Protein AF-A0A6J8E0W2-F1 (afdb_monomer_lite)

Organism: Mytilus coruscus (NCBI:txid42192)

Secondary structure (DSSP, 8-state):
------PPP-----------------------HHHHHHHHHHHHHHSHHHHHHHHHHHHHHHHHHHHT--HHHHHHHHHHHHHHHHHHHHHHHHHHHT--TT--------PPPPHHHHHHHHHHHHHHHHHHHHT--HHHHHHHHHHHHHHHHHHHHHHHHHHHHHHHTT-SSSSSSSHHHHHHHHHHHHHTS-SSHHHHHHHHHHHHHS--HHHHHHHHHTTSS--HHHHHHHHHHHHHHHHHHHHHHHS-S---HHHHHHHHHHHHHHHHHHTSS-SS-HHHHHHHHHHHT---S--PPPPTT---HHHHHHHHHHHHHH-TTEEEP-SSGGGB-TTT-PBPEEESS-HHHHHHHHHHH-TT----HHHHHHHS-TTEEEGGGSSS-S---HHHHHHHHHHHHHHHHH-TT-S--SHHHHHHHTSPPPPTT-SS--HHHHTT--TT-SHHHHHHHHHHHHHTT------PPP---------

pLDDT: mean 76.05, std 15.94, range [32.84, 95.06]

Radius of gyration: 38.44 Å; chains: 1; bounding box: 86×92×109 Å

Sequence (483 aa):
MLKVKLRSSRREKNKATPIHNETTTVKLEKKSSKQKMKEYRDRLKENPDTYKAYLASEAERNRAYRARLDDQQRERQREKTRIRVQKFREKTKSAMTLKTPNDDALVQPKTPKTRQKVKDQREYWRNKKKEQRKNMTAQKRRRVNEKRRLNYAEKRDKKLTTKEKEKEARTTTTGYKTKEAERKAVYRAKQSLPSSSNKFASVLAGIAASATPRKRAALENDGIILTPSKRRRLDMCSQSLAKITDEIQSKKYKRSKLALSRRRILASSIVWSSNTHEKKLWYVRAFAYKCSKLKGVWTDKKRSDALDEDTIKKKLKIFFSGNRVIQDAYRTKKHVSKKTMEAKRILEVSLVDTYEKFKEQNTECSISFSKFSSLRPSNVKTMNKNAFNNCLCEYCTNIELKVKAIEKVVGNRSFVKNRYDISKETLCIKANYSQFYHKKCLERKCDKCGPAKFTKSLTDVLNKKSTTVEWHRWENQTIIHKR

Structure (mmCIF, N/CA/C/O backbone):
data_AF-A0A6J8E0W2-F1
#
_entry.id   AF-A0A6J8E0W2-F1
#
loop_
_atom_site.group_PDB
_atom_site.id
_atom_site.type_symbol
_atom_site.label_atom_id
_atom_site.label_alt_id
_atom_site.label_comp_id
_atom_site.label_asym_id
_atom_site.label_entity_id
_atom_site.label_seq_id
_atom_site.pdbx_PDB_ins_code
_atom_site.Cartn_x
_atom_site.Cartn_y
_atom_site.Cartn_z
_atom_site.occupancy
_atom_site.B_iso_or_equiv
_atom_site.auth_seq_id
_atom_site.auth_comp_id
_atom_site.auth_asym_id
_atom_site.auth_atom_id
_atom_site.pdbx_PDB_model_num
ATOM 1 N N . MET A 1 1 ? -8.041 57.508 -50.504 1.00 37.22 1 MET A N 1
ATOM 2 C CA . MET A 1 1 ? -8.743 56.833 -51.616 1.00 37.22 1 MET A CA 1
ATOM 3 C C . MET A 1 1 ? -8.026 55.534 -51.970 1.00 37.22 1 MET A C 1
ATOM 5 O O . MET A 1 1 ? -6.808 55.506 -51.925 1.00 37.22 1 MET A O 1
ATOM 9 N N . LEU A 1 2 ? -8.808 54.494 -52.290 1.00 35.50 2 LEU A N 1
ATOM 10 C CA . LEU A 1 2 ? -8.452 53.257 -53.013 1.00 35.50 2 LEU A CA 1
ATOM 11 C C . LEU A 1 2 ? -7.467 52.258 -52.363 1.00 35.50 2 LEU A C 1
ATOM 13 O O . LEU A 1 2 ? -6.273 52.229 -52.635 1.00 35.50 2 LEU A O 1
ATOM 17 N N . LYS A 1 3 ? -8.039 51.311 -51.601 1.00 34.62 3 LYS A N 1
ATOM 18 C CA . LYS A 1 3 ? -7.492 49.955 -51.426 1.00 34.62 3 LYS A CA 1
ATOM 19 C C . LYS A 1 3 ? -7.863 49.117 -52.654 1.00 34.62 3 LYS A C 1
ATOM 21 O O . LYS A 1 3 ? -9.035 48.783 -52.823 1.00 34.62 3 LYS A O 1
ATOM 26 N N . VAL A 1 4 ? -6.882 48.738 -53.470 1.00 34.38 4 VAL A N 1
ATOM 27 C CA . VAL A 1 4 ? -7.062 47.775 -54.568 1.00 34.38 4 VAL A CA 1
ATOM 28 C C . VAL A 1 4 ? -6.587 46.390 -54.123 1.00 34.38 4 VAL A C 1
ATOM 30 O O . VAL A 1 4 ? -5.480 46.208 -53.623 1.00 34.38 4 VAL A O 1
ATOM 33 N N . LYS A 1 5 ? -7.493 45.417 -54.269 1.00 41.81 5 LYS A N 1
ATOM 34 C CA . LYS A 1 5 ? -7.317 43.979 -54.030 1.00 41.81 5 LYS A CA 1
ATOM 35 C C . LYS A 1 5 ? -6.345 43.373 -55.045 1.00 41.81 5 LYS A C 1
ATOM 37 O O . LYS A 1 5 ? -6.525 43.579 -56.240 1.00 41.81 5 LYS A O 1
ATOM 42 N N . LEU A 1 6 ? -5.471 42.471 -54.593 1.00 35.41 6 LEU A N 1
ATOM 43 C CA . LEU A 1 6 ? -4.904 41.423 -55.445 1.00 35.41 6 LEU A CA 1
ATOM 44 C C . LEU A 1 6 ? -5.244 40.036 -54.887 1.00 35.41 6 LEU A C 1
ATOM 46 O O . LEU A 1 6 ? -5.155 39.764 -53.690 1.00 35.41 6 LEU A O 1
ATOM 50 N N . ARG A 1 7 ? -5.756 39.215 -55.806 1.00 32.84 7 ARG A N 1
ATOM 51 C CA . ARG A 1 7 ? -6.439 37.929 -55.647 1.00 32.84 7 ARG A CA 1
ATOM 52 C C . ARG A 1 7 ? -5.475 36.824 -55.204 1.00 32.84 7 ARG A C 1
ATOM 54 O O . ARG A 1 7 ? -4.416 36.663 -55.801 1.00 32.84 7 ARG A O 1
ATOM 61 N N . SER A 1 8 ? -5.888 35.985 -54.253 1.00 36.38 8 SER A N 1
ATOM 62 C CA . SER A 1 8 ? -5.278 34.668 -54.054 1.00 36.38 8 SER A CA 1
ATOM 63 C C . SER A 1 8 ? -5.941 33.644 -54.981 1.00 36.38 8 SER A C 1
ATOM 65 O O . SER A 1 8 ? -7.161 33.472 -54.998 1.00 36.38 8 SER A O 1
ATOM 67 N N . SER A 1 9 ? -5.106 32.998 -55.792 1.00 34.62 9 SER A N 1
ATOM 68 C CA . SER A 1 9 ? -5.465 31.918 -56.709 1.00 34.62 9 SER A CA 1
ATOM 69 C C . SER A 1 9 ? -6.093 30.741 -55.952 1.00 34.62 9 SER A C 1
ATOM 71 O O . SER A 1 9 ? -5.538 30.197 -54.993 1.00 34.62 9 SER A O 1
ATOM 73 N N . ARG A 1 10 ? -7.301 30.383 -56.387 1.00 36.47 10 ARG A N 1
ATOM 74 C CA . ARG A 1 10 ? -8.144 29.306 -55.877 1.00 36.47 10 ARG A CA 1
ATOM 75 C C . ARG A 1 10 ? -7.659 28.006 -56.527 1.00 36.47 10 ARG A C 1
ATOM 77 O O . ARG A 1 10 ? -7.911 27.777 -57.701 1.00 36.47 10 ARG A O 1
ATOM 84 N N . ARG A 1 11 ? -6.945 27.160 -55.779 1.00 41.12 11 ARG A N 1
ATOM 85 C CA . ARG A 1 11 ? -6.570 25.812 -56.242 1.00 41.12 11 ARG A CA 1
ATOM 86 C C . ARG A 1 11 ? -7.817 24.926 -56.283 1.00 41.12 11 ARG A C 1
ATOM 88 O O . ARG A 1 11 ? -8.370 24.580 -55.236 1.00 41.12 11 ARG A O 1
ATOM 95 N N . GLU A 1 12 ? -8.247 24.594 -57.493 1.00 38.31 12 GLU A N 1
ATOM 96 C CA . GLU A 1 12 ? -9.279 23.606 -57.792 1.00 38.31 12 GLU A CA 1
ATOM 97 C C . GLU A 1 12 ? -8.900 22.246 -57.196 1.00 38.31 12 GLU A C 1
ATOM 99 O O . GLU A 1 12 ? -7.784 21.747 -57.354 1.00 38.31 12 GLU A O 1
ATOM 104 N N . LYS A 1 13 ? -9.832 21.656 -56.446 1.00 41.34 13 LYS A N 1
ATOM 105 C CA . LYS A 1 13 ? -9.719 20.291 -55.935 1.00 41.34 13 LYS A CA 1
ATOM 106 C C . LYS A 1 13 ? -10.504 19.379 -56.863 1.00 41.34 13 LYS A C 1
ATOM 108 O O . LYS A 1 13 ? -11.727 19.308 -56.758 1.00 41.34 13 LYS A O 1
ATOM 113 N N . ASN A 1 14 ? -9.785 18.659 -57.716 1.00 39.81 14 ASN A N 1
ATOM 114 C CA . ASN A 1 14 ? -10.326 17.525 -58.452 1.00 39.81 14 ASN A CA 1
ATOM 115 C C . ASN A 1 14 ? -10.786 16.446 -57.461 1.00 39.81 14 ASN A C 1
ATOM 117 O O . ASN A 1 14 ? -10.016 15.973 -56.621 1.00 39.81 14 ASN A O 1
ATOM 121 N N . LYS A 1 15 ? -12.073 16.097 -57.538 1.00 43.34 15 LYS A N 1
ATOM 122 C CA . LYS A 1 15 ? -12.684 14.971 -56.830 1.00 43.34 15 LYS A CA 1
ATOM 123 C C . LYS A 1 15 ? -12.284 13.680 -57.546 1.00 43.34 15 LYS A C 1
ATOM 125 O O . LYS A 1 15 ? -12.839 13.373 -58.592 1.00 43.34 15 LYS A O 1
ATOM 130 N N . ALA A 1 16 ? -11.354 12.929 -56.966 1.00 37.75 16 ALA A N 1
ATOM 131 C CA . ALA A 1 16 ? -11.156 11.523 -57.301 1.00 37.75 16 ALA A CA 1
ATOM 132 C C . ALA A 1 16 ? -12.024 10.653 -56.376 1.00 37.75 16 ALA A C 1
ATOM 134 O O . ALA A 1 16 ? -12.087 10.882 -55.164 1.00 37.75 16 ALA A O 1
ATOM 135 N N . THR A 1 17 ? -12.718 9.688 -56.969 1.00 39.75 17 THR A N 1
ATOM 136 C CA . THR A 1 17 ? -13.540 8.660 -56.320 1.00 39.75 17 THR A CA 1
ATOM 137 C C . THR A 1 17 ? -12.693 7.732 -55.432 1.00 39.75 17 THR A C 1
ATOM 139 O O . THR A 1 17 ? -11.537 7.456 -55.757 1.00 39.75 17 THR A O 1
ATOM 142 N N . PRO A 1 18 ? -13.221 7.240 -54.293 1.00 41.16 18 PRO A N 1
ATOM 143 C CA . PRO A 1 18 ? -12.457 6.393 -53.388 1.00 41.16 18 PRO A CA 1
ATOM 144 C C . PRO A 1 18 ? -12.516 4.926 -53.829 1.00 41.16 18 PRO A C 1
ATOM 146 O O . PRO A 1 18 ? -13.564 4.287 -53.780 1.00 41.16 18 PRO A O 1
ATOM 149 N N . ILE A 1 19 ? -11.361 4.380 -54.206 1.00 37.91 19 ILE A N 1
ATOM 150 C CA . ILE A 1 19 ? -11.142 2.938 -54.342 1.00 37.91 19 ILE A CA 1
ATOM 151 C C . ILE A 1 19 ? -11.046 2.352 -52.925 1.00 37.91 19 ILE A C 1
ATOM 153 O O . ILE A 1 19 ? -10.143 2.691 -52.155 1.00 37.91 19 ILE A O 1
ATOM 157 N N . HIS A 1 20 ? -12.002 1.498 -52.561 1.00 39.91 20 HIS A N 1
ATOM 158 C CA . HIS A 1 20 ? -12.007 0.762 -51.299 1.00 39.91 20 HIS A CA 1
ATOM 159 C C . HIS A 1 20 ? -10.956 -0.357 -51.336 1.00 39.91 20 HIS A C 1
ATOM 161 O O . HIS A 1 20 ? -11.237 -1.468 -51.767 1.00 39.91 20 HIS A O 1
ATOM 167 N N . ASN A 1 21 ? -9.750 -0.074 -50.838 1.00 39.69 21 ASN A N 1
ATOM 168 C CA . ASN A 1 21 ? -8.786 -1.112 -50.475 1.00 39.69 21 ASN A CA 1
ATOM 169 C C . ASN A 1 21 ? -8.938 -1.453 -48.987 1.00 39.69 21 ASN A C 1
ATOM 171 O O . ASN A 1 21 ? -8.685 -0.621 -48.108 1.00 39.69 21 ASN A O 1
ATOM 175 N N . GLU A 1 22 ? -9.350 -2.690 -48.712 1.00 42.62 22 GLU A N 1
ATOM 176 C CA . GLU A 1 22 ? -9.387 -3.290 -47.380 1.00 42.62 22 GLU A CA 1
ATOM 177 C C . GLU A 1 22 ? -7.976 -3.331 -46.782 1.00 42.62 22 GLU A C 1
ATOM 179 O O . GLU A 1 22 ? -7.168 -4.222 -47.032 1.00 42.62 22 GLU A O 1
ATOM 184 N N . THR A 1 23 ? -7.650 -2.329 -45.970 1.00 38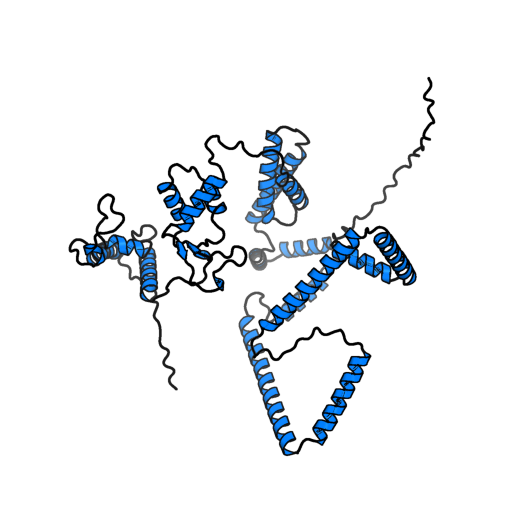.53 23 THR A N 1
ATOM 185 C CA . THR A 1 23 ? -6.404 -2.306 -45.208 1.00 38.53 23 THR A CA 1
ATOM 186 C C . THR A 1 23 ? -6.631 -2.979 -43.862 1.00 38.53 23 THR A C 1
ATOM 188 O O . THR A 1 23 ? -7.217 -2.419 -42.933 1.00 38.53 23 THR A O 1
ATOM 191 N N . THR A 1 24 ? -6.120 -4.203 -43.738 1.00 41.47 24 THR A N 1
ATOM 192 C CA . THR A 1 24 ? -5.905 -4.899 -42.465 1.00 41.47 24 THR A CA 1
ATOM 193 C C . THR A 1 24 ? -5.156 -3.987 -41.493 1.00 41.47 24 THR A C 1
ATOM 195 O O . THR A 1 24 ? -3.946 -3.779 -41.589 1.00 41.47 24 THR A O 1
ATOM 198 N N . THR A 1 25 ? -5.882 -3.419 -40.531 1.00 40.62 25 THR A N 1
ATOM 199 C CA . THR A 1 25 ? -5.326 -2.539 -39.499 1.00 40.62 25 THR A CA 1
ATOM 200 C C . THR A 1 25 ? -4.593 -3.364 -38.441 1.00 40.62 25 THR A C 1
ATOM 202 O O . THR A 1 25 ? -5.111 -3.690 -37.372 1.00 40.62 25 THR A O 1
ATOM 205 N N . VAL A 1 26 ? -3.336 -3.707 -38.726 1.00 44.91 26 VAL A N 1
ATOM 206 C CA . VAL A 1 26 ? -2.416 -4.247 -37.720 1.00 44.91 26 VAL A CA 1
ATOM 207 C C . VAL A 1 26 ? -2.237 -3.187 -36.629 1.00 44.91 26 VAL A C 1
ATOM 209 O O . VAL A 1 26 ? -1.670 -2.116 -36.855 1.00 44.91 26 VAL A O 1
ATOM 212 N N . LYS A 1 27 ? -2.752 -3.464 -35.424 1.00 42.78 27 LYS A N 1
ATOM 213 C CA . LYS A 1 27 ? -2.564 -2.624 -34.233 1.00 42.78 27 LYS A CA 1
ATOM 214 C C . LYS A 1 27 ? -1.075 -2.556 -33.889 1.00 42.78 27 LYS A C 1
ATOM 216 O O . LYS A 1 27 ? -0.568 -3.388 -33.145 1.00 42.78 27 LYS A O 1
ATOM 221 N N . LEU A 1 28 ? -0.383 -1.539 -34.397 1.00 56.81 28 LEU A N 1
ATOM 222 C CA . LEU A 1 28 ? 0.973 -1.207 -33.973 1.00 56.81 28 LEU A CA 1
ATOM 223 C C . LEU A 1 28 ? 0.957 -0.881 -32.476 1.00 56.81 28 LEU A C 1
ATOM 225 O O . LEU A 1 28 ? 0.336 0.093 -32.036 1.00 56.81 28 LEU A O 1
ATOM 229 N N . GLU A 1 29 ? 1.631 -1.713 -31.685 1.00 64.19 29 GLU A N 1
ATOM 230 C CA . GLU A 1 29 ? 1.817 -1.475 -30.259 1.00 64.19 29 GLU A CA 1
ATOM 231 C C . GLU A 1 29 ? 2.403 -0.076 -30.034 1.00 64.19 29 GLU A C 1
ATOM 233 O O . GLU A 1 29 ? 3.354 0.353 -30.698 1.00 64.19 29 GLU A O 1
ATOM 238 N N . LYS A 1 30 ? 1.822 0.678 -29.092 1.00 71.00 30 LYS A N 1
ATOM 239 C CA . LYS A 1 30 ? 2.280 2.035 -28.781 1.00 71.00 30 LYS A CA 1
ATOM 240 C C . LYS A 1 30 ? 3.647 1.972 -28.104 1.00 71.00 30 LYS A C 1
ATOM 242 O O . LYS A 1 30 ? 3.748 1.926 -26.882 1.00 71.00 30 LYS A O 1
ATOM 247 N N . LYS A 1 31 ? 4.703 2.026 -28.914 1.00 85.50 31 LYS A N 1
ATOM 248 C CA . LYS A 1 31 ? 6.088 2.122 -28.444 1.00 85.50 31 LYS A CA 1
ATOM 249 C C . LYS A 1 31 ? 6.274 3.366 -27.574 1.00 85.50 31 LYS A C 1
ATOM 251 O O . LYS A 1 31 ? 5.800 4.455 -27.916 1.00 85.50 31 LYS A O 1
ATOM 256 N N . SER A 1 32 ? 6.989 3.210 -26.460 1.00 88.38 32 SER A N 1
ATOM 257 C CA . SER A 1 32 ? 7.374 4.327 -25.590 1.00 88.38 32 SER A CA 1
ATOM 258 C C . SER A 1 32 ? 8.190 5.362 -26.373 1.00 88.38 32 SER A C 1
ATOM 260 O O . SER A 1 32 ? 8.957 4.995 -27.262 1.00 88.38 32 SER A O 1
ATOM 262 N N . SER A 1 33 ? 8.085 6.652 -26.029 1.00 87.81 33 SER A N 1
ATOM 263 C CA . SER A 1 33 ? 8.874 7.724 -26.669 1.00 87.81 33 SER A CA 1
ATOM 264 C C . SER A 1 33 ? 10.378 7.409 -26.662 1.00 87.81 33 SER A C 1
ATOM 266 O O . SER A 1 33 ? 11.056 7.545 -27.679 1.00 87.81 33 SER A O 1
ATOM 268 N N . LYS A 1 34 ? 10.885 6.840 -25.558 1.00 89.56 34 LYS A N 1
ATOM 269 C CA . LYS A 1 34 ? 12.278 6.381 -25.450 1.00 89.56 34 LYS A CA 1
ATOM 270 C C . LYS A 1 34 ? 12.629 5.321 -26.502 1.00 89.56 34 LYS A C 1
ATOM 272 O O . LYS A 1 34 ? 13.723 5.348 -27.053 1.00 89.56 34 LYS A O 1
ATOM 277 N N . GLN A 1 35 ? 11.711 4.396 -26.764 1.00 87.69 35 GLN A N 1
ATOM 278 C CA . GLN A 1 35 ? 11.900 3.298 -27.709 1.00 87.69 35 GLN A CA 1
ATOM 279 C C . GLN A 1 35 ? 11.815 3.794 -29.156 1.00 87.69 35 GLN A C 1
ATOM 281 O O . GLN A 1 35 ? 12.674 3.450 -29.954 1.00 87.69 35 GLN A O 1
ATOM 286 N N . LYS A 1 36 ? 10.878 4.702 -29.458 1.00 90.56 36 LYS A N 1
ATOM 287 C CA . LYS A 1 36 ? 10.792 5.377 -30.765 1.00 90.56 36 LYS A CA 1
ATOM 288 C C . LYS A 1 36 ? 12.061 6.167 -31.090 1.00 90.56 36 LYS A C 1
ATOM 290 O O . LYS A 1 36 ? 12.585 6.064 -32.192 1.00 90.56 36 LYS A O 1
ATOM 295 N N . MET A 1 37 ? 12.588 6.914 -30.117 1.00 87.56 37 MET A N 1
ATOM 296 C CA . MET A 1 37 ? 13.842 7.659 -30.281 1.00 87.56 37 MET A CA 1
ATOM 297 C C . MET A 1 37 ? 15.054 6.740 -30.427 1.00 87.56 37 MET A C 1
ATOM 299 O O . MET A 1 37 ? 15.996 7.086 -31.135 1.00 87.56 37 MET A O 1
ATOM 303 N N . LYS A 1 38 ? 15.042 5.577 -29.767 1.00 91.19 38 LYS A N 1
ATOM 304 C CA . LYS A 1 38 ? 16.083 4.563 -29.937 1.00 91.19 38 LYS A CA 1
ATOM 305 C C . LYS A 1 38 ? 16.049 3.989 -31.356 1.00 91.19 38 LYS A C 1
ATOM 307 O O . LYS A 1 38 ? 17.053 4.069 -32.041 1.00 91.19 38 LYS A O 1
ATOM 312 N N . GLU A 1 39 ? 14.889 3.537 -31.823 1.00 92.50 39 GLU A N 1
ATOM 313 C CA . GLU A 1 39 ? 14.711 2.993 -33.179 1.00 92.50 39 GLU A CA 1
ATOM 314 C C . GLU A 1 39 ? 15.011 4.018 -34.277 1.00 92.50 39 GLU A C 1
ATOM 316 O O . GLU A 1 39 ? 15.556 3.677 -35.317 1.00 92.50 39 GLU A O 1
ATOM 321 N N . TYR A 1 40 ? 14.691 5.294 -34.058 1.00 92.31 40 TYR A N 1
ATOM 322 C CA . TYR A 1 40 ? 15.101 6.368 -34.961 1.00 92.31 40 TYR A CA 1
ATOM 323 C C . TYR A 1 40 ? 16.627 6.509 -35.037 1.00 92.31 40 TYR A C 1
ATOM 325 O O . TYR A 1 40 ? 17.178 6.600 -36.128 1.00 92.31 40 TYR A O 1
ATOM 333 N N . ARG A 1 41 ? 17.318 6.489 -33.890 1.00 89.12 41 ARG A N 1
ATOM 334 C CA . ARG A 1 41 ? 18.787 6.554 -33.850 1.00 89.12 41 ARG A CA 1
ATOM 335 C C . ARG A 1 41 ? 19.442 5.315 -34.444 1.00 89.12 41 ARG A C 1
ATOM 337 O O . ARG A 1 41 ? 20.501 5.446 -35.039 1.00 89.12 41 ARG A O 1
ATOM 344 N N . ASP A 1 42 ? 18.842 4.148 -34.247 1.00 91.38 42 ASP A N 1
ATOM 345 C CA . ASP A 1 42 ? 19.351 2.890 -34.784 1.00 91.38 42 ASP A CA 1
ATOM 346 C C . ASP A 1 42 ? 19.196 2.883 -36.318 1.00 91.38 42 ASP A C 1
ATOM 348 O O . ASP A 1 42 ? 20.194 2.702 -37.005 1.00 91.38 42 ASP A O 1
ATOM 352 N N . ARG A 1 43 ? 18.028 3.276 -36.857 1.00 93.62 43 ARG A N 1
ATOM 353 C CA . ARG A 1 43 ? 17.818 3.461 -38.311 1.00 93.62 43 ARG A CA 1
ATOM 354 C C . ARG A 1 43 ? 18.752 4.492 -38.940 1.00 93.62 43 ARG A C 1
ATOM 356 O O . ARG A 1 43 ? 19.259 4.280 -40.031 1.00 93.62 43 ARG A O 1
ATOM 363 N N . LEU A 1 44 ? 19.017 5.606 -38.255 1.00 90.88 44 LEU A N 1
ATOM 364 C CA . LEU A 1 44 ? 19.989 6.591 -38.742 1.00 90.88 44 LEU A CA 1
ATOM 365 C C . LEU A 1 44 ? 21.407 6.018 -38.838 1.00 90.88 44 LEU A C 1
ATOM 367 O O . LEU A 1 44 ? 22.170 6.466 -39.680 1.00 90.88 44 LEU A O 1
ATOM 371 N N . LYS A 1 45 ? 21.774 5.061 -37.978 1.00 92.94 45 LYS A N 1
ATOM 372 C CA . LYS A 1 45 ? 23.108 4.440 -37.968 1.00 92.94 45 LYS A CA 1
ATOM 373 C C . LYS A 1 45 ? 23.268 3.313 -38.984 1.00 92.94 45 LYS A C 1
ATOM 375 O O . LYS A 1 45 ? 24.405 2.943 -39.253 1.00 92.94 45 LYS A O 1
ATOM 380 N N . GLU A 1 46 ? 22.171 2.772 -39.514 1.00 93.12 46 GLU A N 1
ATOM 381 C CA . GLU A 1 46 ? 22.198 1.732 -40.552 1.00 93.12 46 GLU A CA 1
ATOM 382 C C . GLU A 1 46 ? 22.827 2.254 -41.853 1.00 93.12 46 GLU A C 1
ATOM 384 O O . GLU A 1 46 ? 23.548 1.513 -42.509 1.00 93.12 46 GLU A O 1
ATOM 389 N N . ASN A 1 47 ? 22.650 3.546 -42.164 1.00 93.31 47 ASN A N 1
ATOM 390 C CA . ASN A 1 47 ? 23.235 4.199 -43.338 1.00 93.31 47 ASN A CA 1
ATOM 391 C C . ASN A 1 47 ? 24.314 5.222 -42.918 1.00 93.31 47 ASN A C 1
ATOM 393 O O . ASN A 1 47 ? 23.964 6.328 -42.478 1.00 93.31 47 ASN A O 1
ATOM 397 N N . PRO A 1 48 ? 25.617 4.905 -43.070 1.00 92.31 48 PRO A N 1
ATOM 398 C CA . PRO A 1 48 ? 26.722 5.732 -42.576 1.00 92.31 48 PRO A CA 1
ATOM 399 C C . PRO A 1 48 ? 26.705 7.179 -43.079 1.00 92.31 48 PRO A C 1
ATOM 401 O O . PRO A 1 48 ? 26.989 8.099 -42.309 1.00 92.31 48 PRO A O 1
ATOM 404 N N . ASP A 1 49 ? 26.329 7.399 -44.338 1.00 92.81 49 ASP A N 1
ATOM 405 C CA . ASP A 1 49 ? 26.335 8.734 -44.943 1.00 92.81 49 ASP A CA 1
ATOM 406 C C . ASP A 1 49 ? 25.190 9.603 -44.421 1.00 92.81 49 ASP A C 1
ATOM 408 O O . ASP A 1 49 ? 25.392 10.769 -44.077 1.00 92.81 49 ASP A O 1
ATOM 412 N N . THR A 1 50 ? 24.008 9.011 -44.219 1.00 89.94 50 THR A N 1
ATOM 413 C CA . THR A 1 50 ? 22.882 9.711 -43.581 1.00 89.94 50 THR A CA 1
ATOM 414 C C . THR A 1 50 ? 23.191 10.070 -42.127 1.00 89.94 50 THR A C 1
ATOM 416 O O . THR A 1 50 ? 22.827 11.152 -41.661 1.00 89.94 50 THR A O 1
ATOM 419 N N . TYR A 1 51 ? 23.927 9.209 -41.414 1.00 94.06 51 TYR A N 1
ATOM 420 C CA . TYR A 1 51 ? 24.374 9.491 -40.054 1.00 94.06 51 TYR A CA 1
ATOM 421 C C . TYR A 1 51 ? 25.379 10.646 -40.013 1.00 94.06 51 TYR A C 1
ATOM 423 O O . TYR A 1 51 ? 25.254 11.540 -39.173 1.00 94.06 51 TYR A O 1
ATOM 431 N N . LYS A 1 52 ? 26.353 10.665 -40.934 1.00 93.19 52 LYS A N 1
ATOM 432 C CA . LYS A 1 52 ? 27.325 11.762 -41.063 1.00 93.19 52 LYS A CA 1
ATOM 433 C C . LYS A 1 52 ? 26.632 13.091 -41.373 1.00 93.19 52 LYS A C 1
ATOM 435 O O . LYS A 1 52 ? 26.908 14.078 -40.692 1.00 93.19 52 LYS A O 1
ATOM 440 N N . ALA A 1 53 ? 25.687 13.107 -42.314 1.00 93.62 53 ALA A N 1
ATOM 441 C CA . ALA A 1 53 ? 24.898 14.298 -42.637 1.00 93.62 53 ALA A CA 1
ATOM 442 C C . ALA A 1 53 ? 24.068 14.787 -41.433 1.00 93.62 53 ALA A C 1
ATOM 444 O O . ALA A 1 53 ? 24.034 15.982 -41.130 1.00 93.62 53 ALA A O 1
ATOM 445 N N . TYR A 1 54 ? 23.458 13.864 -40.680 1.00 93.81 54 TYR A N 1
ATOM 446 C CA . TYR A 1 54 ? 22.742 14.189 -39.445 1.00 93.81 54 TYR A CA 1
ATOM 447 C C . TYR A 1 54 ? 23.662 14.828 -38.390 1.00 93.81 54 TYR A C 1
ATOM 449 O O . TYR A 1 54 ? 23.291 15.836 -37.781 1.00 93.81 54 TYR A O 1
ATOM 457 N N . LEU A 1 55 ? 24.864 14.276 -38.182 1.00 95.00 55 LEU A N 1
ATOM 458 C CA . LEU A 1 55 ? 25.846 14.826 -37.244 1.00 95.00 55 LEU A CA 1
ATOM 459 C C . LEU A 1 55 ? 26.319 16.222 -37.665 1.00 95.00 55 LEU A C 1
ATOM 461 O O . LEU A 1 55 ? 26.421 17.105 -36.812 1.00 95.00 55 LEU A O 1
ATOM 465 N N . ALA A 1 56 ? 26.554 16.444 -38.961 1.00 94.06 56 ALA A N 1
ATOM 466 C CA . ALA A 1 56 ? 26.917 17.756 -39.492 1.00 94.06 56 ALA A CA 1
ATOM 467 C C . ALA A 1 56 ? 25.814 18.798 -39.222 1.00 94.06 56 ALA A C 1
ATOM 469 O O . ALA A 1 56 ? 26.095 19.868 -38.678 1.00 94.06 56 ALA A O 1
ATOM 470 N N . SER A 1 57 ? 24.549 18.444 -39.475 1.00 93.31 57 SER A N 1
ATOM 471 C CA . SER A 1 57 ? 23.390 19.301 -39.182 1.00 93.31 57 SER A CA 1
ATOM 472 C C . SER A 1 57 ? 23.202 19.570 -37.679 1.00 93.31 57 SER A C 1
ATOM 474 O O . SER A 1 57 ? 22.807 20.661 -37.263 1.00 93.31 57 SER A O 1
ATOM 476 N N . GLU A 1 58 ? 23.480 18.597 -36.806 1.00 95.06 58 GLU A N 1
ATOM 477 C CA . GLU A 1 58 ? 23.451 18.814 -35.353 1.00 95.06 58 GLU A CA 1
ATOM 478 C C . GLU A 1 58 ? 24.593 19.730 -34.884 1.00 95.06 58 GLU A C 1
ATOM 480 O O . GLU A 1 58 ? 24.374 20.620 -34.057 1.00 95.06 58 GLU A O 1
ATOM 485 N N . ALA A 1 59 ? 25.795 19.567 -35.441 1.00 93.75 59 ALA A N 1
ATOM 486 C CA . ALA A 1 59 ? 26.934 20.434 -35.161 1.00 93.75 59 ALA A CA 1
ATOM 487 C C . ALA A 1 59 ? 26.668 21.882 -35.598 1.00 93.75 59 ALA A C 1
ATOM 489 O O . ALA A 1 59 ? 26.976 22.817 -34.859 1.00 93.75 59 ALA A O 1
ATOM 490 N N . GLU A 1 60 ? 26.049 22.082 -36.760 1.00 94.88 60 GLU A N 1
ATOM 491 C CA . GLU A 1 60 ? 25.643 23.400 -37.247 1.00 94.88 60 GLU A CA 1
ATOM 492 C C . GLU A 1 60 ? 24.559 24.038 -36.370 1.00 94.88 60 GLU A C 1
ATOM 494 O O . GLU A 1 60 ? 24.721 25.177 -35.935 1.00 94.88 60 GLU A O 1
ATOM 499 N N . ARG A 1 61 ? 23.519 23.286 -35.981 1.00 94.31 61 ARG A N 1
ATOM 500 C CA . ARG A 1 61 ? 22.508 23.768 -35.021 1.00 94.31 61 ARG A CA 1
ATOM 501 C C . ARG A 1 61 ? 23.125 24.182 -33.689 1.00 94.31 61 ARG A C 1
ATOM 503 O O . ARG A 1 61 ? 22.741 25.205 -33.126 1.00 94.31 61 ARG A O 1
ATOM 510 N N . ASN A 1 62 ? 24.098 23.421 -33.193 1.00 90.94 62 ASN A N 1
ATOM 511 C CA . ASN A 1 62 ? 24.814 23.760 -31.967 1.00 90.94 62 ASN A CA 1
ATOM 512 C C . ASN A 1 62 ? 25.690 25.009 -32.132 1.00 90.94 62 ASN A C 1
ATOM 514 O O . ASN A 1 62 ? 25.747 25.821 -31.209 1.00 90.94 62 ASN A O 1
ATOM 518 N N . ARG A 1 63 ? 26.344 25.192 -33.286 1.00 93.75 63 ARG A N 1
ATOM 519 C CA . ARG A 1 63 ? 27.086 26.423 -33.604 1.00 93.75 63 ARG A CA 1
ATOM 520 C C . ARG A 1 63 ? 26.152 27.632 -33.654 1.00 93.75 63 ARG A C 1
ATOM 522 O O . ARG A 1 63 ? 26.411 28.606 -32.956 1.00 93.75 63 ARG A O 1
ATOM 529 N N . ALA A 1 64 ? 25.028 27.533 -34.360 1.00 93.56 64 ALA A N 1
ATOM 530 C CA . ALA A 1 64 ? 24.024 28.594 -34.436 1.00 93.56 64 ALA A CA 1
ATOM 531 C C . ALA A 1 64 ? 23.416 28.925 -33.061 1.00 93.56 64 ALA A C 1
ATOM 533 O O . ALA A 1 64 ? 23.251 30.091 -32.716 1.00 93.56 64 ALA A O 1
ATOM 534 N N . TYR A 1 65 ? 23.128 27.913 -32.237 1.00 92.31 65 TYR A N 1
ATOM 535 C CA . TYR A 1 65 ? 22.669 28.119 -30.862 1.00 92.31 65 TYR A CA 1
ATOM 536 C C . TYR A 1 65 ? 23.715 28.848 -30.008 1.00 92.31 65 TYR A C 1
ATOM 538 O O . TYR A 1 65 ? 23.369 29.769 -29.275 1.00 92.31 65 TYR A O 1
ATOM 546 N N . ARG A 1 66 ? 24.995 28.466 -30.123 1.00 87.69 66 ARG A N 1
ATOM 547 C CA . ARG A 1 66 ? 26.097 29.122 -29.404 1.00 87.69 66 ARG A CA 1
ATOM 548 C C . ARG A 1 66 ? 26.327 30.560 -29.856 1.00 87.69 66 ARG A C 1
ATOM 550 O O . ARG A 1 66 ? 26.622 31.390 -29.008 1.00 87.69 66 ARG A O 1
ATOM 557 N N . ALA A 1 67 ? 26.162 30.846 -31.145 1.00 90.81 67 ALA A N 1
ATOM 558 C CA . ALA A 1 67 ? 26.270 32.197 -31.690 1.00 90.81 67 ALA A CA 1
ATOM 559 C C . ALA A 1 67 ? 25.136 33.122 -31.211 1.00 90.81 67 ALA A C 1
ATOM 561 O O . ALA A 1 67 ? 25.345 34.319 -31.074 1.00 90.81 67 ALA A O 1
ATOM 562 N N . ARG A 1 68 ? 23.949 32.571 -30.915 1.00 91.81 68 ARG A N 1
ATOM 563 C CA . ARG A 1 68 ? 22.786 33.323 -30.404 1.00 91.81 68 ARG A CA 1
ATOM 564 C C . ARG A 1 68 ? 22.784 33.531 -28.885 1.00 91.81 68 ARG A C 1
ATOM 566 O O . ARG A 1 68 ? 21.855 34.149 -28.372 1.00 91.81 68 ARG A O 1
ATOM 573 N N . LEU A 1 69 ? 23.744 32.961 -28.155 1.00 91.69 69 LEU A N 1
ATOM 574 C CA . LEU A 1 69 ? 23.818 33.105 -26.701 1.00 91.69 69 LEU A CA 1
ATOM 575 C C . LEU A 1 69 ? 24.492 34.425 -26.335 1.00 91.69 69 LEU A C 1
ATOM 577 O O . LEU A 1 69 ? 25.655 34.641 -26.665 1.00 91.69 69 LEU A O 1
ATOM 581 N N . ASP A 1 70 ? 23.775 35.238 -25.570 1.00 92.94 70 ASP A N 1
ATOM 582 C CA . ASP A 1 70 ? 24.314 36.442 -24.941 1.00 92.94 70 ASP A CA 1
ATOM 583 C C . ASP A 1 70 ? 25.314 36.099 -23.813 1.00 92.94 70 ASP A C 1
ATOM 585 O O . ASP A 1 70 ? 25.266 35.013 -23.219 1.00 92.94 70 ASP A O 1
ATOM 589 N N . ASP A 1 71 ? 26.210 37.024 -23.473 1.00 90.31 71 ASP A N 1
ATOM 590 C CA . ASP A 1 71 ? 27.260 36.843 -22.464 1.00 90.31 71 ASP A CA 1
ATOM 591 C C . ASP A 1 71 ? 26.706 36.510 -21.082 1.00 90.31 71 ASP A C 1
ATOM 593 O O . ASP A 1 71 ? 27.185 35.579 -20.422 1.00 90.31 71 ASP A O 1
ATOM 597 N N . GLN A 1 72 ? 25.603 37.145 -20.683 1.00 90.25 72 GLN A N 1
ATOM 598 C CA . GLN A 1 72 ? 24.937 36.802 -19.428 1.00 90.25 72 GLN A CA 1
ATOM 599 C C . GLN A 1 72 ? 24.349 35.385 -19.442 1.00 90.25 72 GLN A C 1
ATOM 601 O O . GLN A 1 72 ? 24.200 34.740 -18.398 1.00 90.25 72 GLN A O 1
ATOM 606 N N . GLN A 1 73 ? 23.951 34.880 -20.610 1.00 89.88 73 GLN A N 1
ATOM 607 C CA . GLN A 1 73 ? 23.443 33.517 -20.751 1.00 89.88 73 GLN A CA 1
ATOM 608 C C . GLN A 1 73 ? 24.594 32.506 -20.760 1.00 89.88 73 GLN A C 1
ATOM 610 O O . GLN A 1 73 ? 24.466 31.442 -20.141 1.00 89.88 73 GLN A O 1
ATOM 615 N N . ARG A 1 74 ? 25.729 32.848 -21.388 1.00 90.50 74 ARG A N 1
ATOM 616 C CA . ARG A 1 74 ? 26.969 32.059 -21.351 1.00 90.50 74 ARG A CA 1
ATOM 617 C C . ARG A 1 74 ? 27.465 31.883 -19.915 1.00 90.50 74 ARG A C 1
ATOM 619 O O . ARG A 1 74 ? 27.716 30.747 -19.503 1.00 90.50 74 ARG A O 1
ATOM 626 N N . GLU A 1 75 ? 27.500 32.950 -19.119 1.00 90.88 75 GLU A N 1
ATOM 627 C CA . GLU A 1 75 ? 27.944 32.872 -17.720 1.00 90.88 75 GLU A CA 1
ATOM 628 C C . GLU A 1 75 ? 26.968 32.067 -16.848 1.00 90.88 75 GLU A C 1
ATOM 630 O O . GLU A 1 75 ? 27.378 31.162 -16.119 1.00 90.88 75 GLU A O 1
ATOM 635 N N . ARG A 1 76 ? 25.650 32.248 -17.026 1.00 91.62 76 ARG A N 1
ATOM 636 C CA . ARG A 1 76 ? 24.636 31.402 -16.363 1.00 91.62 76 ARG A CA 1
ATOM 637 C C . ARG A 1 76 ? 24.794 29.912 -16.691 1.00 91.62 76 ARG A C 1
ATOM 639 O O . ARG A 1 76 ? 24.537 29.059 -15.837 1.00 91.62 76 ARG A O 1
ATOM 646 N N . GLN A 1 77 ? 25.187 29.561 -17.918 1.00 88.94 77 GLN A N 1
ATOM 647 C CA . GLN A 1 77 ? 25.447 28.167 -18.297 1.00 88.94 77 GLN A CA 1
ATOM 648 C C . GLN A 1 77 ? 26.740 27.619 -17.684 1.00 88.94 77 GLN A C 1
ATOM 650 O O . GLN A 1 77 ? 26.753 26.461 -17.246 1.00 88.94 77 GLN A O 1
ATOM 655 N N . ARG A 1 78 ? 27.799 28.435 -17.615 1.00 92.44 78 ARG A N 1
ATOM 656 C CA . ARG A 1 78 ? 29.050 28.092 -16.924 1.00 92.44 78 ARG A CA 1
ATOM 657 C C . ARG A 1 78 ? 28.791 27.828 -15.447 1.00 92.44 78 ARG A C 1
ATOM 659 O O . ARG A 1 78 ? 29.150 26.757 -14.964 1.00 92.44 78 ARG A O 1
ATOM 666 N N . GLU A 1 79 ? 28.045 28.702 -14.779 1.00 91.88 79 GLU A N 1
ATOM 667 C CA . GLU A 1 79 ? 27.704 28.559 -13.362 1.00 91.88 79 GLU A CA 1
ATOM 668 C C . GLU A 1 79 ? 26.853 27.306 -13.095 1.00 91.88 79 GLU A C 1
ATOM 670 O O . GLU A 1 79 ? 27.189 26.464 -12.261 1.00 91.88 79 GLU A O 1
ATOM 675 N N . LYS A 1 80 ? 25.820 27.052 -13.915 1.00 89.75 80 LYS A N 1
ATOM 676 C CA . LYS A 1 80 ? 25.051 25.790 -13.859 1.00 89.75 80 LYS A CA 1
ATOM 677 C C . LYS A 1 80 ? 25.914 24.545 -14.074 1.00 89.75 80 LYS A C 1
ATOM 679 O O . LYS A 1 80 ? 25.544 23.452 -13.631 1.00 89.75 80 LYS A O 1
ATOM 684 N N . THR A 1 81 ? 27.008 24.664 -14.820 1.00 90.81 81 THR A N 1
ATOM 685 C CA . THR A 1 81 ? 27.948 23.566 -15.059 1.00 90.81 81 THR A CA 1
ATOM 686 C C . THR A 1 81 ? 28.877 23.383 -13.861 1.00 90.81 81 THR A C 1
ATOM 688 O O . THR A 1 81 ? 28.994 22.249 -13.392 1.00 90.81 81 THR A O 1
ATOM 691 N N . ARG A 1 82 ? 29.420 24.469 -13.284 1.00 94.12 82 ARG A N 1
ATOM 692 C CA . ARG A 1 82 ? 30.185 24.443 -12.021 1.00 94.12 82 ARG A CA 1
ATOM 693 C C . ARG A 1 82 ? 29.382 23.780 -10.904 1.00 94.12 82 ARG A C 1
ATOM 695 O O . ARG A 1 82 ? 29.836 22.784 -10.345 1.00 94.12 82 ARG A O 1
ATOM 702 N N . ILE A 1 83 ? 28.140 24.219 -10.680 1.00 90.50 83 ILE A N 1
ATOM 703 C CA . ILE A 1 83 ? 27.242 23.658 -9.657 1.00 90.50 83 ILE A CA 1
ATOM 704 C C . ILE A 1 83 ? 26.976 22.164 -9.895 1.00 90.50 83 ILE A C 1
ATOM 706 O O . ILE A 1 83 ? 26.948 21.370 -8.952 1.00 90.50 83 ILE A O 1
ATOM 710 N N . ARG A 1 84 ? 26.775 21.735 -11.151 1.00 89.06 84 ARG A N 1
ATOM 711 C CA . ARG A 1 84 ? 26.574 20.309 -11.472 1.00 89.06 84 ARG A CA 1
ATOM 712 C C . ARG A 1 84 ? 27.802 19.470 -11.132 1.00 89.06 84 ARG A C 1
ATOM 714 O O . ARG A 1 84 ? 27.650 18.400 -10.541 1.00 89.06 84 ARG A O 1
ATOM 721 N N . VAL A 1 85 ? 28.992 19.951 -11.486 1.00 87.81 85 VAL A N 1
ATOM 722 C CA . VAL A 1 85 ? 30.261 19.279 -11.175 1.00 87.81 85 VAL A CA 1
ATOM 723 C C . VAL A 1 85 ? 30.489 19.238 -9.666 1.00 87.81 85 VAL A C 1
ATOM 725 O O . VAL A 1 85 ? 30.837 18.183 -9.138 1.00 87.81 85 VAL A O 1
ATOM 728 N N . GLN A 1 86 ? 30.222 20.336 -8.959 1.00 91.00 86 GLN A N 1
ATOM 729 C CA . GLN A 1 86 ? 30.321 20.408 -7.505 1.00 91.00 86 GLN A CA 1
ATOM 730 C C . GLN A 1 86 ? 29.400 19.385 -6.829 1.00 91.00 86 GLN A C 1
ATOM 732 O O . GLN A 1 86 ? 29.884 18.539 -6.082 1.00 91.00 86 GLN A O 1
ATOM 737 N N . LYS A 1 87 ? 28.105 19.359 -7.173 1.00 89.94 87 LYS A N 1
ATOM 738 C CA . LYS A 1 87 ? 27.151 18.374 -6.630 1.00 89.94 87 LYS A CA 1
ATOM 739 C C . LYS A 1 87 ? 27.554 16.935 -6.931 1.00 89.94 87 LYS A C 1
ATOM 741 O O . LYS A 1 87 ? 27.359 16.049 -6.101 1.00 89.94 87 LYS A O 1
ATOM 746 N N . PHE A 1 88 ? 28.103 16.673 -8.118 1.00 86.81 88 PHE A N 1
ATOM 747 C CA . PHE A 1 88 ? 28.625 15.351 -8.458 1.00 86.81 88 PHE A CA 1
ATOM 748 C C . PHE A 1 88 ? 29.813 14.974 -7.562 1.00 86.81 88 PHE A C 1
ATOM 750 O O . PHE A 1 88 ? 29.835 13.869 -7.017 1.00 86.81 88 PHE A O 1
ATOM 757 N N . ARG A 1 89 ? 30.764 15.892 -7.349 1.00 87.31 89 ARG A N 1
ATOM 758 C CA . ARG A 1 89 ? 31.917 15.693 -6.456 1.00 87.31 89 ARG A CA 1
ATOM 759 C C . ARG A 1 89 ? 31.488 15.497 -5.004 1.00 87.31 89 ARG A C 1
ATOM 761 O O . ARG A 1 89 ? 31.951 14.555 -4.376 1.00 87.31 89 ARG A O 1
ATOM 768 N N . GLU A 1 90 ? 30.572 16.312 -4.491 1.00 82.81 90 GLU A N 1
ATOM 769 C CA . GLU A 1 90 ? 30.006 16.184 -3.141 1.00 82.81 90 GLU A CA 1
ATOM 770 C C . GLU A 1 90 ? 29.287 14.849 -2.955 1.00 82.81 90 GLU A C 1
ATOM 772 O O . GLU A 1 90 ? 29.543 14.136 -1.988 1.00 82.81 90 GLU A O 1
ATOM 777 N N . LYS A 1 91 ? 28.454 14.447 -3.922 1.00 81.81 91 LYS A N 1
ATOM 778 C CA . LYS A 1 91 ? 27.789 13.140 -3.908 1.00 81.81 91 LYS A CA 1
ATOM 779 C C . LYS A 1 91 ? 28.803 11.997 -3.900 1.00 81.81 91 LYS A C 1
ATOM 781 O O . LYS A 1 91 ? 28.630 11.034 -3.158 1.00 81.81 91 LYS A O 1
ATOM 786 N N . THR A 1 92 ? 29.872 12.119 -4.684 1.00 76.00 92 THR A N 1
ATOM 787 C CA . THR A 1 92 ? 30.950 11.122 -4.747 1.00 76.00 92 THR A CA 1
ATOM 788 C C . THR A 1 92 ? 31.723 11.061 -3.426 1.00 76.00 92 THR A C 1
ATOM 790 O O . THR A 1 92 ? 31.908 9.971 -2.894 1.00 76.00 92 THR A O 1
ATOM 793 N N . LYS A 1 93 ? 32.068 12.213 -2.834 1.00 82.19 93 LYS A N 1
ATOM 794 C CA . LYS A 1 93 ? 32.697 12.315 -1.507 1.00 82.19 93 LYS A CA 1
ATOM 795 C C . LYS A 1 93 ? 31.808 11.727 -0.408 1.00 82.19 93 LYS A C 1
ATOM 797 O O . LYS A 1 93 ? 32.280 10.903 0.363 1.00 82.19 93 LYS A O 1
ATOM 802 N N . SER A 1 94 ? 30.513 12.052 -0.385 1.00 73.12 94 SER A N 1
ATOM 803 C CA . SER A 1 94 ? 29.557 11.491 0.587 1.00 73.12 94 SER A CA 1
ATOM 804 C C . SER A 1 94 ? 29.372 9.978 0.446 1.00 73.12 94 SER A C 1
ATOM 806 O O . SER A 1 94 ? 29.132 9.279 1.424 1.00 73.12 94 SER A O 1
ATOM 808 N N . ALA A 1 95 ? 29.503 9.453 -0.776 1.00 70.88 95 ALA A N 1
ATOM 809 C CA . ALA A 1 95 ? 29.458 8.019 -1.032 1.00 70.88 95 ALA A CA 1
ATOM 810 C C . ALA A 1 95 ? 30.767 7.314 -0.631 1.00 70.88 95 ALA A C 1
ATOM 812 O O . ALA A 1 95 ? 30.762 6.099 -0.437 1.00 70.88 95 ALA A O 1
ATOM 813 N N . MET A 1 96 ? 31.874 8.056 -0.512 1.00 64.44 96 MET A N 1
ATOM 814 C CA . MET A 1 96 ? 33.154 7.561 -0.001 1.00 64.44 96 MET A CA 1
ATOM 815 C C . MET A 1 96 ? 33.210 7.579 1.532 1.00 64.44 96 MET A C 1
ATOM 817 O O . MET A 1 96 ? 33.673 6.605 2.111 1.00 64.44 96 MET A O 1
ATOM 821 N N . THR A 1 97 ? 32.682 8.612 2.198 1.00 63.94 97 THR A N 1
ATOM 822 C CA . THR A 1 97 ? 32.707 8.730 3.672 1.00 63.94 97 THR A CA 1
ATOM 823 C C . THR A 1 97 ? 31.730 7.810 4.412 1.00 63.94 97 THR A C 1
ATOM 825 O O . THR A 1 97 ? 31.849 7.644 5.619 1.00 63.94 97 THR A O 1
ATOM 828 N N . LEU A 1 98 ? 30.775 7.183 3.718 1.00 56.00 98 LEU A N 1
ATOM 829 C CA . LEU A 1 98 ? 29.791 6.258 4.306 1.00 56.00 98 LEU A CA 1
ATOM 830 C C . LEU A 1 98 ? 30.205 4.775 4.264 1.00 56.00 98 LEU A C 1
ATOM 832 O O . LEU A 1 98 ? 29.375 3.912 4.549 1.00 56.00 98 LEU A O 1
ATOM 836 N N . LYS A 1 99 ? 31.448 4.449 3.889 1.00 46.31 99 LYS A N 1
ATOM 837 C CA . LYS A 1 99 ? 31.906 3.056 3.790 1.00 46.31 99 LYS A CA 1
ATOM 838 C C . LYS A 1 99 ? 32.627 2.618 5.063 1.00 46.31 99 LYS A C 1
ATOM 840 O O . LYS A 1 99 ? 33.645 3.190 5.434 1.00 46.31 99 LYS A O 1
ATOM 845 N N . THR A 1 100 ? 32.081 1.599 5.720 1.00 47.81 100 THR A N 1
ATOM 846 C CA . THR A 1 100 ? 32.708 0.875 6.834 1.00 47.81 100 THR A CA 1
ATOM 847 C C . THR A 1 100 ? 33.901 0.032 6.358 1.00 47.81 100 THR A C 1
ATOM 849 O O . THR A 1 100 ? 33.891 -0.400 5.204 1.00 47.81 100 THR A O 1
ATOM 852 N N . PRO A 1 101 ? 34.884 -0.282 7.226 1.00 48.00 101 PRO A N 1
ATOM 853 C CA . PRO A 1 101 ? 36.156 -0.913 6.836 1.00 48.00 101 PRO A CA 1
ATOM 854 C C . PRO A 1 101 ? 36.077 -2.347 6.281 1.00 48.00 101 PRO A C 1
ATOM 856 O O . PRO A 1 101 ? 37.105 -2.901 5.928 1.00 48.00 101 PRO A O 1
ATOM 859 N N . ASN A 1 102 ? 34.893 -2.967 6.214 1.00 47.50 102 ASN A N 1
ATOM 860 C CA . ASN A 1 102 ? 34.738 -4.392 5.885 1.00 47.50 102 ASN A CA 1
ATOM 861 C C . ASN A 1 102 ? 34.246 -4.694 4.457 1.00 47.50 102 ASN A C 1
ATOM 863 O O . ASN A 1 102 ? 33.994 -5.852 4.137 1.00 47.50 102 ASN A O 1
ATOM 867 N N . ASP A 1 103 ? 34.132 -3.691 3.583 1.00 44.66 103 ASP A N 1
ATOM 868 C CA . ASP A 1 103 ? 33.755 -3.888 2.175 1.00 44.66 103 ASP A CA 1
ATOM 869 C C . ASP A 1 103 ? 34.959 -3.679 1.238 1.00 44.66 103 ASP A C 1
ATOM 871 O O . ASP A 1 103 ? 35.012 -2.739 0.439 1.00 44.66 103 ASP A O 1
ATOM 875 N N . ASP A 1 104 ? 35.921 -4.602 1.303 1.00 46.56 104 ASP A N 1
ATOM 876 C CA . ASP A 1 104 ? 37.112 -4.683 0.438 1.00 46.56 104 ASP A CA 1
ATOM 877 C C . ASP A 1 104 ? 36.799 -5.154 -1.001 1.00 46.56 104 ASP A C 1
ATOM 879 O O . ASP A 1 104 ? 37.475 -5.989 -1.607 1.00 46.56 104 ASP A O 1
ATOM 883 N N . ALA A 1 105 ? 35.757 -4.593 -1.612 1.00 46.44 105 ALA A N 1
ATOM 884 C CA . ALA A 1 105 ? 35.478 -4.777 -3.031 1.00 46.44 105 ALA A CA 1
ATOM 885 C C . ALA A 1 105 ? 35.218 -3.428 -3.703 1.00 46.44 105 ALA A C 1
ATOM 887 O O . ALA A 1 105 ? 34.085 -2.993 -3.923 1.00 46.44 105 ALA A O 1
ATOM 888 N N . LEU A 1 106 ? 36.313 -2.777 -4.094 1.00 49.81 106 LEU A N 1
ATOM 889 C CA . LEU A 1 106 ? 36.339 -1.676 -5.051 1.00 49.81 106 LEU A CA 1
ATOM 890 C C . LEU A 1 106 ? 35.686 -2.102 -6.381 1.00 49.81 106 LEU A C 1
ATOM 892 O O . LEU A 1 106 ? 36.359 -2.532 -7.318 1.00 49.81 106 LEU A O 1
ATOM 896 N N . VAL A 1 107 ? 34.370 -1.938 -6.520 1.00 47.44 107 VAL A N 1
ATOM 897 C CA . VAL A 1 107 ? 33.729 -1.940 -7.842 1.00 47.44 107 VAL A CA 1
ATOM 898 C C . VAL A 1 107 ? 33.925 -0.556 -8.454 1.00 47.44 107 VAL A C 1
ATOM 900 O O . VAL A 1 107 ? 33.042 0.298 -8.442 1.00 47.44 107 VAL A O 1
ATOM 903 N N . GLN A 1 108 ? 35.127 -0.335 -8.986 1.00 51.41 108 GLN A N 1
ATOM 904 C CA . GLN A 1 108 ? 35.361 0.680 -10.011 1.00 51.41 108 GLN A CA 1
ATOM 905 C C . GLN A 1 108 ? 34.335 0.468 -11.143 1.00 51.41 108 GLN A C 1
ATOM 907 O O . GLN A 1 108 ? 34.065 -0.690 -11.500 1.00 51.41 108 GLN A O 1
ATOM 912 N N . PRO A 1 109 ? 33.745 1.527 -11.728 1.00 51.19 109 PRO A N 1
ATOM 913 C CA . PRO A 1 109 ? 32.889 1.376 -12.897 1.00 51.19 109 PRO A CA 1
ATOM 914 C C . PRO A 1 109 ? 33.704 0.696 -14.002 1.00 51.19 109 PRO A C 1
ATOM 916 O O . PRO A 1 109 ? 34.661 1.261 -14.526 1.00 51.19 109 PRO A O 1
ATOM 919 N N . LYS A 1 110 ? 33.358 -0.558 -14.319 1.00 55.31 110 LYS A N 1
ATOM 920 C CA . LYS A 1 110 ? 34.033 -1.335 -15.362 1.00 55.31 110 LYS A CA 1
ATOM 921 C C . LYS A 1 110 ? 33.773 -0.647 -16.696 1.00 55.31 110 LYS A C 1
ATOM 923 O O . LYS A 1 110 ? 32.709 -0.820 -17.285 1.00 55.31 110 LYS A O 1
ATOM 928 N N . THR A 1 111 ? 34.743 0.124 -17.175 1.00 60.41 111 THR A N 1
ATOM 929 C CA . THR A 1 111 ? 34.783 0.517 -18.579 1.00 60.41 111 THR A CA 1
ATOM 930 C C . THR A 1 111 ? 34.780 -0.768 -19.418 1.00 60.41 111 THR A C 1
ATOM 932 O O . THR A 1 111 ? 35.494 -1.723 -19.082 1.00 60.41 111 THR A O 1
ATOM 935 N N . PRO A 1 112 ? 33.930 -0.873 -20.455 1.00 57.41 112 PRO A N 1
ATOM 936 C CA . PRO A 1 112 ? 33.912 -2.055 -21.303 1.00 57.41 112 PRO A CA 1
ATOM 937 C C . PRO A 1 112 ? 35.297 -2.224 -21.939 1.00 57.41 112 PRO A C 1
ATOM 939 O O . PRO A 1 112 ? 35.791 -1.339 -22.636 1.00 57.41 112 PRO A O 1
ATOM 942 N N . LYS A 1 113 ? 35.960 -3.345 -21.638 1.00 73.00 113 LYS A N 1
ATOM 943 C CA . LYS A 1 113 ? 37.291 -3.652 -22.171 1.00 73.00 113 LYS A CA 1
ATOM 944 C C . LYS A 1 113 ? 37.163 -4.004 -23.647 1.00 73.00 113 LYS A C 1
ATOM 946 O O . LYS A 1 113 ? 36.333 -4.833 -24.014 1.00 73.00 113 LYS A O 1
ATOM 951 N N . THR A 1 114 ? 38.012 -3.414 -24.479 1.00 80.06 114 THR A N 1
ATOM 952 C CA . THR A 1 114 ? 38.163 -3.826 -25.876 1.00 80.06 114 THR A CA 1
ATOM 953 C C . THR A 1 114 ? 38.676 -5.268 -25.956 1.00 80.06 114 THR A C 1
ATOM 955 O O . THR A 1 114 ? 39.335 -5.761 -25.036 1.00 80.06 114 THR A O 1
ATOM 958 N N . ARG A 1 115 ? 38.382 -5.958 -27.067 1.00 79.62 115 ARG A N 1
ATOM 959 C CA . ARG A 1 115 ? 38.784 -7.360 -27.299 1.00 79.62 115 ARG A CA 1
ATOM 960 C C . ARG A 1 115 ? 40.295 -7.564 -27.120 1.00 79.62 115 ARG A C 1
ATOM 962 O O . ARG A 1 115 ? 40.694 -8.557 -26.516 1.00 79.62 115 ARG A O 1
ATOM 969 N N . GLN A 1 116 ? 41.098 -6.590 -27.552 1.00 82.00 116 GLN A N 1
ATOM 970 C CA . GLN A 1 116 ? 42.553 -6.595 -27.394 1.00 82.00 116 GLN A CA 1
ATOM 971 C C . GLN A 1 116 ? 42.972 -6.568 -25.918 1.00 82.00 116 GLN A C 1
ATOM 973 O O . GLN A 1 116 ? 43.632 -7.490 -25.456 1.00 82.00 116 GLN A O 1
ATOM 978 N N . LYS A 1 117 ? 42.432 -5.633 -25.122 1.00 80.88 117 LYS A N 1
ATOM 979 C CA . LYS A 1 117 ? 42.717 -5.547 -23.678 1.00 80.88 117 LYS A CA 1
ATOM 980 C C . LYS A 1 117 ? 42.345 -6.819 -22.912 1.00 80.88 117 LYS A C 1
ATOM 982 O O . LYS A 1 117 ? 42.962 -7.134 -21.897 1.00 80.88 117 LYS A O 1
ATOM 987 N N . VAL A 1 118 ? 41.324 -7.556 -23.358 1.00 85.44 118 VAL A N 1
ATOM 988 C CA . VAL A 1 118 ? 40.974 -8.860 -22.768 1.00 85.44 118 VAL A CA 1
ATOM 989 C C . VAL A 1 118 ? 42.015 -9.928 -23.119 1.00 85.44 118 VAL A C 1
ATOM 991 O O . VAL A 1 118 ? 42.320 -10.764 -22.267 1.00 85.44 118 VAL A O 1
ATOM 994 N N . LYS A 1 119 ? 42.560 -9.914 -24.341 1.00 88.25 119 LYS A N 1
ATOM 995 C CA . LYS A 1 119 ? 43.614 -10.837 -24.785 1.00 88.25 119 LYS A CA 1
ATOM 996 C C . LYS A 1 119 ? 44.916 -10.580 -24.020 1.00 88.25 119 LYS A C 1
ATOM 998 O O . LYS A 1 119 ? 45.395 -11.504 -23.367 1.00 88.25 119 LYS A O 1
ATOM 1003 N N . ASP A 1 120 ? 45.368 -9.329 -23.973 1.00 87.56 120 ASP A N 1
ATOM 1004 C CA . ASP A 1 120 ? 46.592 -8.921 -23.268 1.00 87.56 120 ASP A CA 1
ATOM 1005 C C . ASP A 1 120 ? 46.495 -9.244 -21.770 1.00 87.56 120 ASP A C 1
ATOM 1007 O O . ASP A 1 120 ? 47.416 -9.781 -21.157 1.00 87.56 120 ASP A O 1
ATOM 1011 N N . GLN A 1 121 ? 45.320 -9.016 -21.168 1.00 86.12 121 GLN A N 1
ATOM 1012 C CA . GLN A 1 121 ? 45.088 -9.389 -19.777 1.00 86.12 121 GLN A CA 1
ATOM 1013 C C . GLN A 1 121 ? 45.171 -10.908 -19.576 1.00 86.12 121 GLN A C 1
ATOM 1015 O O . GLN A 1 121 ? 45.767 -11.366 -18.605 1.00 86.12 121 GLN A O 1
ATOM 1020 N N . ARG A 1 122 ? 44.586 -11.722 -20.461 1.00 89.38 122 ARG A N 1
ATOM 1021 C CA . ARG A 1 122 ? 44.691 -13.188 -20.346 1.00 89.38 122 ARG A CA 1
ATOM 1022 C C . ARG A 1 122 ? 46.142 -13.649 -20.444 1.00 89.38 122 ARG A C 1
ATOM 1024 O O . ARG A 1 122 ? 46.525 -14.556 -19.709 1.00 89.38 122 ARG A O 1
ATOM 1031 N N . GLU A 1 123 ? 46.924 -13.034 -21.319 1.00 90.94 123 GLU A N 1
ATOM 1032 C CA . GLU A 1 123 ? 48.337 -13.342 -21.514 1.00 90.94 123 GLU A CA 1
ATOM 1033 C C . GLU A 1 123 ? 49.185 -12.959 -20.297 1.00 90.94 123 GLU A C 1
ATOM 1035 O O . GLU A 1 123 ? 49.878 -13.814 -19.742 1.00 90.94 123 GLU A O 1
ATOM 1040 N N . TYR A 1 124 ? 49.001 -11.747 -19.768 1.00 91.94 124 TYR A N 1
ATOM 1041 C CA . TYR A 1 124 ? 49.607 -11.317 -18.507 1.00 91.94 124 TYR A CA 1
ATOM 1042 C C . TYR A 1 124 ? 49.306 -12.297 -17.361 1.00 91.94 124 TYR A C 1
ATOM 1044 O O . TYR A 1 124 ? 50.206 -12.729 -16.640 1.00 91.94 124 TYR A O 1
ATOM 1052 N N . TRP A 1 125 ? 48.045 -12.719 -17.212 1.00 90.06 125 TRP A N 1
ATOM 1053 C CA . TRP A 1 125 ? 47.639 -13.662 -16.163 1.00 90.06 125 TRP A CA 1
ATOM 1054 C C . TRP A 1 125 ? 48.235 -15.061 -16.359 1.00 90.06 125 TRP A C 1
ATOM 1056 O O . TRP A 1 125 ? 48.537 -15.740 -15.373 1.00 90.06 125 TRP A O 1
ATOM 1066 N N . ARG A 1 126 ? 48.413 -15.512 -17.608 1.00 92.00 126 ARG A N 1
ATOM 1067 C CA . ARG A 1 126 ? 49.111 -16.772 -17.911 1.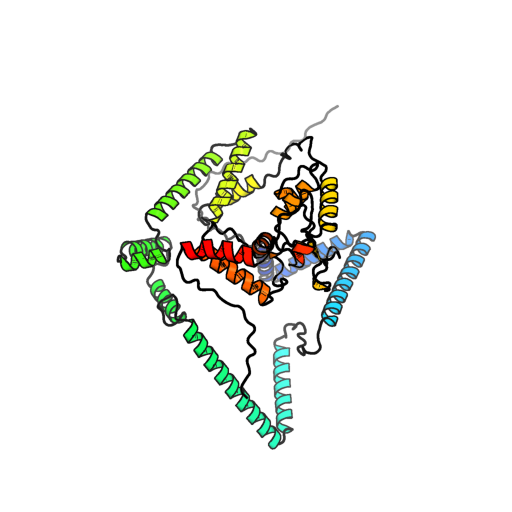00 92.00 126 ARG A CA 1
ATOM 1068 C C . ARG A 1 126 ? 50.573 -16.687 -17.485 1.00 92.00 126 ARG A C 1
ATOM 1070 O O . ARG A 1 126 ? 51.035 -17.591 -16.790 1.00 92.00 126 ARG A O 1
ATOM 1077 N N . ASN A 1 127 ? 51.259 -15.603 -17.836 1.00 92.44 127 ASN A N 1
ATOM 1078 C CA . ASN A 1 127 ? 52.672 -15.409 -17.512 1.00 92.44 127 ASN A CA 1
ATOM 1079 C C . ASN A 1 127 ? 52.886 -15.274 -16.001 1.00 92.44 127 ASN A C 1
ATOM 1081 O O . ASN A 1 127 ? 53.691 -16.015 -15.440 1.00 92.44 127 ASN A O 1
ATOM 1085 N N . LYS A 1 128 ? 52.061 -14.481 -15.304 1.00 91.00 128 LYS A N 1
ATOM 1086 C CA . LYS A 1 128 ? 52.111 -14.391 -13.836 1.00 91.00 128 LYS A CA 1
ATOM 1087 C C . LYS A 1 128 ? 51.818 -15.711 -13.133 1.00 91.00 128 LYS A C 1
ATOM 1089 O O . LYS A 1 128 ? 52.478 -16.033 -12.151 1.00 91.00 128 LYS A O 1
ATOM 1094 N N . LYS A 1 129 ? 50.891 -16.534 -13.639 1.00 88.75 129 LYS A N 1
ATOM 1095 C CA . LYS A 1 129 ? 50.683 -17.886 -13.090 1.00 88.75 129 LYS A CA 1
ATOM 1096 C C . LYS A 1 129 ? 51.859 -18.824 -13.356 1.00 88.75 129 LYS A C 1
ATOM 1098 O O . LYS A 1 129 ? 52.121 -19.678 -12.513 1.00 88.75 129 LYS A O 1
ATOM 1103 N N . LYS A 1 130 ? 52.543 -18.711 -14.501 1.00 89.00 130 LYS A N 1
ATOM 1104 C CA . LYS A 1 130 ? 53.764 -19.488 -14.781 1.00 89.00 130 LYS A CA 1
ATOM 1105 C C . LYS A 1 130 ? 54.877 -19.106 -13.804 1.00 89.00 130 LYS A C 1
ATOM 1107 O O . LYS A 1 130 ? 55.437 -19.992 -13.171 1.00 89.00 130 LYS A O 1
ATOM 1112 N N . GLU A 1 131 ? 55.122 -17.811 -13.631 1.00 90.44 131 GLU A N 1
ATOM 1113 C CA . GLU A 1 131 ? 56.113 -17.262 -12.697 1.00 90.44 131 GLU A CA 1
ATOM 1114 C C . GLU A 1 131 ? 55.806 -17.671 -11.247 1.00 90.44 131 GLU A C 1
ATOM 1116 O O . GLU A 1 131 ? 56.643 -18.251 -10.563 1.00 90.44 131 GLU A O 1
ATOM 1121 N N . GLN A 1 132 ? 54.548 -17.523 -10.816 1.00 87.75 132 GLN A N 1
ATOM 1122 C CA . GLN A 1 132 ? 54.102 -17.966 -9.496 1.00 87.75 132 GLN A CA 1
ATOM 1123 C C . GLN A 1 132 ? 54.320 -19.469 -9.285 1.00 87.75 132 GLN A C 1
ATOM 1125 O O . GLN A 1 132 ? 54.722 -19.882 -8.204 1.00 87.75 132 GLN A O 1
ATOM 1130 N N . ARG A 1 133 ? 54.052 -20.310 -10.295 1.00 84.25 133 ARG A N 1
ATOM 1131 C CA . ARG A 1 133 ? 54.291 -21.757 -10.190 1.00 84.25 133 ARG A CA 1
ATOM 1132 C C . ARG A 1 133 ? 55.778 -22.062 -10.063 1.00 84.25 133 ARG A C 1
ATOM 1134 O O . ARG A 1 133 ? 56.116 -22.879 -9.211 1.00 84.25 133 ARG A O 1
ATOM 1141 N N . LYS A 1 134 ? 56.637 -21.413 -10.857 1.00 86.25 134 LYS A N 1
ATOM 1142 C CA . LYS A 1 134 ? 58.099 -21.565 -10.777 1.00 86.25 134 LYS A CA 1
ATOM 1143 C C . LYS A 1 134 ? 58.617 -21.206 -9.380 1.00 86.25 134 LYS A C 1
ATOM 1145 O O . LYS A 1 134 ? 59.330 -22.007 -8.795 1.00 86.25 134 LYS A O 1
ATOM 1150 N N . ASN A 1 135 ? 58.122 -20.115 -8.795 1.00 88.12 135 ASN A N 1
ATOM 1151 C CA . ASN A 1 135 ? 58.574 -19.608 -7.492 1.00 88.12 135 ASN A CA 1
ATOM 1152 C C . ASN A 1 135 ? 57.896 -20.285 -6.279 1.00 88.12 135 ASN A C 1
ATOM 1154 O O . ASN A 1 135 ? 58.097 -19.868 -5.140 1.00 88.12 135 ASN A O 1
ATOM 1158 N N . MET A 1 136 ? 57.048 -21.303 -6.481 1.00 89.00 136 MET A N 1
ATOM 1159 C CA . MET A 1 136 ? 56.430 -22.043 -5.375 1.00 89.00 136 MET A CA 1
ATOM 1160 C C . MET A 1 136 ? 57.230 -23.292 -5.009 1.00 89.00 136 MET A C 1
ATOM 1162 O O . MET A 1 136 ? 57.329 -24.218 -5.816 1.00 89.00 136 MET A O 1
ATOM 1166 N N . THR A 1 137 ? 57.649 -23.360 -3.742 1.00 92.19 137 THR A N 1
ATOM 1167 C CA . THR A 1 137 ? 58.232 -24.556 -3.119 1.00 92.19 137 THR A CA 1
ATOM 1168 C C . THR A 1 137 ? 57.256 -25.739 -3.124 1.00 92.19 137 THR A C 1
ATOM 1170 O O . THR A 1 137 ? 56.028 -25.566 -3.132 1.00 92.19 137 THR A O 1
ATOM 1173 N N . ALA A 1 138 ? 57.787 -26.965 -3.093 1.00 87.81 138 ALA A N 1
ATOM 1174 C CA . ALA A 1 138 ? 56.988 -28.194 -3.125 1.00 87.81 138 ALA A CA 1
ATOM 1175 C C . ALA A 1 138 ? 55.954 -28.262 -1.982 1.00 87.81 138 ALA A C 1
ATOM 1177 O O . ALA A 1 138 ? 54.791 -28.610 -2.208 1.00 87.81 138 ALA A O 1
ATOM 1178 N N . GLN A 1 139 ? 56.335 -27.837 -0.774 1.00 87.94 139 GLN A N 1
ATOM 1179 C CA . GLN A 1 139 ? 55.447 -27.809 0.392 1.00 87.94 139 GLN A CA 1
ATOM 1180 C C . GLN A 1 139 ? 54.291 -26.808 0.216 1.00 87.94 139 GLN A C 1
ATOM 1182 O O . GLN A 1 139 ? 53.133 -27.128 0.496 1.00 87.94 139 GLN A O 1
ATOM 1187 N N . LYS A 1 140 ? 54.568 -25.616 -0.333 1.00 86.88 140 LYS A N 1
ATOM 1188 C CA . LYS A 1 140 ? 53.540 -24.601 -0.618 1.00 86.88 140 LYS A CA 1
ATOM 1189 C C . LYS A 1 140 ? 52.565 -25.076 -1.697 1.00 86.88 140 LYS A C 1
ATOM 1191 O O . LYS A 1 140 ? 51.360 -24.861 -1.564 1.00 86.88 140 LYS A O 1
ATOM 1196 N N . ARG A 1 141 ? 53.049 -25.792 -2.723 1.00 87.75 141 ARG A N 1
ATOM 1197 C CA . ARG A 1 141 ? 52.191 -26.431 -3.742 1.00 87.75 141 ARG A CA 1
ATOM 1198 C C . ARG A 1 141 ? 51.240 -27.464 -3.127 1.00 87.75 141 ARG A C 1
ATOM 1200 O O . ARG A 1 141 ? 50.059 -27.452 -3.474 1.00 87.75 141 ARG A O 1
ATOM 1207 N N . ARG A 1 142 ? 51.719 -28.309 -2.201 1.00 87.56 142 ARG A N 1
ATOM 1208 C CA . ARG A 1 142 ? 50.877 -29.292 -1.488 1.00 87.56 142 ARG A CA 1
ATOM 1209 C C . ARG A 1 142 ? 49.748 -28.608 -0.709 1.00 87.56 142 ARG A C 1
ATOM 1211 O O . ARG A 1 142 ? 48.586 -28.894 -0.987 1.00 87.56 142 ARG A O 1
ATOM 1218 N N . ARG A 1 143 ? 50.067 -27.619 0.138 1.00 88.25 143 ARG A N 1
ATOM 1219 C CA . ARG A 1 143 ? 49.065 -26.871 0.931 1.00 88.25 143 ARG A CA 1
ATOM 1220 C C . ARG A 1 143 ? 48.010 -26.175 0.061 1.00 88.25 143 ARG A C 1
ATOM 1222 O O . ARG A 1 143 ? 46.821 -26.190 0.373 1.00 88.25 143 ARG A O 1
ATOM 1229 N N . VAL A 1 144 ? 48.420 -25.575 -1.062 1.00 86.12 144 VAL A N 1
ATOM 1230 C CA . VAL A 1 144 ? 47.485 -24.925 -2.001 1.00 86.12 144 VAL A CA 1
ATOM 1231 C C . VAL A 1 144 ? 46.548 -25.944 -2.654 1.00 86.12 144 VAL A C 1
ATOM 1233 O O . VAL A 1 144 ? 45.353 -25.675 -2.793 1.00 86.12 144 VAL A O 1
ATOM 1236 N N . ASN A 1 145 ? 47.063 -27.111 -3.047 1.00 89.00 145 ASN A N 1
ATOM 1237 C CA . ASN A 1 145 ? 46.251 -28.172 -3.640 1.00 89.00 145 ASN A CA 1
ATOM 1238 C C . ASN A 1 145 ? 45.260 -28.767 -2.636 1.00 89.00 145 ASN A C 1
ATOM 1240 O O . ASN A 1 145 ? 44.104 -28.979 -2.994 1.00 89.00 145 ASN A O 1
ATOM 1244 N N . GLU A 1 146 ? 45.674 -28.974 -1.391 1.00 89.69 146 GLU A N 1
ATOM 1245 C CA . GLU A 1 146 ? 44.820 -29.467 -0.308 1.00 89.69 146 GLU A CA 1
ATOM 1246 C C . GLU A 1 146 ? 43.670 -28.499 -0.005 1.00 89.69 146 GLU A C 1
ATOM 1248 O O . GLU A 1 146 ? 42.500 -28.873 -0.097 1.00 89.69 146 GLU A O 1
ATOM 1253 N N . LYS A 1 147 ? 43.972 -27.205 0.177 1.00 90.44 147 LYS A N 1
ATOM 1254 C CA . LYS A 1 147 ? 42.947 -26.158 0.333 1.00 90.44 147 LYS A CA 1
ATOM 1255 C C . LYS A 1 147 ? 41.992 -26.106 -0.861 1.00 90.44 147 LYS A C 1
ATOM 1257 O O . LYS A 1 147 ? 40.797 -25.849 -0.715 1.00 90.44 147 LYS A O 1
ATOM 1262 N N . ARG A 1 148 ? 42.502 -26.348 -2.073 1.00 87.69 148 ARG A N 1
ATOM 1263 C CA . ARG A 1 148 ? 41.678 -26.397 -3.284 1.00 87.69 148 ARG A CA 1
ATOM 1264 C C . ARG A 1 148 ? 40.754 -27.618 -3.290 1.00 87.69 148 ARG A C 1
ATOM 1266 O O . ARG A 1 148 ? 39.600 -27.457 -3.678 1.00 87.69 148 ARG A O 1
ATOM 1273 N N . ARG A 1 149 ? 41.225 -28.793 -2.851 1.00 90.56 149 ARG A N 1
ATOM 1274 C CA . ARG A 1 149 ? 40.405 -30.010 -2.697 1.00 90.56 149 ARG A CA 1
ATOM 1275 C C . ARG A 1 149 ? 39.282 -29.795 -1.681 1.00 90.56 149 ARG A C 1
ATOM 1277 O O . ARG A 1 149 ? 38.131 -30.032 -2.033 1.00 90.56 149 ARG A O 1
ATOM 1284 N N . LEU A 1 150 ? 39.591 -29.239 -0.508 1.00 89.75 150 LEU A N 1
ATOM 1285 C CA . LEU A 1 150 ? 38.596 -28.909 0.524 1.00 89.75 150 LEU A CA 1
ATOM 1286 C C . LEU A 1 150 ? 37.516 -27.953 -0.004 1.00 89.75 150 LEU A C 1
ATOM 1288 O O . LEU A 1 150 ? 36.327 -28.241 0.083 1.00 89.75 150 LEU A O 1
ATOM 1292 N N . ASN A 1 151 ? 37.921 -26.872 -0.679 1.00 88.19 151 ASN A N 1
ATOM 1293 C CA . ASN A 1 151 ? 36.978 -25.930 -1.291 1.00 88.19 151 ASN A CA 1
ATOM 1294 C C . ASN A 1 151 ? 36.094 -26.567 -2.381 1.00 88.19 151 ASN A C 1
ATOM 1296 O O . ASN A 1 151 ? 34.976 -26.105 -2.619 1.00 88.19 151 ASN A O 1
ATOM 1300 N N . TYR A 1 152 ? 36.597 -27.569 -3.112 1.00 86.31 152 TYR A N 1
ATOM 1301 C CA . TYR A 1 152 ? 35.793 -28.297 -4.097 1.00 86.31 152 TYR A CA 1
ATOM 1302 C C . TYR A 1 152 ? 34.797 -29.250 -3.430 1.00 86.31 152 TYR A C 1
ATOM 1304 O O . TYR A 1 152 ? 33.662 -29.319 -3.904 1.00 86.31 152 TYR A O 1
ATOM 1312 N N . ALA A 1 153 ? 35.189 -29.923 -2.345 1.00 86.81 153 ALA A N 1
ATOM 1313 C CA . ALA A 1 153 ? 34.299 -30.764 -1.545 1.00 86.81 153 ALA A CA 1
ATOM 1314 C C . ALA A 1 153 ? 33.153 -29.934 -0.942 1.00 86.81 153 ALA A C 1
ATOM 1316 O O . ALA A 1 153 ? 31.990 -30.181 -1.246 1.00 86.81 153 ALA A O 1
ATOM 1317 N N . GLU A 1 154 ? 33.468 -28.828 -0.263 1.00 86.44 154 GLU A N 1
ATOM 1318 C CA . GLU A 1 154 ? 32.465 -27.947 0.353 1.00 86.44 154 GLU A CA 1
ATOM 1319 C C . GLU A 1 154 ? 31.464 -27.381 -0.678 1.00 86.44 154 GLU A C 1
ATOM 1321 O O . GLU A 1 154 ? 30.256 -27.290 -0.443 1.00 86.44 154 GLU A O 1
ATOM 1326 N N . LYS A 1 155 ? 31.946 -27.021 -1.877 1.00 85.31 155 LYS A N 1
ATOM 1327 C CA . LYS A 1 155 ? 31.078 -26.565 -2.979 1.00 85.31 155 LYS A CA 1
ATOM 1328 C C . LYS A 1 155 ? 30.187 -27.671 -3.536 1.00 85.31 155 LYS A C 1
ATOM 1330 O O . LYS A 1 155 ? 29.112 -27.360 -4.055 1.00 85.31 155 LYS A O 1
ATOM 1335 N N . ARG A 1 156 ? 30.637 -28.925 -3.505 1.00 86.19 156 ARG A N 1
ATOM 1336 C CA . ARG A 1 156 ? 29.842 -30.082 -3.925 1.00 86.19 156 ARG A CA 1
ATOM 1337 C C . ARG A 1 156 ? 28.726 -30.342 -2.913 1.00 86.19 156 ARG A C 1
ATOM 1339 O O . ARG A 1 156 ? 27.575 -30.442 -3.332 1.00 86.19 156 ARG A O 1
ATOM 1346 N N . ASP A 1 157 ? 29.033 -30.306 -1.622 1.00 82.69 157 ASP A N 1
ATOM 1347 C CA . ASP A 1 157 ? 28.062 -30.564 -0.550 1.00 82.69 157 ASP A CA 1
ATOM 1348 C C . ASP A 1 157 ? 26.998 -29.462 -0.465 1.00 82.69 157 ASP A C 1
ATOM 1350 O O . ASP A 1 157 ? 25.797 -29.737 -0.407 1.00 82.69 157 ASP A O 1
ATOM 1354 N N . LYS A 1 158 ? 27.399 -28.192 -0.618 1.00 80.12 158 LYS A N 1
ATOM 1355 C CA . LYS A 1 158 ? 26.458 -27.062 -0.755 1.00 80.12 158 LYS A CA 1
ATOM 1356 C C . LYS A 1 158 ? 25.513 -27.217 -1.952 1.00 80.12 158 LYS A C 1
ATOM 1358 O O . LYS A 1 158 ? 24.346 -26.837 -1.881 1.00 80.12 158 LYS A O 1
ATOM 1363 N N . LYS A 1 159 ? 25.984 -27.778 -3.071 1.00 76.25 159 LYS A N 1
ATOM 1364 C CA . LYS A 1 159 ? 25.125 -28.041 -4.240 1.00 76.25 159 LYS A CA 1
ATOM 1365 C C . LYS A 1 159 ? 24.151 -29.195 -4.004 1.00 76.25 159 LYS A C 1
ATOM 1367 O O . LYS A 1 159 ? 23.044 -29.136 -4.533 1.00 76.25 159 LYS A O 1
ATOM 1372 N N . LEU A 1 160 ? 24.553 -30.225 -3.262 1.00 76.38 160 LEU A N 1
ATOM 1373 C CA . LEU A 1 160 ? 23.699 -31.371 -2.936 1.00 76.38 160 LEU A CA 1
ATOM 1374 C C . LEU A 1 160 ? 22.575 -30.958 -1.977 1.00 76.38 160 LEU A C 1
ATOM 1376 O O . LEU A 1 160 ? 21.406 -31.099 -2.323 1.00 76.38 160 LEU A O 1
ATOM 1380 N N . THR A 1 161 ? 22.920 -30.283 -0.882 1.00 72.75 161 THR A N 1
ATOM 1381 C CA . THR A 1 161 ? 21.953 -29.757 0.103 1.00 72.75 161 THR A CA 1
ATOM 1382 C C . THR A 1 161 ? 20.942 -28.774 -0.502 1.00 72.75 161 THR A C 1
ATOM 1384 O O . THR A 1 161 ? 19.758 -28.799 -0.169 1.00 72.75 161 THR A O 1
ATOM 1387 N N . THR A 1 162 ? 21.364 -27.924 -1.447 1.00 69.19 162 THR A N 1
ATOM 1388 C CA . THR A 1 162 ? 20.438 -27.018 -2.156 1.00 69.19 162 THR A CA 1
ATOM 1389 C C . THR A 1 162 ? 19.467 -27.791 -3.059 1.00 69.19 162 THR A C 1
ATOM 1391 O O . THR A 1 162 ? 18.291 -27.444 -3.142 1.00 69.19 162 THR A O 1
ATOM 1394 N N . LYS A 1 163 ? 19.927 -28.870 -3.712 1.00 64.81 163 LYS A N 1
ATOM 1395 C CA . LYS A 1 163 ? 19.072 -29.732 -4.545 1.00 64.81 163 LYS A CA 1
ATOM 1396 C C . LYS A 1 163 ? 18.053 -30.523 -3.722 1.00 64.81 163 LYS A C 1
ATOM 1398 O O . LYS A 1 163 ? 16.955 -30.757 -4.218 1.00 64.81 163 LYS A O 1
ATOM 1403 N N . GLU A 1 164 ? 18.401 -30.929 -2.505 1.00 66.94 164 GLU A N 1
ATOM 1404 C CA . GLU A 1 164 ? 17.493 -31.633 -1.588 1.00 66.94 164 GLU A CA 1
ATOM 1405 C C . GLU A 1 164 ? 16.391 -30.703 -1.071 1.00 66.94 164 GLU A C 1
ATOM 1407 O O . GLU A 1 164 ? 15.211 -31.015 -1.220 1.00 66.94 164 GLU A O 1
ATOM 1412 N N . LYS A 1 165 ? 16.746 -29.488 -0.631 1.00 61.66 165 LYS A N 1
ATOM 1413 C CA . LYS A 1 165 ? 15.762 -28.468 -0.221 1.00 61.66 165 LYS A CA 1
ATOM 1414 C C . LYS A 1 165 ? 14.834 -28.034 -1.362 1.00 61.66 165 LYS A C 1
ATOM 1416 O O . LYS A 1 165 ? 13.655 -27.763 -1.146 1.00 61.66 165 LYS A O 1
ATOM 1421 N N . GLU A 1 166 ? 15.334 -27.991 -2.599 1.00 60.16 166 GLU A N 1
ATOM 1422 C CA . GLU A 1 166 ? 14.499 -27.729 -3.779 1.00 60.16 166 GLU A CA 1
ATOM 1423 C C . GLU A 1 166 ? 13.553 -28.887 -4.141 1.00 60.16 166 GLU A C 1
ATOM 1425 O O . GLU A 1 166 ? 12.547 -28.638 -4.812 1.00 60.16 166 GLU A O 1
ATOM 1430 N N . LYS A 1 167 ? 13.854 -30.129 -3.733 1.00 59.41 167 LYS A N 1
ATOM 1431 C CA . LYS A 1 167 ? 12.961 -31.283 -3.920 1.00 59.41 167 LYS A CA 1
ATOM 1432 C C . LYS A 1 167 ? 11.813 -31.274 -2.909 1.00 59.41 167 LYS A C 1
ATOM 1434 O O . LYS A 1 167 ? 10.677 -31.482 -3.323 1.00 59.41 167 LYS A O 1
ATOM 1439 N N . GLU A 1 168 ? 12.081 -30.969 -1.639 1.00 58.69 168 GLU A N 1
ATOM 1440 C CA . GLU A 1 168 ? 11.045 -30.913 -0.591 1.00 58.69 168 GLU A CA 1
ATOM 1441 C C . GLU A 1 168 ? 10.061 -29.748 -0.780 1.00 58.69 168 GLU A C 1
ATOM 1443 O O . GLU A 1 168 ? 8.866 -29.902 -0.555 1.00 58.69 168 GLU A O 1
ATOM 1448 N N . ALA A 1 169 ? 10.517 -28.596 -1.282 1.00 56.56 169 ALA A N 1
ATOM 1449 C CA . ALA A 1 169 ? 9.660 -27.419 -1.459 1.00 56.56 169 ALA A CA 1
ATOM 1450 C C . ALA A 1 169 ? 8.748 -27.449 -2.713 1.00 56.56 169 ALA A C 1
ATOM 1452 O O . ALA A 1 169 ? 8.023 -26.484 -2.958 1.00 56.56 169 ALA A O 1
ATOM 1453 N N . ARG A 1 170 ? 8.805 -28.490 -3.563 1.00 51.91 170 ARG A N 1
ATOM 1454 C CA . ARG A 1 170 ? 8.181 -28.497 -4.910 1.00 51.91 170 ARG A CA 1
ATOM 1455 C C . ARG A 1 170 ? 6.978 -29.427 -5.098 1.00 51.91 170 ARG A C 1
ATOM 1457 O O . ARG A 1 170 ? 6.442 -29.465 -6.203 1.00 51.91 170 ARG A O 1
ATOM 1464 N N . THR A 1 171 ? 6.515 -30.132 -4.071 1.00 46.72 171 THR A N 1
ATOM 1465 C CA . THR A 1 171 ? 5.398 -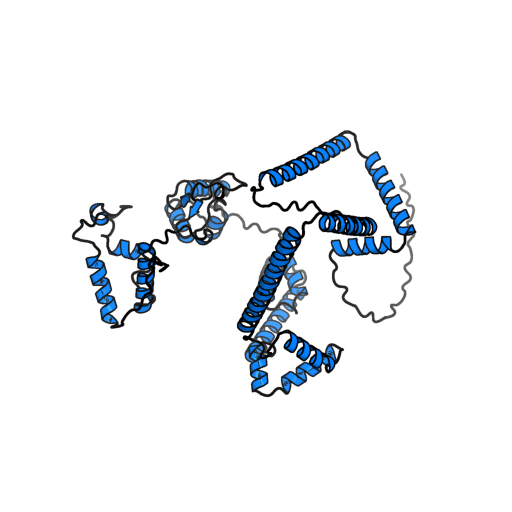31.095 -4.173 1.00 46.72 171 THR A CA 1
ATOM 1466 C C . THR A 1 171 ? 3.990 -30.488 -4.145 1.00 46.72 171 THR A C 1
ATOM 1468 O O . THR A 1 171 ? 3.017 -31.233 -4.122 1.00 46.72 171 THR A O 1
ATOM 1471 N N . THR A 1 172 ? 3.815 -29.167 -4.224 1.00 52.28 172 THR A N 1
ATOM 1472 C CA . THR A 1 172 ? 2.479 -28.550 -4.162 1.00 52.28 172 THR A CA 1
ATOM 1473 C C . THR A 1 172 ? 2.190 -27.673 -5.381 1.00 52.28 172 THR A C 1
ATOM 1475 O O . THR A 1 172 ? 2.721 -26.573 -5.508 1.00 52.28 172 THR A O 1
ATOM 1478 N N . THR A 1 173 ? 1.378 -28.196 -6.316 1.00 58.78 173 THR A N 1
ATOM 1479 C CA . THR A 1 173 ? 0.216 -27.547 -6.991 1.00 58.78 173 THR A CA 1
ATOM 1480 C C . THR A 1 173 ? -0.101 -28.112 -8.383 1.00 58.78 173 THR A C 1
ATOM 1482 O O . THR A 1 173 ? -1.273 -28.168 -8.726 1.00 58.78 173 THR A O 1
ATOM 1485 N N . THR A 1 174 ? 0.871 -28.568 -9.184 1.00 63.25 174 THR A N 1
ATOM 1486 C CA . THR A 1 174 ? 0.615 -28.877 -10.614 1.00 63.25 174 THR A CA 1
ATOM 1487 C C . THR A 1 174 ? 0.557 -30.366 -10.974 1.00 63.25 174 THR A C 1
ATOM 1489 O O . THR A 1 174 ? 0.419 -30.702 -12.146 1.00 63.25 174 THR A O 1
ATOM 1492 N N . GLY A 1 175 ? 0.671 -31.285 -10.006 1.00 74.75 175 GLY A N 1
ATOM 1493 C CA . GLY A 1 175 ? 0.645 -32.740 -10.254 1.00 74.75 175 GLY A CA 1
ATOM 1494 C C . GLY A 1 175 ? 1.853 -33.296 -11.034 1.00 74.75 175 GLY A C 1
ATOM 1495 O O . GLY A 1 175 ? 2.008 -34.510 -11.148 1.00 74.75 175 GLY A O 1
ATOM 1496 N N . TYR A 1 176 ? 2.748 -32.438 -11.536 1.00 82.31 176 TYR A N 1
ATOM 1497 C CA . TYR A 1 176 ? 3.994 -32.822 -12.202 1.00 82.31 176 TYR A CA 1
ATOM 1498 C C . TYR A 1 176 ? 5.169 -32.877 -11.217 1.00 82.31 176 TYR A C 1
ATOM 1500 O O . TYR A 1 176 ? 5.342 -31.991 -10.384 1.00 82.31 176 TYR A O 1
ATOM 1508 N N . LYS A 1 177 ? 6.057 -33.871 -11.383 1.00 78.25 177 LYS A N 1
ATOM 1509 C CA . LYS A 1 177 ? 7.269 -34.042 -10.551 1.00 78.25 177 LYS A CA 1
ATOM 1510 C C . LYS A 1 177 ? 8.246 -32.858 -10.642 1.00 78.25 177 LYS A C 1
ATOM 1512 O O . LYS A 1 177 ? 8.994 -32.602 -9.703 1.00 78.25 177 LYS A O 1
ATOM 1517 N N . THR A 1 178 ? 8.288 -32.145 -11.774 1.00 81.00 178 THR A N 1
ATOM 1518 C CA . THR A 1 178 ? 9.122 -30.945 -11.964 1.00 81.00 178 THR A CA 1
ATOM 1519 C C . THR A 1 178 ? 8.441 -29.927 -12.887 1.00 81.00 178 THR A C 1
ATOM 1521 O O . THR A 1 178 ? 7.729 -30.298 -13.819 1.00 81.00 178 THR A O 1
ATOM 1524 N N . LYS A 1 179 ? 8.742 -28.630 -12.706 1.00 77.75 179 LYS A N 1
ATOM 1525 C CA . LYS A 1 179 ? 8.289 -27.555 -13.619 1.00 77.75 179 LYS A CA 1
ATOM 1526 C C . LYS A 1 179 ? 8.786 -27.733 -15.055 1.00 77.75 179 LYS A C 1
ATOM 1528 O O . LYS A 1 179 ? 8.183 -27.227 -15.996 1.00 77.75 179 LYS A O 1
ATOM 1533 N N . GLU A 1 180 ? 9.916 -28.409 -15.238 1.00 81.25 180 GLU A N 1
ATOM 1534 C CA . GLU A 1 180 ? 10.433 -28.704 -16.572 1.00 81.25 180 GLU A CA 1
ATOM 1535 C C . GLU A 1 180 ? 9.598 -29.783 -17.269 1.00 81.25 180 GLU A C 1
ATOM 1537 O O . GLU A 1 180 ? 9.308 -29.647 -18.457 1.00 81.25 180 GLU A O 1
ATOM 1542 N N . ALA A 1 181 ? 9.156 -30.808 -16.530 1.00 87.12 181 ALA A N 1
ATOM 1543 C CA . ALA A 1 181 ? 8.230 -31.811 -17.047 1.00 87.12 181 ALA A CA 1
ATOM 1544 C C . ALA A 1 181 ? 6.895 -31.173 -17.463 1.00 87.12 181 ALA A C 1
ATOM 1546 O O . ALA A 1 181 ? 6.428 -31.420 -18.572 1.00 87.12 181 ALA A O 1
ATOM 1547 N N . GLU A 1 182 ? 6.348 -30.280 -16.633 1.00 87.38 182 GLU A N 1
ATOM 1548 C CA . GLU A 1 182 ? 5.141 -29.504 -16.947 1.00 87.38 182 GLU A CA 1
ATOM 1549 C C . GLU A 1 182 ? 5.310 -28.687 -18.241 1.00 87.38 182 GLU A C 1
ATOM 1551 O O . GLU A 1 182 ? 4.502 -28.790 -19.163 1.00 87.38 182 GLU A O 1
ATOM 1556 N N . ARG A 1 183 ? 6.413 -27.936 -18.376 1.00 85.88 183 ARG A N 1
ATOM 1557 C CA . ARG A 1 183 ? 6.700 -27.154 -19.593 1.00 85.88 183 ARG A CA 1
ATOM 1558 C C . ARG A 1 183 ? 6.814 -28.025 -20.841 1.00 85.88 183 ARG A C 1
ATOM 1560 O O . ARG A 1 183 ? 6.307 -27.635 -21.890 1.00 85.88 183 ARG A O 1
ATOM 1567 N N . LYS A 1 184 ? 7.473 -29.184 -20.746 1.00 91.50 184 LYS A N 1
ATOM 1568 C CA . LYS A 1 184 ? 7.602 -30.126 -21.870 1.00 91.50 184 LYS A CA 1
ATOM 1569 C C . LYS A 1 184 ? 6.245 -30.718 -22.256 1.00 91.50 184 LYS A C 1
ATOM 1571 O O . LYS A 1 184 ? 5.965 -30.822 -23.447 1.00 91.50 184 LYS A O 1
ATOM 1576 N N . ALA A 1 185 ? 5.393 -31.046 -21.283 1.00 90.44 185 ALA A N 1
ATOM 1577 C CA . ALA A 1 185 ? 4.034 -31.525 -21.534 1.00 90.44 185 ALA A CA 1
ATOM 1578 C C . ALA A 1 185 ? 3.178 -30.460 -22.243 1.00 90.44 185 ALA A C 1
ATOM 1580 O O . ALA A 1 185 ? 2.601 -30.738 -23.293 1.00 90.44 185 ALA A O 1
ATOM 1581 N N . VAL A 1 186 ? 3.185 -29.220 -21.741 1.00 89.75 186 VAL A N 1
ATOM 1582 C CA . VAL A 1 186 ? 2.486 -28.086 -22.373 1.00 89.75 186 VAL A CA 1
ATOM 1583 C C . VAL A 1 186 ? 3.013 -27.825 -23.785 1.00 89.75 186 VAL A C 1
ATOM 1585 O O . VAL A 1 186 ? 2.230 -27.578 -24.697 1.00 89.75 186 VAL A O 1
ATOM 1588 N N . TYR A 1 187 ? 4.330 -27.903 -23.994 1.00 92.31 187 TYR A N 1
ATOM 1589 C CA . TYR A 1 187 ? 4.928 -27.721 -25.315 1.00 92.31 187 TYR A CA 1
ATOM 1590 C C . TYR A 1 187 ? 4.442 -28.776 -26.315 1.00 92.31 187 TYR A C 1
ATOM 1592 O O . TYR A 1 187 ? 4.006 -28.407 -27.401 1.00 92.31 187 TYR A O 1
ATOM 1600 N N . ARG A 1 188 ? 4.448 -30.063 -25.941 1.00 93.62 188 ARG A N 1
ATOM 1601 C CA . ARG A 1 188 ? 3.938 -31.151 -26.797 1.00 93.62 188 ARG A CA 1
ATOM 1602 C C . ARG A 1 188 ? 2.459 -30.960 -27.130 1.00 93.62 188 ARG A C 1
ATOM 1604 O O . ARG A 1 188 ? 2.094 -31.042 -28.295 1.00 93.62 188 ARG A O 1
ATOM 1611 N N . ALA A 1 189 ? 1.638 -30.625 -26.133 1.00 90.69 189 ALA A N 1
ATOM 1612 C CA . ALA A 1 189 ? 0.219 -30.343 -26.340 1.00 90.69 189 ALA A CA 1
ATOM 1613 C C . ALA A 1 189 ? -0.013 -29.119 -27.241 1.00 90.69 189 ALA A C 1
ATOM 1615 O O . ALA A 1 189 ? -0.977 -29.075 -27.990 1.00 90.69 189 ALA A O 1
ATOM 1616 N N . LYS A 1 190 ? 0.872 -28.118 -27.204 1.00 90.81 190 LYS A N 1
ATOM 1617 C CA . LYS A 1 190 ? 0.767 -26.945 -28.078 1.00 90.81 190 LYS A CA 1
ATOM 1618 C C . LYS A 1 190 ? 1.083 -27.271 -29.540 1.00 90.81 190 LYS A C 1
ATOM 1620 O O . LYS A 1 190 ? 0.503 -26.638 -30.412 1.00 90.81 190 LYS A O 1
ATOM 1625 N N . GLN A 1 191 ? 1.975 -28.227 -29.807 1.00 91.31 191 GLN A N 1
ATOM 1626 C CA . GLN A 1 191 ? 2.328 -28.622 -31.178 1.00 91.31 191 GLN A CA 1
ATOM 1627 C C . GLN A 1 191 ? 1.164 -29.285 -31.922 1.00 91.31 191 GLN A C 1
ATOM 1629 O O . GLN A 1 191 ? 1.064 -29.143 -33.134 1.00 91.31 191 GLN A O 1
ATOM 1634 N N . SER A 1 192 ? 0.263 -29.965 -31.209 1.00 90.88 192 SER A N 1
ATOM 1635 C CA . SER A 1 192 ? -0.939 -30.562 -31.802 1.00 90.88 192 SER A CA 1
ATOM 1636 C C . SER A 1 192 ? -2.108 -29.582 -31.952 1.00 90.88 192 SER A C 1
ATOM 1638 O O . SER A 1 192 ? -3.136 -29.944 -32.522 1.00 90.88 192 SER A O 1
ATOM 1640 N N . LEU A 1 193 ? -1.985 -28.347 -31.451 1.00 91.81 193 LEU A N 1
ATOM 1641 C CA . LEU A 1 193 ? -3.039 -27.337 -31.540 1.00 91.81 193 LEU A CA 1
ATOM 1642 C C . LEU A 1 193 ? -2.833 -26.416 -32.756 1.00 91.81 193 LEU A C 1
ATOM 1644 O O . LEU A 1 193 ? -1.696 -26.069 -33.084 1.00 91.81 193 LEU A O 1
ATOM 1648 N N . PRO A 1 194 ? -3.917 -25.945 -33.405 1.00 94.31 194 PRO A N 1
ATOM 1649 C CA . PRO A 1 194 ? -3.813 -25.024 -34.534 1.00 94.31 194 PRO A CA 1
ATOM 1650 C C . PRO A 1 194 ? -3.088 -23.722 -34.166 1.00 94.31 194 PRO A C 1
ATOM 1652 O O . PRO A 1 194 ? -3.323 -23.148 -33.103 1.00 94.31 194 PRO A O 1
ATOM 1655 N N . SER A 1 195 ? -2.271 -23.196 -35.083 1.00 90.75 195 SER A N 1
ATOM 1656 C CA . SER A 1 195 ? -1.553 -21.925 -34.895 1.00 90.75 195 SER A CA 1
ATOM 1657 C C . SER A 1 195 ? -2.465 -20.693 -34.978 1.00 90.75 195 SER A C 1
ATOM 1659 O O . SER A 1 195 ? -2.218 -19.682 -34.320 1.00 90.75 195 SER A O 1
ATOM 1661 N N . SER A 1 196 ? -3.540 -20.762 -35.771 1.00 94.62 196 SER A N 1
ATOM 1662 C CA . SER A 1 196 ? -4.480 -19.653 -35.953 1.00 94.62 196 SER A CA 1
ATOM 1663 C C . SER A 1 196 ? -5.368 -19.450 -34.722 1.00 94.62 196 SER A C 1
ATOM 1665 O O . SER A 1 196 ? -6.014 -20.394 -34.263 1.00 94.62 196 SER A O 1
ATOM 1667 N N . SER A 1 197 ? -5.486 -18.205 -34.249 1.00 91.25 197 SER A N 1
ATOM 1668 C CA . SER A 1 197 ? -6.194 -17.865 -33.003 1.00 91.25 197 SER A CA 1
ATOM 1669 C C . SER A 1 197 ? -7.658 -18.324 -32.957 1.00 91.25 197 SER A C 1
ATOM 1671 O O . SER A 1 197 ? -8.114 -18.777 -31.910 1.00 91.25 197 SER A O 1
ATOM 1673 N N . ASN A 1 198 ? -8.402 -18.216 -34.063 1.00 91.94 198 ASN A N 1
ATOM 1674 C CA . ASN A 1 198 ? -9.822 -18.587 -34.092 1.00 91.94 198 ASN A CA 1
ATOM 1675 C C . ASN A 1 198 ? -10.010 -20.108 -34.032 1.00 91.94 198 ASN A C 1
ATOM 1677 O O . ASN A 1 198 ? -10.781 -20.593 -33.206 1.00 91.94 198 ASN A O 1
ATOM 1681 N N . LYS A 1 199 ? -9.250 -20.870 -34.836 1.00 91.62 199 LYS A N 1
ATOM 1682 C CA . LYS A 1 199 ? -9.287 -22.343 -34.786 1.00 91.62 199 LYS A CA 1
ATOM 1683 C C . LYS A 1 199 ? -8.798 -22.857 -33.430 1.00 91.62 199 LYS A C 1
ATOM 1685 O O . LYS A 1 199 ? -9.420 -23.742 -32.861 1.00 91.62 199 LYS A O 1
ATOM 1690 N N . PHE A 1 200 ? -7.750 -22.248 -32.869 1.00 92.44 200 PHE A N 1
ATOM 1691 C CA . PHE A 1 200 ? -7.253 -22.558 -31.527 1.00 92.44 200 PHE A CA 1
ATOM 1692 C C . PHE A 1 200 ? -8.335 -22.375 -30.453 1.00 92.44 200 PHE A C 1
ATOM 1694 O O . PHE A 1 200 ? -8.576 -23.279 -29.656 1.00 92.44 200 PHE A O 1
ATOM 1701 N N . ALA A 1 201 ? -9.020 -21.226 -30.453 1.00 88.25 201 ALA A N 1
ATOM 1702 C CA . ALA A 1 201 ? -10.091 -20.946 -29.500 1.00 88.25 201 ALA A CA 1
ATOM 1703 C C . ALA A 1 201 ? -11.270 -21.919 -29.653 1.00 88.25 201 ALA A C 1
ATOM 1705 O O . ALA A 1 201 ? -11.790 -22.396 -28.647 1.00 88.25 201 ALA A O 1
ATOM 1706 N N . SER A 1 202 ? -11.650 -22.255 -30.891 1.00 91.38 202 SER A N 1
ATOM 1707 C CA . SER A 1 202 ? -12.707 -23.233 -31.173 1.00 91.38 202 SER A CA 1
ATOM 1708 C C . SER A 1 202 ? -12.354 -24.628 -30.655 1.00 91.38 202 SER A C 1
ATOM 1710 O O . SER A 1 202 ? -13.184 -25.274 -30.021 1.00 91.38 202 SER A O 1
ATOM 1712 N N . VAL A 1 203 ? -11.114 -25.082 -30.870 1.00 91.38 203 VAL A N 1
ATOM 1713 C CA . VAL A 1 203 ? -10.637 -26.383 -30.376 1.00 91.38 203 VAL A CA 1
ATOM 1714 C C . VAL A 1 203 ? -10.622 -26.416 -28.848 1.00 91.38 203 VAL A C 1
ATOM 1716 O O . VAL A 1 203 ? -11.141 -27.359 -28.258 1.00 91.38 203 VAL A O 1
ATOM 1719 N N . LEU A 1 204 ? -10.103 -25.377 -28.184 1.00 88.69 204 LEU A N 1
ATOM 1720 C CA . LEU A 1 204 ? -10.127 -25.312 -26.718 1.00 88.69 204 LEU A CA 1
ATOM 1721 C C . LEU A 1 204 ? -11.550 -25.252 -26.150 1.00 88.69 204 LEU A C 1
ATOM 1723 O O . LEU A 1 204 ? -11.816 -25.874 -25.124 1.00 88.69 204 LEU A O 1
ATOM 1727 N N . ALA A 1 205 ? -12.463 -24.530 -26.806 1.00 86.12 205 ALA A N 1
ATOM 1728 C CA . ALA A 1 205 ? -13.870 -24.498 -26.418 1.00 86.12 205 ALA A CA 1
ATOM 1729 C C . ALA A 1 205 ? -14.519 -25.884 -26.551 1.00 86.12 205 ALA A C 1
ATOM 1731 O O . ALA A 1 205 ? -15.229 -26.304 -25.640 1.00 86.12 205 ALA A O 1
ATOM 1732 N N . GLY A 1 206 ? -14.215 -26.613 -27.631 1.00 89.56 206 GLY A N 1
ATOM 1733 C CA . GLY A 1 206 ? -14.641 -27.998 -27.829 1.00 89.56 206 GLY A CA 1
ATOM 1734 C C . GLY A 1 206 ? -14.127 -28.924 -26.727 1.00 89.56 206 GLY A C 1
ATOM 1735 O O . GLY A 1 206 ? -14.927 -29.592 -26.082 1.00 89.56 206 GLY A O 1
ATOM 1736 N N . ILE A 1 207 ? -12.822 -28.880 -26.428 1.00 89.31 207 ILE A N 1
ATOM 1737 C CA . ILE A 1 207 ? -12.200 -29.677 -25.354 1.00 89.31 207 ILE A CA 1
ATOM 1738 C C . ILE A 1 207 ? -12.832 -29.367 -23.989 1.00 89.31 207 ILE A C 1
ATOM 1740 O O . ILE A 1 207 ? -13.080 -30.274 -23.197 1.00 89.31 207 ILE A O 1
ATOM 1744 N N . ALA A 1 208 ? -13.094 -28.091 -23.696 1.00 85.38 208 ALA A N 1
ATOM 1745 C CA . ALA A 1 208 ? -13.739 -27.678 -22.453 1.00 85.38 208 ALA A CA 1
ATOM 1746 C C . ALA A 1 208 ? -15.204 -28.145 -22.370 1.00 85.38 208 ALA A C 1
ATOM 1748 O O . ALA A 1 208 ? -15.671 -28.510 -21.290 1.00 85.38 208 ALA A O 1
ATOM 1749 N N . ALA A 1 209 ? -15.928 -28.147 -23.493 1.00 85.00 209 ALA A N 1
ATOM 1750 C CA . ALA A 1 209 ? -17.315 -28.597 -23.566 1.00 85.00 209 ALA A CA 1
ATOM 1751 C C . ALA A 1 209 ? -17.439 -30.121 -23.430 1.00 85.00 209 ALA A C 1
ATOM 1753 O O . ALA A 1 209 ? -18.316 -30.586 -22.703 1.00 85.00 209 ALA A O 1
ATOM 1754 N N . SER A 1 210 ? -16.533 -30.873 -24.064 1.00 88.38 210 SER A N 1
ATOM 1755 C CA . SER A 1 210 ? -16.483 -32.341 -24.046 1.00 88.38 210 SER A CA 1
ATOM 1756 C C . SER A 1 210 ? -15.734 -32.920 -22.837 1.00 88.38 210 SER A C 1
ATOM 1758 O O . SER A 1 210 ? -15.508 -34.128 -22.758 1.00 88.38 210 SER A O 1
ATOM 1760 N N . ALA A 1 211 ? -15.300 -32.080 -21.893 1.00 89.25 211 ALA A N 1
ATOM 1761 C CA . ALA A 1 211 ? -14.595 -32.527 -20.701 1.00 89.25 211 ALA A CA 1
ATOM 1762 C C . ALA A 1 211 ? -15.527 -33.295 -19.749 1.00 89.25 211 ALA A C 1
ATOM 1764 O O . ALA A 1 211 ? -16.621 -32.843 -19.415 1.00 89.25 211 ALA A O 1
ATOM 1765 N N . THR A 1 212 ? -15.042 -34.425 -19.226 1.00 91.44 212 THR A N 1
ATOM 1766 C CA . THR A 1 212 ? -15.726 -35.203 -18.175 1.00 91.44 212 THR A CA 1
ATOM 1767 C C . THR A 1 212 ? -16.010 -34.345 -16.929 1.00 91.44 212 THR A C 1
ATOM 1769 O O . THR A 1 212 ? -15.181 -33.479 -16.621 1.00 91.44 212 THR A O 1
ATOM 1772 N N . PRO A 1 213 ? -17.058 -34.635 -16.130 1.00 89.06 213 PRO A N 1
ATOM 1773 C CA . PRO A 1 213 ? -17.434 -33.835 -14.956 1.00 89.06 213 PRO A CA 1
ATOM 1774 C C . PRO A 1 213 ? -16.283 -33.539 -13.983 1.00 89.06 213 PRO A C 1
ATOM 1776 O O . PRO A 1 213 ? -16.114 -32.401 -13.555 1.00 89.06 213 PRO A O 1
ATOM 1779 N N . ARG A 1 214 ? -15.417 -34.525 -13.703 1.00 86.31 214 ARG A N 1
ATOM 1780 C CA . ARG A 1 214 ? -14.240 -34.345 -12.828 1.00 86.31 214 ARG A CA 1
ATOM 1781 C C . ARG A 1 214 ? -13.230 -33.340 -13.392 1.00 86.31 214 ARG A C 1
ATOM 1783 O O . ARG A 1 214 ? -12.763 -32.461 -12.675 1.00 86.31 214 ARG A O 1
ATOM 1790 N N . LYS A 1 215 ? -12.917 -33.443 -14.689 1.00 88.06 215 LYS A N 1
ATOM 1791 C CA . LYS A 1 215 ? -12.034 -32.487 -15.384 1.00 88.06 215 LYS A CA 1
ATOM 1792 C C . LYS A 1 215 ? -12.662 -31.094 -15.426 1.00 88.06 215 LYS A C 1
ATOM 1794 O O . LYS A 1 215 ? -11.961 -30.110 -15.237 1.00 88.06 215 LYS A O 1
ATOM 1799 N N . ARG A 1 216 ? -13.981 -31.008 -15.617 1.00 85.31 216 ARG A N 1
ATOM 1800 C CA . ARG A 1 216 ? -14.718 -29.741 -15.612 1.00 85.31 216 ARG A CA 1
ATOM 1801 C C . ARG A 1 216 ? -14.659 -29.053 -14.247 1.00 85.31 216 ARG A C 1
ATOM 1803 O O . ARG A 1 216 ? -14.329 -27.877 -14.198 1.00 85.31 216 ARG A O 1
ATOM 1810 N N . ALA A 1 217 ? -14.865 -29.794 -13.157 1.00 84.69 217 ALA A N 1
ATOM 1811 C CA . ALA A 1 217 ? -14.729 -29.274 -11.797 1.00 84.69 217 ALA A CA 1
ATOM 1812 C C . ALA A 1 217 ? -13.306 -28.759 -11.507 1.00 84.69 217 ALA A C 1
ATOM 1814 O O . ALA A 1 217 ? -13.144 -27.686 -10.932 1.00 84.69 217 ALA A O 1
ATOM 1815 N N . ALA A 1 218 ? -12.268 -29.470 -11.967 1.00 84.25 218 ALA A N 1
ATOM 1816 C CA . ALA A 1 218 ? -10.886 -28.993 -11.857 1.00 84.25 218 ALA A CA 1
ATOM 1817 C C . ALA A 1 218 ? -10.670 -27.676 -12.630 1.00 84.25 218 ALA A C 1
ATOM 1819 O O . ALA A 1 218 ? -10.135 -26.718 -12.079 1.00 84.25 218 ALA A O 1
ATOM 1820 N N . LEU A 1 219 ? -11.173 -27.585 -13.867 1.00 82.50 219 LEU A N 1
ATOM 1821 C CA . LEU A 1 219 ? -11.107 -26.360 -14.676 1.00 82.50 219 LEU A CA 1
ATOM 1822 C C . LEU A 1 219 ? -11.908 -25.191 -14.070 1.00 82.50 219 LEU A C 1
ATOM 1824 O O . LEU A 1 219 ? -11.550 -24.032 -14.281 1.00 82.50 219 LEU A O 1
ATOM 1828 N N . GLU A 1 220 ? -12.989 -25.469 -13.339 1.00 81.56 220 GLU A N 1
ATOM 1829 C CA . GLU A 1 220 ? -13.771 -24.462 -12.610 1.00 81.56 220 GLU A CA 1
ATOM 1830 C C . GLU A 1 220 ? -13.046 -23.958 -11.355 1.00 81.56 220 GLU A C 1
ATOM 1832 O O . GLU A 1 220 ? -13.048 -22.749 -11.094 1.00 81.56 220 GLU A O 1
ATOM 1837 N N . ASN A 1 221 ? -12.391 -24.856 -10.613 1.00 80.06 221 ASN A N 1
ATOM 1838 C CA . ASN A 1 221 ? -11.559 -24.513 -9.457 1.00 80.06 221 ASN A CA 1
ATOM 1839 C C . ASN A 1 221 ? -10.352 -23.657 -9.867 1.00 80.06 221 ASN A C 1
ATOM 1841 O O . ASN A 1 221 ? -10.064 -22.654 -9.214 1.00 80.06 221 ASN A O 1
ATOM 1845 N N . ASP A 1 222 ? -9.729 -23.983 -11.002 1.00 77.50 222 ASP A N 1
ATOM 1846 C CA . ASP A 1 222 ? -8.628 -23.208 -11.588 1.00 77.50 222 ASP A CA 1
ATOM 1847 C C . ASP A 1 222 ? -9.101 -21.915 -12.287 1.00 77.50 222 ASP A C 1
ATOM 1849 O O . ASP A 1 222 ? -8.291 -21.108 -12.748 1.00 77.50 222 ASP A O 1
ATOM 1853 N N . GLY A 1 223 ? -10.418 -21.684 -12.373 1.00 75.44 223 GLY A N 1
ATOM 1854 C CA . GLY A 1 223 ? -11.010 -20.465 -12.932 1.00 75.44 223 GLY A CA 1
ATOM 1855 C C . GLY A 1 223 ? -10.938 -20.348 -14.458 1.00 75.44 223 GLY A C 1
ATOM 1856 O O . GLY A 1 223 ? -11.139 -19.256 -14.993 1.00 75.44 223 GLY A O 1
ATOM 1857 N N . ILE A 1 224 ? -10.665 -21.448 -15.164 1.00 78.88 224 ILE A N 1
ATOM 1858 C CA . ILE A 1 224 ? -10.601 -21.507 -16.632 1.00 78.88 224 ILE A CA 1
ATOM 1859 C C . ILE A 1 224 ? -12.015 -21.533 -17.225 1.00 78.88 224 ILE A C 1
ATOM 1861 O O . ILE A 1 224 ? -12.292 -20.837 -18.203 1.00 78.88 224 ILE A O 1
ATOM 1865 N N . ILE A 1 225 ? -12.923 -22.301 -16.613 1.00 79.44 225 ILE A N 1
ATOM 1866 C CA . ILE A 1 225 ? -14.348 -22.335 -16.965 1.00 79.44 225 ILE A CA 1
ATOM 1867 C C . ILE A 1 225 ? -15.138 -21.581 -15.892 1.00 79.44 225 ILE A C 1
ATOM 1869 O O . ILE A 1 225 ? -14.925 -21.748 -14.693 1.00 79.44 225 ILE A O 1
ATOM 1873 N N . LEU A 1 226 ? -16.066 -20.725 -16.321 1.00 76.62 226 LEU A N 1
ATOM 1874 C CA . LEU A 1 226 ? -16.958 -20.009 -15.412 1.00 76.62 226 LEU A CA 1
ATOM 1875 C C . LEU A 1 226 ? -18.183 -20.867 -15.092 1.00 76.62 226 LEU A C 1
ATOM 1877 O O . LEU A 1 226 ? -18.865 -21.335 -16.003 1.00 76.62 226 LEU A O 1
ATOM 1881 N N . THR A 1 227 ? -18.516 -20.979 -13.806 1.00 76.06 227 THR A N 1
ATOM 1882 C CA . THR A 1 227 ? -19.783 -21.587 -13.382 1.00 76.06 227 THR A CA 1
ATOM 1883 C C . THR A 1 227 ? -20.974 -20.793 -13.938 1.00 76.06 227 THR A C 1
ATOM 1885 O O . THR A 1 227 ? -20.858 -19.576 -14.131 1.00 76.06 227 THR A O 1
ATOM 1888 N N . PRO A 1 228 ? -22.150 -21.417 -14.151 1.00 76.94 228 PRO A N 1
ATOM 1889 C CA . PRO A 1 228 ? -23.332 -20.729 -14.680 1.00 76.94 228 PRO A CA 1
ATOM 1890 C C . PRO A 1 228 ? -23.706 -19.465 -13.893 1.00 76.94 228 PRO A C 1
ATOM 1892 O O . PRO A 1 228 ? -24.043 -18.441 -14.480 1.00 76.94 228 PRO A O 1
ATOM 1895 N N . SER A 1 229 ? -23.559 -19.496 -12.564 1.00 71.69 229 SER A N 1
ATOM 1896 C CA . SER A 1 229 ? -23.776 -18.333 -11.694 1.00 71.69 229 SER A CA 1
ATOM 1897 C C . SER A 1 229 ? -22.767 -17.205 -11.958 1.00 71.69 229 SER A C 1
ATOM 1899 O O . SER A 1 229 ? -23.154 -16.047 -12.137 1.00 71.69 229 SER A O 1
ATOM 1901 N N . LYS A 1 230 ? -21.468 -17.528 -12.066 1.00 72.50 230 LYS A N 1
ATOM 1902 C CA . LYS A 1 230 ? -20.422 -16.546 -12.406 1.00 72.50 230 LYS A CA 1
ATOM 1903 C C . LYS A 1 230 ? -20.618 -15.981 -13.816 1.00 72.50 230 LYS A C 1
ATOM 1905 O O . LYS A 1 230 ? -20.417 -14.784 -14.014 1.00 72.50 230 LYS A O 1
ATOM 1910 N N . ARG A 1 231 ? -21.052 -16.809 -14.772 1.00 75.12 231 ARG A N 1
ATOM 1911 C CA . ARG A 1 231 ? -21.372 -16.390 -16.142 1.00 75.12 231 ARG A CA 1
ATOM 1912 C C . ARG A 1 231 ? -22.563 -15.432 -16.176 1.00 75.12 231 ARG A C 1
ATOM 1914 O O . ARG A 1 231 ? -22.410 -14.341 -16.705 1.00 75.12 231 ARG A O 1
ATOM 1921 N N . ARG A 1 232 ? -23.679 -15.761 -15.510 1.00 73.31 232 ARG A N 1
ATOM 1922 C CA . ARG A 1 232 ? -24.843 -14.860 -15.381 1.00 73.31 232 ARG A CA 1
ATOM 1923 C C . ARG A 1 232 ? -24.460 -13.509 -14.781 1.00 73.31 232 ARG A C 1
ATOM 1925 O O . ARG A 1 232 ? -24.866 -12.475 -15.298 1.00 73.31 232 ARG A O 1
ATOM 1932 N N . ARG A 1 233 ? -23.637 -13.497 -13.724 1.00 69.38 233 ARG A N 1
ATOM 1933 C CA . ARG A 1 233 ? -23.120 -12.245 -13.139 1.00 69.38 233 ARG A CA 1
ATOM 1934 C C . ARG A 1 233 ? -22.289 -11.449 -14.143 1.00 69.38 233 ARG A C 1
ATOM 1936 O O . ARG A 1 233 ? -22.450 -10.237 -14.231 1.00 69.38 233 ARG A O 1
ATOM 1943 N N . LEU A 1 234 ? -21.417 -12.113 -14.899 1.00 72.31 234 LEU A N 1
ATOM 1944 C CA . LEU A 1 234 ? -20.587 -11.461 -15.910 1.00 72.31 234 LEU A CA 1
ATOM 1945 C C . LEU A 1 234 ? -21.428 -10.891 -17.059 1.00 72.31 234 LEU A C 1
ATOM 1947 O O . LEU A 1 234 ? -21.184 -9.758 -17.471 1.00 72.31 234 LEU A O 1
ATOM 1951 N N . ASP A 1 235 ? -22.435 -11.627 -17.524 1.00 74.38 235 ASP A N 1
ATOM 1952 C CA . ASP A 1 235 ? -23.363 -11.179 -18.563 1.00 74.38 235 ASP A CA 1
ATOM 1953 C C . ASP A 1 235 ? -24.187 -9.981 -18.074 1.00 74.38 235 ASP A C 1
ATOM 1955 O O . ASP A 1 235 ? -24.254 -8.965 -18.762 1.00 74.38 235 ASP A O 1
ATOM 1959 N N . MET A 1 236 ? -24.709 -10.031 -16.844 1.00 72.44 236 MET A N 1
ATOM 1960 C CA . MET A 1 236 ? -25.421 -8.914 -16.212 1.00 72.44 236 MET A CA 1
ATOM 1961 C C . MET A 1 236 ? -24.529 -7.670 -16.088 1.00 72.44 236 MET A C 1
ATOM 1963 O O . MET A 1 236 ? -24.953 -6.565 -16.432 1.00 72.44 236 MET A O 1
ATOM 1967 N N . CYS A 1 237 ? -23.275 -7.833 -15.651 1.00 68.44 237 CYS A N 1
ATOM 1968 C CA . CYS A 1 237 ? -22.302 -6.741 -15.604 1.00 68.44 237 CYS A CA 1
ATOM 1969 C C . CYS A 1 237 ? -22.021 -6.184 -17.005 1.00 68.44 237 CYS A C 1
ATOM 1971 O O . CYS A 1 237 ? -22.006 -4.969 -17.188 1.00 68.44 237 CYS A O 1
ATOM 1973 N N . SER A 1 238 ? -21.831 -7.052 -18.002 1.00 74.38 238 SER A N 1
ATOM 1974 C CA . SER A 1 238 ? -21.579 -6.653 -19.389 1.00 74.38 238 SER A CA 1
ATOM 1975 C C . SER A 1 238 ? -22.763 -5.885 -19.981 1.00 74.38 238 SER A C 1
ATOM 1977 O O . SER A 1 238 ? -22.557 -4.851 -20.609 1.00 74.38 238 SER A O 1
ATOM 1979 N N . GLN A 1 239 ? -23.995 -6.343 -19.746 1.00 78.12 239 GLN A N 1
ATOM 1980 C CA . GLN A 1 239 ? -25.220 -5.665 -20.177 1.00 78.12 239 GLN A CA 1
ATOM 1981 C C . GLN A 1 239 ? -25.399 -4.317 -19.475 1.00 78.12 239 GLN A C 1
ATOM 1983 O O . GLN A 1 239 ? -25.716 -3.319 -20.118 1.00 78.12 239 GLN A O 1
ATOM 1988 N N . SER A 1 240 ? -25.148 -4.262 -18.165 1.00 69.94 240 SER A N 1
ATOM 1989 C CA . SER A 1 240 ? -25.204 -3.017 -17.389 1.00 69.94 240 SER A CA 1
ATOM 1990 C C . SER A 1 240 ? -24.197 -2.000 -17.918 1.00 69.94 240 SER A C 1
ATOM 1992 O O . SER A 1 240 ? -24.527 -0.835 -18.122 1.00 69.94 240 SER A O 1
ATOM 1994 N N . LEU A 1 241 ? -22.975 -2.446 -18.207 1.00 70.94 241 LEU A N 1
ATOM 1995 C CA . LEU A 1 241 ? -21.939 -1.599 -18.781 1.00 70.94 241 LEU A CA 1
ATOM 1996 C C . LEU A 1 241 ? -22.303 -1.115 -20.182 1.00 70.94 241 LEU A C 1
ATOM 1998 O O . LEU A 1 241 ? -22.117 0.070 -20.438 1.00 70.94 241 LEU A O 1
ATOM 2002 N N . ALA A 1 242 ? -22.848 -1.989 -21.037 1.00 75.31 242 ALA A N 1
ATOM 2003 C CA . ALA A 1 242 ? -23.324 -1.631 -22.373 1.00 75.31 242 ALA A CA 1
ATOM 2004 C C . ALA A 1 242 ? -24.376 -0.513 -22.302 1.00 75.31 242 ALA A C 1
ATOM 2006 O O . ALA A 1 242 ? -24.176 0.545 -22.898 1.00 75.31 242 ALA A O 1
ATOM 2007 N N . LYS A 1 243 ? -25.400 -0.676 -21.450 1.00 77.56 243 LYS A N 1
ATOM 2008 C CA . LYS A 1 243 ? -26.435 0.343 -21.208 1.00 77.56 243 LYS A CA 1
ATOM 2009 C C . LYS A 1 243 ? -25.850 1.675 -20.739 1.00 77.56 243 LYS A C 1
ATOM 2011 O O . LYS A 1 243 ? -26.235 2.725 -21.243 1.00 77.56 243 LYS A O 1
ATOM 2016 N N . ILE A 1 244 ? -24.888 1.654 -19.810 1.00 69.31 244 ILE A N 1
ATOM 2017 C CA . ILE A 1 244 ? -24.235 2.884 -19.336 1.00 69.31 244 ILE A CA 1
ATOM 2018 C C . ILE A 1 244 ? -23.427 3.538 -20.467 1.00 69.31 244 ILE A C 1
ATOM 2020 O O . ILE A 1 244 ? -23.444 4.762 -20.604 1.00 69.31 244 ILE A O 1
ATOM 2024 N N . THR A 1 245 ? -22.712 2.763 -21.291 1.00 69.75 245 THR A N 1
ATOM 2025 C CA . THR A 1 245 ? -22.014 3.321 -22.459 1.00 69.75 245 THR A CA 1
ATOM 2026 C C . THR A 1 245 ? -22.974 3.936 -23.464 1.00 69.75 245 THR A C 1
ATOM 2028 O O . THR A 1 245 ? -22.698 5.045 -23.923 1.00 69.75 245 THR A O 1
ATOM 2031 N N . ASP A 1 246 ? -24.099 3.288 -23.749 1.00 76.25 246 ASP A N 1
ATOM 2032 C CA . ASP A 1 246 ? -25.115 3.793 -24.673 1.00 76.25 246 ASP A CA 1
ATOM 2033 C C . ASP A 1 246 ? -25.767 5.066 -24.126 1.00 76.25 246 ASP A C 1
ATOM 2035 O O . ASP A 1 246 ? -25.950 6.042 -24.852 1.00 76.25 246 ASP A O 1
ATOM 2039 N N . GLU A 1 247 ? -26.018 5.140 -22.818 1.00 73.56 247 GLU A N 1
ATOM 2040 C CA . GLU A 1 247 ? -26.520 6.345 -22.152 1.00 73.56 247 GLU A CA 1
ATOM 2041 C C . GLU A 1 247 ? -25.498 7.502 -22.193 1.00 73.56 247 GLU A C 1
ATOM 2043 O O . GLU A 1 247 ? -25.843 8.670 -22.398 1.00 73.56 247 GLU A O 1
ATOM 2048 N N . ILE A 1 248 ? -24.207 7.195 -22.039 1.00 68.44 248 ILE A N 1
ATOM 2049 C CA . ILE A 1 248 ? -23.115 8.173 -22.147 1.00 68.44 248 ILE A CA 1
ATOM 2050 C C . ILE A 1 248 ? -22.930 8.665 -23.589 1.00 68.44 248 ILE A C 1
ATOM 2052 O O . ILE A 1 248 ? -22.521 9.820 -23.782 1.00 68.44 248 ILE A O 1
ATOM 2056 N N . GLN A 1 249 ? -23.163 7.802 -24.580 1.00 69.00 249 GLN A N 1
ATOM 2057 C CA . GLN A 1 249 ? -23.014 8.112 -26.003 1.00 69.00 249 GLN A CA 1
ATOM 2058 C C . GLN A 1 249 ? -24.234 8.854 -26.566 1.00 69.00 249 GLN A C 1
ATOM 2060 O O . GLN A 1 249 ? -24.054 9.841 -27.280 1.00 69.00 249 GLN A O 1
ATOM 2065 N N . SER A 1 250 ? -25.450 8.445 -26.192 1.00 70.38 250 SER A N 1
ATOM 2066 C CA . SER A 1 250 ? -26.718 9.076 -26.593 1.00 70.38 250 SER A CA 1
ATOM 2067 C C . SER A 1 250 ? -26.876 10.490 -26.030 1.00 70.38 250 SER A C 1
ATOM 2069 O O . SER A 1 250 ? -27.400 11.375 -26.706 1.00 70.38 250 SER A O 1
ATOM 2071 N N . LYS A 1 251 ? -26.333 10.771 -24.837 1.00 63.41 251 LYS A N 1
ATOM 2072 C CA . LYS A 1 251 ? -26.257 12.130 -24.273 1.00 63.41 251 LYS A CA 1
ATOM 2073 C C . LYS A 1 251 ? -25.128 12.942 -24.925 1.00 63.41 251 LYS A C 1
ATOM 2075 O O . LYS A 1 251 ? -24.179 13.385 -24.266 1.00 63.41 251 LYS A O 1
ATOM 2080 N N . LYS A 1 252 ? -25.220 13.168 -26.239 1.00 53.00 252 LYS A N 1
ATOM 2081 C CA . LYS A 1 252 ? -24.421 14.180 -26.943 1.00 53.00 252 LYS A CA 1
ATOM 2082 C C . LYS A 1 252 ? -24.804 15.587 -26.445 1.00 53.00 252 LYS A C 1
ATOM 2084 O O . LYS A 1 252 ? -25.971 15.948 -26.372 1.00 53.00 252 LYS A O 1
ATOM 2089 N N . TYR A 1 253 ? -23.783 16.368 -26.087 1.00 53.75 253 TYR A N 1
ATOM 2090 C CA . TYR A 1 253 ? -23.738 17.841 -26.063 1.00 53.75 253 TYR A CA 1
ATOM 2091 C C . TYR A 1 253 ? -24.838 18.676 -25.373 1.00 53.75 253 TYR A C 1
ATOM 2093 O O . TYR A 1 253 ? -24.878 19.885 -25.586 1.00 53.75 253 TYR A O 1
ATOM 2101 N N . LYS A 1 254 ? -25.651 18.147 -24.452 1.00 51.69 254 LYS A N 1
ATOM 2102 C CA . LYS A 1 254 ? -26.417 19.043 -23.563 1.00 51.69 254 LYS A CA 1
ATOM 2103 C C . LYS A 1 254 ? -25.476 19.637 -22.506 1.00 51.69 254 LYS A C 1
ATOM 2105 O O . LYS A 1 254 ? -25.073 18.949 -21.571 1.00 51.69 254 LYS A O 1
ATOM 2110 N N . ARG A 1 255 ? -25.130 20.926 -22.646 1.00 56.81 255 ARG A N 1
ATOM 2111 C CA . ARG A 1 255 ? -24.334 21.740 -21.692 1.00 56.81 255 ARG A CA 1
ATOM 2112 C C . ARG A 1 255 ? -25.013 21.931 -20.319 1.00 56.81 255 ARG A C 1
ATOM 2114 O O . ARG A 1 255 ? -24.578 22.774 -19.541 1.00 56.81 255 ARG A O 1
ATOM 2121 N N . SER A 1 256 ? -26.072 21.185 -19.989 1.00 69.62 256 SER A N 1
ATOM 2122 C CA . SER A 1 256 ? -26.743 21.350 -18.701 1.00 69.62 256 SER A CA 1
ATOM 2123 C C . SER A 1 256 ? -25.883 20.782 -17.568 1.00 69.62 256 SER A C 1
ATOM 2125 O O . SER A 1 256 ? -25.309 19.689 -17.651 1.00 69.62 256 SER A O 1
ATOM 2127 N N . LYS A 1 257 ? -25.796 21.547 -16.478 1.00 61.78 257 LYS A N 1
ATOM 2128 C CA . LYS A 1 257 ? -25.005 21.222 -15.283 1.00 61.78 257 LYS A CA 1
ATOM 2129 C C . LYS A 1 257 ? -25.357 19.841 -14.713 1.00 61.78 257 LYS A C 1
ATOM 2131 O O . LYS A 1 257 ? -24.467 19.070 -14.352 1.00 61.78 257 LYS A O 1
ATOM 2136 N N . LEU A 1 258 ? -26.648 19.501 -14.700 1.00 69.12 258 LEU A N 1
ATOM 2137 C CA . LEU A 1 258 ? -27.148 18.214 -14.214 1.00 69.12 258 LEU A CA 1
ATOM 2138 C C . LEU A 1 258 ? -26.700 17.041 -15.103 1.00 69.12 258 LEU A C 1
ATOM 2140 O O . LEU A 1 258 ? -26.294 16.000 -14.586 1.00 69.12 258 LEU A O 1
ATOM 2144 N N . ALA A 1 259 ? -26.711 17.211 -16.430 1.00 66.00 259 ALA A N 1
ATOM 2145 C CA . ALA A 1 259 ? -26.283 16.170 -17.364 1.00 66.00 259 ALA A CA 1
ATOM 2146 C C . ALA A 1 259 ? -24.777 15.882 -17.252 1.00 66.00 259 ALA A C 1
ATOM 2148 O O . ALA A 1 259 ? -24.370 14.720 -17.252 1.00 66.00 259 ALA A O 1
ATOM 2149 N N . LEU A 1 260 ? -23.952 16.921 -17.080 1.00 67.00 260 LEU A N 1
ATOM 2150 C CA . LEU A 1 260 ? -22.510 16.780 -16.842 1.00 67.00 260 LEU A CA 1
ATOM 2151 C C . LEU A 1 260 ? -22.201 16.102 -15.496 1.00 67.00 260 LEU A C 1
ATOM 2153 O O . LEU A 1 260 ? -21.314 15.248 -15.444 1.00 67.00 260 LEU A O 1
ATOM 2157 N N . SER A 1 261 ? -22.946 16.434 -14.433 1.00 66.62 261 SER A N 1
ATOM 2158 C CA . SER A 1 261 ? -22.816 15.795 -13.113 1.00 66.62 261 SER A CA 1
ATOM 2159 C C . SER A 1 261 ? -23.152 14.301 -13.171 1.00 66.62 261 SER A C 1
ATOM 2161 O O . SER A 1 261 ? -22.317 13.465 -12.821 1.00 66.62 261 SER A O 1
ATOM 2163 N N . ARG A 1 262 ? -24.316 13.946 -13.735 1.00 67.88 262 ARG A N 1
ATOM 2164 C CA . ARG A 1 262 ? -24.727 12.544 -13.927 1.00 67.88 262 ARG A CA 1
ATOM 2165 C C . ARG A 1 262 ? -23.710 11.767 -14.766 1.00 67.88 262 ARG A C 1
ATOM 2167 O O . ARG A 1 262 ? -23.343 10.652 -14.410 1.00 67.88 262 ARG A O 1
ATOM 2174 N N . ARG A 1 263 ? -23.172 12.379 -15.828 1.00 67.56 263 ARG A N 1
ATOM 2175 C CA . ARG A 1 263 ? -22.132 11.765 -16.671 1.00 67.56 263 ARG A CA 1
ATOM 2176 C C . ARG A 1 263 ? -20.829 11.511 -15.909 1.00 67.56 263 ARG A C 1
ATOM 2178 O O . ARG A 1 263 ? -20.205 10.478 -16.133 1.00 67.56 263 ARG A O 1
ATOM 2185 N N . ARG A 1 264 ? -20.417 12.413 -15.008 1.00 67.31 264 ARG A N 1
ATOM 2186 C CA . ARG A 1 264 ? -19.250 12.191 -14.136 1.00 67.31 264 ARG A CA 1
ATOM 2187 C C . ARG A 1 264 ? -19.487 11.055 -13.153 1.00 67.31 264 ARG A C 1
ATOM 2189 O O . ARG A 1 264 ? -18.613 10.204 -13.061 1.00 67.31 264 ARG A O 1
ATOM 2196 N N . ILE A 1 265 ? -20.638 11.030 -12.477 1.00 70.19 265 ILE A N 1
ATOM 2197 C CA . ILE A 1 265 ? -20.994 9.985 -11.504 1.00 70.19 265 ILE A CA 1
ATOM 2198 C C . ILE A 1 265 ? -20.962 8.608 -12.180 1.00 70.19 265 ILE A C 1
ATOM 2200 O O . ILE A 1 265 ? -20.251 7.715 -11.720 1.00 70.19 265 ILE A O 1
ATOM 2204 N N . LEU A 1 266 ? -21.628 8.474 -13.331 1.00 67.44 266 LEU A N 1
ATOM 2205 C CA . LEU A 1 266 ? -21.630 7.241 -14.124 1.00 67.44 266 LEU A CA 1
ATOM 2206 C C . LEU A 1 266 ? -20.217 6.856 -14.592 1.00 67.44 266 LEU A C 1
ATOM 2208 O O . LEU A 1 266 ? -19.813 5.702 -14.461 1.00 67.44 266 LEU A O 1
ATOM 2212 N N . ALA A 1 267 ? -19.421 7.821 -15.063 1.00 66.19 267 ALA A N 1
ATOM 2213 C CA . ALA A 1 267 ? -18.030 7.583 -15.442 1.00 66.19 267 ALA A CA 1
ATOM 2214 C C . ALA A 1 267 ? -17.168 7.098 -14.259 1.00 66.19 267 ALA A C 1
ATOM 2216 O O . ALA A 1 267 ? -16.373 6.174 -14.425 1.00 66.19 267 ALA A O 1
ATOM 2217 N N . SER A 1 268 ? -17.322 7.668 -13.059 1.00 67.06 268 SER A N 1
ATOM 2218 C CA . SER A 1 268 ? -16.613 7.198 -11.861 1.00 67.06 268 SER A CA 1
ATOM 2219 C C . SER A 1 268 ? -17.024 5.783 -11.449 1.00 67.06 268 SER A C 1
ATOM 2221 O O . SER A 1 268 ? -16.143 4.979 -11.142 1.00 67.06 268 SER A O 1
ATOM 2223 N N . SER A 1 269 ? -18.314 5.443 -11.524 1.00 65.19 269 SER A N 1
ATOM 2224 C CA . SER A 1 269 ? -18.813 4.090 -11.235 1.00 65.19 269 SER A CA 1
ATOM 2225 C C . SER A 1 269 ? -18.252 3.049 -12.209 1.00 65.19 269 SER A C 1
ATOM 2227 O O . SER A 1 269 ? -17.889 1.944 -11.801 1.00 65.19 269 SER A O 1
ATOM 2229 N N . ILE A 1 270 ? -18.082 3.412 -13.486 1.00 63.88 270 ILE A N 1
ATOM 2230 C CA . ILE A 1 270 ? -17.416 2.550 -14.473 1.00 63.88 270 ILE A CA 1
ATOM 2231 C C . ILE A 1 270 ? -15.921 2.392 -14.169 1.00 63.88 270 ILE A C 1
ATOM 2233 O O . ILE A 1 270 ? -15.393 1.287 -14.242 1.00 63.88 270 ILE A O 1
ATOM 2237 N N . VAL A 1 271 ? -15.206 3.466 -13.811 1.00 62.84 271 VAL A N 1
ATOM 2238 C CA . VAL A 1 271 ? -13.772 3.364 -13.469 1.00 62.84 271 VAL A CA 1
ATOM 2239 C C . VAL A 1 271 ? -13.565 2.410 -12.294 1.00 62.84 271 VAL A C 1
ATOM 2241 O O . VAL A 1 271 ? -12.654 1.585 -12.341 1.00 62.84 271 VAL A O 1
ATOM 2244 N N . TRP A 1 272 ? -14.429 2.485 -11.282 1.00 56.59 272 TRP A N 1
ATOM 2245 C CA . TRP A 1 272 ? -14.337 1.645 -10.092 1.00 56.59 272 TRP A CA 1
ATOM 2246 C C . TRP A 1 272 ? -14.665 0.172 -10.390 1.00 56.59 272 TRP A C 1
ATOM 2248 O O . TRP A 1 272 ? -13.893 -0.706 -10.016 1.00 56.59 272 TRP A O 1
ATOM 2258 N N . SER A 1 273 ? -15.727 -0.097 -11.159 1.00 56.03 273 SER A N 1
ATOM 2259 C CA . SER A 1 273 ? -16.124 -1.458 -11.574 1.00 56.03 273 SER A CA 1
ATOM 2260 C C . SER A 1 273 ? -15.234 -2.077 -12.665 1.00 56.03 273 SER A C 1
ATOM 2262 O O . SER A 1 273 ? -15.151 -3.295 -12.786 1.00 56.03 273 SER A O 1
ATOM 2264 N N . SER A 1 274 ? -14.522 -1.271 -13.458 1.00 54.59 274 SER A N 1
ATOM 2265 C CA . SER A 1 274 ? -13.604 -1.766 -14.499 1.00 54.59 274 SER A CA 1
ATOM 2266 C C . SER A 1 274 ? -12.246 -2.237 -13.965 1.00 54.59 274 SER A C 1
ATOM 2268 O O . SER A 1 274 ? -11.533 -2.947 -14.674 1.00 54.59 274 SER A O 1
ATOM 2270 N N . ASN A 1 275 ? -11.876 -1.878 -12.728 1.00 53.25 275 ASN A N 1
ATOM 2271 C CA . ASN A 1 275 ? -10.665 -2.404 -12.085 1.00 53.25 275 ASN A CA 1
ATOM 2272 C C . ASN A 1 275 ? -10.758 -3.914 -11.802 1.00 53.25 275 ASN A C 1
ATOM 2274 O O . ASN A 1 275 ? -9.726 -4.557 -11.661 1.00 53.25 275 ASN A O 1
ATOM 2278 N N . THR A 1 276 ? -11.964 -4.483 -11.774 1.00 52.69 276 THR A N 1
ATOM 2279 C CA . THR A 1 276 ? -12.217 -5.926 -11.634 1.00 52.69 276 THR A CA 1
ATOM 2280 C C . THR A 1 276 ? -12.389 -6.658 -12.974 1.00 52.69 276 THR A C 1
ATOM 2282 O O . THR A 1 276 ? -12.253 -7.877 -13.017 1.00 52.69 276 THR A O 1
ATOM 2285 N N . HIS A 1 277 ? -12.636 -5.953 -14.088 1.00 51.00 277 HIS A N 1
ATOM 2286 C CA . HIS A 1 277 ? -12.911 -6.549 -15.407 1.00 51.00 277 HIS A CA 1
ATOM 2287 C C . HIS A 1 277 ? -12.034 -5.913 -16.505 1.00 51.00 277 HIS A C 1
ATOM 2289 O O . HIS A 1 277 ? -12.470 -5.086 -17.304 1.00 51.00 277 HIS A O 1
ATOM 2295 N N . GLU A 1 278 ? -10.755 -6.292 -16.533 1.00 51.62 278 GLU A N 1
ATOM 2296 C CA . GLU A 1 278 ? -9.678 -5.486 -17.130 1.00 51.62 278 GLU A CA 1
ATOM 2297 C C . GLU A 1 278 ? -9.599 -5.401 -18.668 1.00 51.62 278 GLU A C 1
ATOM 2299 O O . GLU A 1 278 ? -8.953 -4.483 -19.171 1.00 51.62 278 GLU A O 1
ATOM 2304 N N . LYS A 1 279 ? -10.206 -6.302 -19.456 1.00 48.00 279 LYS A N 1
ATOM 2305 C CA . LYS A 1 279 ? -9.792 -6.446 -20.876 1.00 48.00 279 LYS A CA 1
ATOM 2306 C C . LYS A 1 279 ? -10.754 -5.918 -21.951 1.00 48.00 279 LYS A C 1
ATOM 2308 O O . LYS A 1 279 ? -10.276 -5.478 -22.993 1.00 48.00 279 LYS A O 1
ATOM 2313 N N . LYS A 1 280 ? -12.077 -5.883 -21.736 1.00 45.78 280 LYS A N 1
ATOM 2314 C CA . LYS A 1 280 ? -13.043 -5.459 -22.784 1.00 45.78 280 LYS A CA 1
ATOM 2315 C C . LYS A 1 280 ? -13.384 -3.957 -22.801 1.00 45.78 280 LYS A C 1
ATOM 2317 O O . LYS A 1 280 ? -13.930 -3.480 -23.786 1.00 45.78 280 LYS A O 1
ATOM 2322 N N . LEU A 1 281 ? -13.025 -3.184 -21.770 1.00 48.31 281 LEU A N 1
ATOM 2323 C CA . LEU A 1 281 ? -13.566 -1.825 -21.547 1.00 48.31 281 LEU A CA 1
ATOM 2324 C C . LEU A 1 281 ? -12.538 -0.692 -21.676 1.00 48.31 281 LEU A C 1
ATOM 2326 O O . LEU A 1 281 ? -12.750 0.410 -21.168 1.00 48.31 281 LEU A O 1
ATOM 2330 N N . TRP A 1 282 ? -11.405 -0.932 -22.339 1.00 46.97 282 TRP A N 1
ATOM 2331 C CA . TRP A 1 282 ? -10.296 0.031 -22.381 1.00 46.97 282 TRP A CA 1
ATOM 2332 C C . TRP A 1 282 ? -10.714 1.421 -22.909 1.00 46.97 282 TRP A C 1
ATOM 2334 O O . TRP A 1 282 ? -10.280 2.442 -22.371 1.00 46.97 282 TRP A O 1
ATOM 2344 N N . TYR A 1 283 ? -11.594 1.471 -23.919 1.00 47.41 283 TYR A N 1
ATOM 2345 C CA . TYR A 1 283 ? -12.082 2.720 -24.511 1.00 47.41 283 TYR A CA 1
ATOM 2346 C C . TYR A 1 283 ? -12.975 3.495 -23.531 1.00 47.41 283 TYR A C 1
ATOM 2348 O O . TYR A 1 283 ? -12.830 4.707 -23.365 1.00 47.41 283 TYR A O 1
ATOM 2356 N N . VAL A 1 284 ? -13.822 2.772 -22.792 1.00 54.09 284 VAL A N 1
ATOM 2357 C CA . VAL A 1 284 ? -14.688 3.328 -21.745 1.00 54.09 284 VAL A CA 1
ATOM 2358 C C . VAL A 1 284 ? -13.853 3.861 -20.584 1.00 54.09 284 VAL A C 1
ATOM 2360 O O . VAL A 1 284 ? -14.133 4.939 -20.074 1.00 54.09 284 VAL A O 1
ATOM 2363 N N . ARG A 1 285 ? -12.762 3.175 -20.222 1.00 54.06 285 ARG A N 1
ATOM 2364 C CA . ARG A 1 285 ? -11.836 3.603 -19.166 1.00 54.06 285 ARG A CA 1
ATOM 2365 C C . ARG A 1 285 ? -11.085 4.879 -19.540 1.00 54.06 285 ARG A C 1
ATOM 2367 O O . ARG A 1 285 ? -11.000 5.790 -18.723 1.00 54.06 285 ARG A O 1
ATOM 2374 N N . ALA A 1 286 ? -10.577 4.983 -20.769 1.00 55.59 286 ALA A N 1
ATOM 2375 C CA . ALA A 1 286 ? -9.920 6.197 -21.255 1.00 55.59 286 ALA A CA 1
ATOM 2376 C C . ALA A 1 286 ? -10.885 7.392 -21.304 1.00 55.59 286 ALA A C 1
ATOM 2378 O O . ALA A 1 286 ? -10.525 8.491 -20.877 1.00 55.59 286 ALA A O 1
ATOM 2379 N N . PHE A 1 287 ? -12.118 7.173 -21.768 1.00 55.16 287 PHE A N 1
ATOM 2380 C CA . PHE A 1 287 ? -13.161 8.194 -21.803 1.00 55.16 287 PHE A CA 1
ATOM 2381 C C . PHE A 1 287 ? -13.601 8.621 -20.393 1.00 55.16 287 PHE A C 1
ATOM 2383 O O . PHE A 1 287 ? -13.567 9.806 -20.063 1.00 55.16 287 PHE A O 1
ATOM 2390 N N . ALA A 1 288 ? -13.920 7.661 -19.525 1.00 56.41 288 ALA A N 1
ATOM 2391 C CA . ALA A 1 288 ? -14.349 7.905 -18.154 1.00 56.41 288 ALA A CA 1
ATOM 2392 C C . ALA A 1 288 ? -13.259 8.586 -17.315 1.00 56.41 288 ALA A C 1
ATOM 2394 O O . ALA A 1 288 ? -13.549 9.504 -16.551 1.00 56.41 288 ALA A O 1
ATOM 2395 N N . TYR A 1 289 ? -11.991 8.216 -17.518 1.00 59.38 289 TYR A N 1
ATOM 2396 C CA . TYR A 1 289 ? -10.847 8.884 -16.899 1.00 59.38 289 TYR A CA 1
ATOM 2397 C C . TYR A 1 289 ? -10.673 10.326 -17.395 1.00 59.38 289 TYR A C 1
ATOM 2399 O O . TYR A 1 289 ? -10.286 11.205 -16.629 1.00 59.38 289 TYR A O 1
ATOM 2407 N N . LYS A 1 290 ? -10.988 10.604 -18.666 1.00 57.31 290 LYS A N 1
ATOM 2408 C CA . LYS A 1 290 ? -10.983 11.966 -19.219 1.00 57.31 290 LYS A CA 1
ATOM 2409 C C . LYS A 1 290 ? -12.122 12.805 -18.627 1.00 57.31 290 LYS A C 1
ATOM 2411 O O . LYS A 1 290 ? -11.891 13.951 -18.259 1.00 57.31 290 LYS A O 1
ATOM 2416 N N . CYS A 1 291 ? -13.309 12.221 -18.447 1.00 54.59 291 CYS A N 1
ATOM 2417 C CA . CYS A 1 291 ? -14.455 12.870 -17.801 1.00 54.59 291 CYS A CA 1
ATOM 2418 C C . CYS A 1 291 ? -14.253 13.106 -16.294 1.00 54.59 291 CYS A C 1
ATOM 2420 O O . CYS A 1 291 ? -14.629 14.167 -15.789 1.00 54.59 291 CYS A O 1
ATOM 2422 N N . SER A 1 292 ? -13.627 12.164 -15.579 1.00 56.00 292 SER A N 1
ATOM 2423 C CA . SER A 1 292 ? -13.292 12.322 -14.156 1.00 56.00 292 SER A CA 1
ATOM 2424 C C . SER A 1 292 ? -12.176 13.348 -13.932 1.00 56.00 292 SER A C 1
ATOM 2426 O O . SER A 1 292 ? -12.163 14.030 -12.911 1.00 56.00 292 SER A O 1
ATOM 2428 N N . LYS A 1 293 ? -11.271 13.509 -14.910 1.00 52.28 293 LYS A N 1
ATOM 2429 C CA . LYS A 1 293 ? -10.180 14.496 -14.894 1.00 52.28 293 LYS A CA 1
ATOM 2430 C C . LYS A 1 293 ? -10.521 15.882 -15.415 1.00 52.28 293 LYS A C 1
ATOM 2432 O O . LYS A 1 293 ? -9.655 16.750 -15.320 1.00 52.28 293 LYS A O 1
ATOM 2437 N N . LEU A 1 294 ? -11.723 16.125 -15.940 1.00 54.69 294 LEU A N 1
ATOM 2438 C CA . LEU A 1 294 ? -12.173 17.494 -16.186 1.00 54.69 294 LEU A CA 1
ATOM 2439 C C . LEU A 1 294 ? -12.143 18.217 -14.831 1.00 54.69 294 LEU A C 1
ATOM 2441 O O . LEU A 1 294 ? -13.060 18.072 -14.042 1.00 54.69 294 LEU A O 1
ATOM 2445 N N . LYS A 1 295 ? -11.073 18.934 -14.500 1.00 46.75 295 LYS A N 1
ATOM 2446 C CA . LYS A 1 295 ? -11.031 19.858 -13.369 1.00 46.75 295 LYS A CA 1
ATOM 2447 C C . LYS A 1 295 ? -11.466 21.197 -13.926 1.00 46.75 295 LYS A C 1
ATOM 2449 O O . LYS A 1 295 ? -10.687 21.882 -14.574 1.00 46.75 295 LYS A O 1
ATOM 2454 N N . GLY A 1 296 ? -12.740 21.502 -13.749 1.00 44.28 296 GLY A N 1
ATOM 2455 C CA . GLY A 1 296 ? -13.330 22.738 -14.228 1.00 44.28 296 GLY A CA 1
ATOM 2456 C C . GLY A 1 296 ? -14.543 23.096 -13.388 1.00 44.28 296 GLY A C 1
ATOM 2457 O O . GLY A 1 296 ? -15.557 22.402 -13.456 1.00 44.28 296 GLY A O 1
ATOM 2458 N N . VAL A 1 297 ? -14.383 24.183 -12.631 1.00 44.22 297 VAL A N 1
ATOM 2459 C CA . VAL A 1 297 ? -15.433 25.129 -12.217 1.00 44.22 297 VAL A CA 1
ATOM 2460 C C . VAL A 1 297 ? -16.453 24.654 -11.178 1.00 44.22 297 VAL A C 1
ATOM 2462 O O . VAL A 1 297 ? -17.599 25.069 -11.220 1.00 44.22 297 VAL A O 1
ATOM 2465 N N . TRP A 1 298 ? -16.063 23.828 -10.208 1.00 47.59 298 TRP A N 1
ATOM 2466 C CA . TRP A 1 298 ? -16.870 23.669 -8.989 1.00 47.59 298 TRP A CA 1
ATOM 2467 C C . TRP A 1 298 ? -15.936 23.531 -7.790 1.00 47.59 298 TRP A C 1
ATOM 2469 O O . TRP A 1 298 ? -15.658 22.434 -7.317 1.00 47.59 298 TRP A O 1
ATOM 2479 N N . THR A 1 299 ? -15.375 24.651 -7.339 1.00 47.69 299 THR A N 1
ATOM 2480 C CA . THR A 1 299 ? -15.152 24.795 -5.901 1.00 47.69 299 THR A CA 1
ATOM 2481 C C . THR A 1 299 ? -16.548 24.917 -5.313 1.00 47.69 299 THR A C 1
ATOM 2483 O O . THR A 1 299 ? -17.251 25.875 -5.645 1.00 47.69 299 THR A O 1
ATOM 2486 N N . ASP A 1 300 ? -16.989 23.935 -4.527 1.00 50.78 300 ASP A N 1
ATOM 2487 C CA . ASP A 1 300 ? -18.184 24.125 -3.708 1.00 50.78 300 ASP A CA 1
ATOM 2488 C C . ASP A 1 300 ? -18.041 25.472 -2.996 1.00 50.78 300 ASP A C 1
ATOM 2490 O O . ASP A 1 300 ? -16.946 25.800 -2.516 1.00 50.78 300 ASP A O 1
ATOM 2494 N N . LYS A 1 301 ? -19.100 26.295 -3.006 1.00 56.56 301 LYS A N 1
ATOM 2495 C CA . LYS A 1 301 ? -19.091 27.547 -2.245 1.00 56.56 301 LYS A CA 1
ATOM 2496 C C . LYS A 1 301 ? -18.667 27.178 -0.824 1.00 56.56 301 LYS A C 1
ATOM 2498 O O . LYS A 1 301 ? -19.300 26.321 -0.205 1.00 56.56 301 LYS A O 1
ATOM 2503 N N . LYS A 1 302 ? -17.561 27.762 -0.345 1.00 58.56 302 LYS A N 1
ATOM 2504 C CA . LYS A 1 302 ? -17.157 27.603 1.054 1.00 58.56 302 LYS A CA 1
ATOM 2505 C C . LYS A 1 302 ? -18.363 28.016 1.895 1.00 58.56 302 LYS A C 1
ATOM 2507 O O . LYS A 1 302 ? -18.966 29.052 1.613 1.00 58.56 302 LYS A O 1
ATOM 2512 N N . ARG A 1 303 ? -18.750 27.179 2.857 1.00 64.69 303 ARG A N 1
ATOM 2513 C CA . ARG A 1 303 ? -19.809 27.554 3.795 1.00 64.69 303 ARG A CA 1
ATOM 2514 C C . ARG A 1 303 ? -19.379 28.836 4.516 1.00 64.69 303 ARG A C 1
ATOM 2516 O O . ARG A 1 303 ? -18.185 29.020 4.749 1.00 64.69 303 ARG A O 1
ATOM 2523 N N . SER A 1 304 ? -20.324 29.711 4.832 1.00 65.12 304 SER A N 1
ATOM 2524 C CA . SER A 1 304 ? -20.048 31.002 5.478 1.00 65.12 304 SER A CA 1
ATOM 2525 C C . SER A 1 304 ? -19.387 30.856 6.853 1.00 65.12 304 SER A C 1
ATOM 2527 O O . SER A 1 304 ? -18.618 31.719 7.251 1.00 65.12 304 SER A O 1
ATOM 2529 N N . ASP A 1 305 ? -19.633 29.741 7.541 1.00 66.50 305 ASP A N 1
ATOM 2530 C CA . ASP A 1 305 ? -19.066 29.380 8.845 1.00 66.50 305 ASP A CA 1
ATOM 2531 C C . ASP A 1 305 ? -17.687 28.696 8.755 1.00 66.50 305 ASP A C 1
ATOM 2533 O O . ASP A 1 305 ? -17.100 28.319 9.770 1.00 66.50 305 ASP A O 1
ATOM 2537 N N . ALA A 1 306 ? -17.169 28.463 7.545 1.00 67.44 306 ALA A N 1
ATOM 2538 C CA . ALA A 1 306 ? -15.919 27.743 7.370 1.00 67.44 306 ALA A CA 1
ATOM 2539 C C . ALA A 1 306 ? -14.736 28.616 7.808 1.00 67.44 306 ALA A C 1
ATOM 2541 O O . ALA A 1 306 ? -14.333 29.536 7.097 1.00 67.44 306 ALA A O 1
ATOM 2542 N N . LEU A 1 307 ? -14.150 28.272 8.958 1.00 72.88 307 LEU A N 1
ATOM 2543 C CA . LEU A 1 307 ? -12.898 28.859 9.431 1.00 72.88 307 LEU A CA 1
ATOM 2544 C C . LEU A 1 307 ? -11.816 28.800 8.348 1.00 72.88 307 LEU A C 1
ATOM 2546 O O . LEU A 1 307 ? -11.716 27.828 7.586 1.00 72.88 307 LEU A O 1
ATOM 2550 N N . ASP A 1 308 ? -10.976 29.834 8.318 1.00 80.31 308 ASP A N 1
ATOM 2551 C CA . ASP A 1 308 ? -9.871 29.884 7.374 1.00 80.31 308 ASP A CA 1
ATOM 2552 C C . ASP A 1 308 ? -8.905 28.703 7.567 1.00 80.31 308 ASP A C 1
ATOM 2554 O O . ASP A 1 308 ? -8.630 28.241 8.683 1.00 80.31 308 ASP A O 1
ATOM 2558 N N . GLU A 1 309 ? -8.389 28.191 6.450 1.00 79.81 309 GLU A N 1
ATOM 2559 C CA . GLU A 1 309 ? -7.591 26.970 6.435 1.00 79.81 309 GLU A CA 1
ATOM 2560 C C . GLU A 1 309 ? -6.276 27.136 7.210 1.00 79.81 309 GLU A C 1
ATOM 2562 O O . GLU A 1 309 ? -5.798 26.168 7.810 1.00 79.81 309 GLU A O 1
ATOM 2567 N N . ASP A 1 310 ? -5.712 28.344 7.267 1.00 83.94 310 ASP A N 1
ATOM 2568 C CA . ASP A 1 310 ? -4.480 28.596 8.010 1.00 83.94 310 ASP A CA 1
ATOM 2569 C C . ASP A 1 310 ? -4.724 28.709 9.518 1.00 83.94 310 ASP A C 1
ATOM 2571 O O . ASP A 1 310 ? -3.924 28.193 10.307 1.00 83.94 310 ASP A O 1
ATOM 2575 N N . THR A 1 311 ? -5.868 29.252 9.936 1.00 84.62 311 THR A N 1
ATOM 2576 C CA . THR A 1 311 ? -6.309 29.228 11.341 1.00 84.62 311 THR A CA 1
ATOM 2577 C C . THR A 1 311 ? -6.514 27.794 11.825 1.00 84.62 311 THR A C 1
ATOM 2579 O O . THR A 1 311 ? -6.019 27.415 12.891 1.00 84.62 311 THR A O 1
ATOM 2582 N N . ILE A 1 312 ? -7.155 26.950 11.008 1.00 84.81 312 ILE A N 1
ATOM 2583 C CA . ILE A 1 312 ? -7.334 25.524 11.309 1.00 84.81 312 ILE A CA 1
ATOM 2584 C C . ILE A 1 312 ? -5.976 24.821 11.426 1.00 84.81 312 ILE A C 1
ATOM 2586 O O . ILE A 1 312 ? -5.748 24.076 12.382 1.00 84.81 312 ILE A O 1
ATOM 2590 N N . LYS A 1 313 ? -5.042 25.062 10.495 1.00 85.44 313 LYS A N 1
ATOM 2591 C CA . LYS A 1 313 ? -3.689 24.481 10.567 1.00 85.44 313 LYS A CA 1
ATOM 2592 C C . LYS A 1 313 ? -2.948 24.909 11.831 1.00 85.44 313 LYS A C 1
ATOM 2594 O O . LYS A 1 313 ? -2.269 24.071 12.420 1.00 85.44 313 LYS A O 1
ATOM 2599 N N . LYS A 1 314 ? -3.070 26.172 12.259 1.00 86.38 314 LYS A N 1
ATOM 2600 C CA . LYS A 1 314 ? -2.462 26.664 13.507 1.00 86.38 314 LYS A CA 1
ATOM 2601 C C . LYS A 1 314 ? -3.051 25.951 14.725 1.00 86.38 314 LYS A C 1
ATOM 2603 O O . LYS A 1 314 ? -2.279 25.373 15.489 1.00 86.38 314 LYS A O 1
ATOM 2608 N N . LYS A 1 315 ? -4.386 25.891 14.855 1.00 87.00 315 LYS A N 1
ATOM 2609 C CA . LYS A 1 315 ? -5.061 25.162 15.950 1.00 87.00 315 LYS A CA 1
ATOM 2610 C C . LYS A 1 315 ? -4.657 23.682 15.972 1.00 87.00 315 LYS A C 1
ATOM 2612 O O . LYS A 1 315 ? -4.294 23.158 17.021 1.00 87.00 315 LYS A O 1
ATOM 2617 N N . LEU A 1 316 ? -4.610 23.021 14.811 1.00 87.94 316 LEU A N 1
ATOM 2618 C CA . LEU A 1 316 ? -4.144 21.635 14.711 1.00 87.94 316 LEU A CA 1
ATOM 2619 C C . LEU A 1 316 ? -2.670 21.491 15.093 1.00 87.94 316 LEU A C 1
ATOM 2621 O O . LEU A 1 316 ? -2.322 20.564 15.817 1.00 87.94 316 LEU A O 1
ATOM 2625 N N . LYS A 1 317 ? -1.791 22.390 14.639 1.00 85.62 317 LYS A N 1
ATOM 2626 C CA . LYS A 1 317 ? -0.367 22.339 14.990 1.00 85.62 317 LYS A CA 1
ATOM 2627 C C . LYS A 1 317 ? -0.171 22.495 16.495 1.00 85.62 317 LYS A C 1
ATOM 2629 O O . LYS A 1 317 ? 0.611 21.732 17.050 1.00 85.62 317 LYS A O 1
ATOM 2634 N N . ILE A 1 318 ? -0.896 23.404 17.146 1.00 86.44 318 ILE A N 1
ATOM 2635 C CA . ILE A 1 318 ? -0.875 23.581 18.606 1.00 86.44 318 ILE A CA 1
ATOM 2636 C C . ILE A 1 318 ? -1.374 22.308 19.295 1.00 86.44 318 ILE A C 1
ATOM 2638 O O . ILE A 1 318 ? -0.660 21.746 20.124 1.00 86.44 318 ILE A O 1
ATOM 2642 N N . PHE A 1 319 ? -2.525 21.781 18.874 1.00 89.19 319 PHE A N 1
ATOM 2643 C CA . PHE A 1 319 ? -3.095 20.550 19.419 1.00 89.19 319 PHE A CA 1
ATOM 2644 C C . PHE A 1 319 ? -2.131 19.360 19.307 1.00 89.19 319 PHE A C 1
ATOM 2646 O O . PHE A 1 319 ? -1.838 18.707 20.302 1.00 89.19 319 PHE A O 1
ATOM 2653 N N . PHE A 1 320 ? -1.561 19.104 18.124 1.00 85.94 320 PHE A N 1
ATOM 2654 C CA . PHE A 1 320 ? -0.579 18.030 17.926 1.00 85.94 320 PHE A CA 1
ATOM 2655 C C . PHE A 1 320 ? 0.788 18.327 18.577 1.00 85.94 320 PHE A C 1
ATOM 2657 O O . PHE A 1 320 ? 1.622 17.427 18.692 1.00 85.94 320 PHE A O 1
ATOM 2664 N N . SER A 1 321 ? 1.057 19.571 18.981 1.00 78.88 321 SER A N 1
ATOM 2665 C CA . SER A 1 321 ? 2.315 19.927 19.642 1.00 78.88 321 SER A CA 1
ATOM 2666 C C . SER A 1 321 ? 2.248 19.794 21.159 1.00 78.88 321 SER A C 1
ATOM 2668 O O . SER A 1 321 ? 3.254 19.398 21.744 1.00 78.88 321 SER A O 1
ATOM 2670 N N . GLY A 1 322 ? 1.094 20.104 21.760 1.00 69.94 322 GLY A N 1
ATOM 2671 C CA . GLY A 1 322 ? 0.893 20.153 23.211 1.00 69.94 322 GLY A CA 1
ATOM 2672 C C . GLY A 1 322 ? 0.199 18.937 23.832 1.00 69.94 322 GLY A C 1
ATOM 2673 O O . GLY A 1 322 ? 0.245 18.784 25.049 1.00 69.94 322 GLY A O 1
ATOM 2674 N N . ASN A 1 323 ? -0.446 18.058 23.052 1.00 65.00 323 ASN A N 1
ATOM 2675 C CA . ASN A 1 323 ? -1.192 16.946 23.648 1.00 65.00 323 ASN A CA 1
ATOM 2676 C C . ASN A 1 323 ? -0.310 15.768 24.079 1.00 65.00 323 ASN A C 1
ATOM 2678 O O . ASN A 1 323 ? 0.460 15.224 23.289 1.00 65.00 323 ASN A O 1
ATOM 2682 N N . ARG A 1 324 ? -0.576 15.266 25.294 1.00 61.28 324 ARG A N 1
ATOM 2683 C CA . ARG A 1 324 ? -0.014 14.026 25.876 1.00 61.28 324 ARG A CA 1
ATOM 2684 C C . ARG A 1 324 ? -0.369 12.744 25.112 1.00 61.28 324 ARG A C 1
ATOM 2686 O O . ARG A 1 324 ? 0.105 11.675 25.450 1.00 61.28 324 ARG A O 1
ATOM 2693 N N . VAL A 1 325 ? -1.223 12.848 24.096 1.00 61.03 325 VAL A N 1
ATOM 2694 C CA . VAL A 1 325 ? -1.648 11.743 23.218 1.00 61.03 325 VAL A CA 1
ATOM 2695 C C . VAL A 1 325 ? -0.533 11.322 22.245 1.00 61.03 325 VAL A C 1
ATOM 2697 O O . VAL A 1 325 ? -0.664 10.360 21.484 1.00 61.03 325 VAL A O 1
ATOM 2700 N N . ILE A 1 326 ? 0.546 12.100 22.215 1.00 62.31 326 ILE A N 1
ATOM 2701 C CA . ILE A 1 326 ? 1.621 11.984 21.254 1.00 62.31 326 ILE A CA 1
ATOM 2702 C C . ILE A 1 326 ? 2.910 11.723 22.016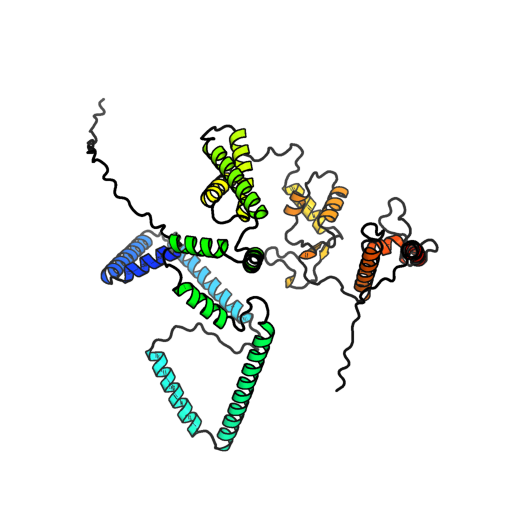 1.00 62.31 326 ILE A C 1
ATOM 2704 O O . ILE A 1 326 ? 3.385 12.576 22.761 1.00 62.31 326 ILE A O 1
ATOM 2708 N N . GLN A 1 327 ? 3.493 10.558 21.775 1.00 65.19 327 GLN A N 1
ATOM 2709 C CA . GLN A 1 327 ? 4.805 10.213 22.288 1.00 65.19 327 GLN A CA 1
ATOM 2710 C C . GLN A 1 327 ? 5.870 10.709 21.309 1.00 65.19 327 GLN A C 1
ATOM 2712 O O . GLN A 1 327 ? 5.760 10.516 20.087 1.00 65.19 327 GLN A O 1
ATOM 2717 N N . ASP A 1 328 ? 6.927 11.331 21.823 1.00 64.44 328 ASP A N 1
ATOM 2718 C CA . ASP A 1 328 ? 8.123 11.547 21.017 1.00 64.44 328 ASP A CA 1
ATOM 2719 C C . ASP A 1 328 ? 8.694 10.176 20.631 1.00 64.44 328 ASP A C 1
ATOM 2721 O O . ASP A 1 328 ? 8.892 9.301 21.477 1.00 64.44 328 ASP A O 1
ATOM 2725 N N . ALA A 1 329 ? 8.957 9.961 19.337 1.00 62.59 329 ALA A N 1
ATOM 2726 C CA . ALA A 1 329 ? 9.728 8.788 18.951 1.00 62.59 329 ALA A CA 1
ATOM 2727 C C . ALA A 1 329 ? 11.127 8.910 19.576 1.00 62.59 329 ALA A C 1
ATOM 2729 O O . ALA A 1 329 ? 11.673 10.015 19.628 1.00 62.59 329 ALA A O 1
ATOM 2730 N N . TYR A 1 330 ? 11.709 7.792 20.027 1.00 61.16 330 TYR A N 1
ATOM 2731 C CA . TYR A 1 330 ? 13.056 7.759 20.606 1.00 61.16 330 TYR A CA 1
ATOM 2732 C C . TYR A 1 330 ? 14.028 8.661 19.833 1.00 61.16 330 TYR A C 1
ATOM 2734 O O . TYR A 1 330 ? 14.059 8.641 18.597 1.00 61.16 330 TYR A O 1
ATOM 2742 N N . ARG A 1 331 ? 14.829 9.445 20.566 1.00 60.69 331 ARG A N 1
ATOM 2743 C CA . ARG A 1 331 ? 15.759 10.455 20.033 1.00 60.69 331 ARG A CA 1
ATOM 2744 C C . ARG A 1 331 ? 16.959 9.816 19.321 1.00 60.69 331 ARG A C 1
ATOM 2746 O O . ARG A 1 331 ? 18.102 9.994 19.718 1.00 60.69 331 ARG A O 1
ATOM 2753 N N . THR A 1 332 ? 16.725 9.072 18.245 1.00 66.12 332 THR A N 1
ATOM 2754 C CA . THR A 1 332 ? 17.784 8.664 17.315 1.00 66.12 332 THR A CA 1
ATOM 2755 C C . THR A 1 332 ? 17.680 9.478 16.030 1.00 66.12 332 THR A C 1
ATOM 2757 O O . THR A 1 332 ? 16.590 9.867 15.601 1.00 66.12 332 THR A O 1
ATOM 2760 N N . LYS A 1 333 ? 18.814 9.712 15.355 1.00 65.94 333 LYS A N 1
ATOM 2761 C CA . LYS A 1 333 ? 18.883 10.492 14.100 1.00 65.94 333 LYS A CA 1
ATOM 2762 C C . LYS A 1 333 ? 17.929 9.975 13.001 1.00 65.94 333 LYS A C 1
ATOM 2764 O O . LYS A 1 333 ? 17.565 10.723 12.098 1.00 65.94 333 LYS A O 1
ATOM 2769 N N . LYS A 1 334 ? 17.475 8.714 13.075 1.00 70.38 334 LYS A N 1
ATOM 2770 C CA . LYS A 1 334 ? 16.500 8.100 12.145 1.00 70.38 334 LYS A CA 1
ATOM 2771 C C . LYS A 1 334 ? 15.061 8.614 12.339 1.00 70.38 334 LYS A C 1
ATOM 2773 O O . LYS A 1 334 ? 14.231 8.521 11.419 1.00 70.38 334 LYS A O 1
ATOM 2778 N N . HIS A 1 335 ? 14.761 9.175 13.508 1.00 72.62 335 HIS A N 1
ATOM 2779 C CA . HIS A 1 335 ? 13.446 9.702 13.858 1.00 72.62 335 HIS A CA 1
ATOM 2780 C C . HIS A 1 335 ? 13.302 11.201 13.604 1.00 72.62 335 HIS A C 1
ATOM 2782 O O . HIS A 1 335 ? 12.233 11.735 13.847 1.00 72.62 335 HIS A O 1
ATOM 2788 N N . VAL A 1 336 ? 14.291 11.869 13.010 1.00 79.06 336 VAL A N 1
ATOM 2789 C CA . VAL A 1 336 ? 14.138 13.245 12.514 1.00 79.06 336 VAL A CA 1
ATOM 2790 C C . VAL A 1 336 ? 13.766 13.220 11.030 1.00 79.06 336 VAL A C 1
ATOM 2792 O O . VAL A 1 336 ? 14.285 12.427 10.237 1.00 79.06 336 VAL A O 1
ATOM 2795 N N . SER A 1 337 ? 12.801 14.046 10.631 1.00 76.44 337 SER A N 1
ATOM 2796 C CA . SER A 1 337 ? 12.441 14.228 9.225 1.00 76.44 337 SER A CA 1
ATOM 2797 C C . SER A 1 337 ? 13.577 14.931 8.480 1.00 76.44 337 SER A C 1
ATOM 2799 O O . SER A 1 337 ? 13.880 16.078 8.770 1.00 76.44 337 SER A O 1
ATOM 2801 N N . LYS A 1 338 ? 14.160 14.299 7.453 1.00 78.56 338 LYS A N 1
ATOM 2802 C CA . LYS A 1 338 ? 15.219 14.930 6.635 1.00 78.56 338 LYS A CA 1
ATOM 2803 C C . LYS A 1 338 ? 14.766 16.201 5.903 1.00 78.56 338 LYS A C 1
ATOM 2805 O O . LYS A 1 338 ? 15.607 16.972 5.466 1.00 78.56 338 LYS A O 1
ATOM 2810 N N . LYS A 1 339 ? 13.454 16.374 5.696 1.00 80.00 339 LYS A N 1
ATOM 2811 C CA . LYS A 1 339 ? 12.891 17.501 4.938 1.00 80.00 339 LYS A CA 1
ATOM 2812 C C . LYS A 1 339 ? 12.534 18.684 5.835 1.00 80.00 339 LYS A C 1
ATOM 2814 O O . LYS A 1 339 ? 12.755 19.816 5.438 1.00 80.00 339 LYS A O 1
ATOM 2819 N N . THR A 1 340 ? 11.929 18.414 6.990 1.00 78.25 340 THR A N 1
ATOM 2820 C CA . THR A 1 340 ? 11.429 19.459 7.900 1.00 78.25 340 THR A CA 1
ATOM 2821 C C . THR A 1 340 ? 12.331 19.673 9.109 1.00 78.25 340 THR A C 1
ATOM 2823 O O . THR A 1 340 ? 12.115 20.624 9.840 1.00 78.25 340 THR A O 1
ATOM 2826 N N . MET A 1 341 ? 13.313 18.793 9.342 1.00 80.56 341 MET A N 1
ATOM 2827 C CA . MET A 1 341 ? 14.184 18.767 10.530 1.00 80.56 341 MET A CA 1
ATOM 2828 C C . MET A 1 341 ? 13.437 18.641 11.870 1.00 80.56 341 MET A C 1
ATOM 2830 O O . MET A 1 341 ? 14.049 18.645 12.930 1.00 80.56 341 MET A O 1
ATOM 2834 N N . GLU A 1 342 ? 12.122 18.428 11.830 1.00 82.12 342 GLU A N 1
ATOM 2835 C CA . GLU A 1 342 ? 11.292 18.157 12.998 1.00 82.12 342 GLU A CA 1
ATOM 2836 C C . GLU A 1 342 ? 11.415 16.687 13.421 1.00 82.12 342 GLU A C 1
ATOM 2838 O O . GLU A 1 342 ? 11.477 15.770 12.584 1.00 82.12 342 GLU A O 1
ATOM 2843 N N . ALA A 1 343 ? 11.397 16.452 14.734 1.00 82.81 343 ALA A N 1
ATOM 2844 C CA . ALA A 1 343 ? 11.298 15.113 15.294 1.00 82.81 343 ALA A CA 1
ATOM 2845 C C . ALA A 1 343 ? 9.964 14.463 14.894 1.00 82.81 343 ALA A C 1
ATOM 2847 O O . ALA A 1 343 ? 8.897 15.088 14.915 1.00 82.81 343 ALA A O 1
ATOM 2848 N N . LYS A 1 344 ? 10.025 13.191 14.498 1.00 83.56 344 LYS A N 1
ATOM 2849 C CA . LYS A 1 344 ? 8.842 12.368 14.262 1.00 83.56 344 LYS A CA 1
ATOM 2850 C C . LYS A 1 344 ? 8.207 12.056 15.605 1.00 83.56 344 LYS A C 1
ATOM 2852 O O . LYS A 1 344 ? 8.890 11.647 16.539 1.00 83.56 344 LYS A O 1
ATOM 2857 N N . ARG A 1 345 ? 6.890 12.173 15.651 1.00 84.06 345 ARG A N 1
ATOM 2858 C CA . ARG A 1 345 ? 6.091 11.844 16.824 1.00 84.06 345 ARG A CA 1
ATOM 2859 C C . ARG A 1 345 ? 5.081 10.757 16.499 1.00 84.06 345 ARG A C 1
ATOM 2861 O O . ARG A 1 345 ? 4.694 10.606 15.336 1.00 84.06 345 ARG A O 1
ATOM 2868 N N . ILE A 1 346 ? 4.677 9.988 17.498 1.00 83.94 346 ILE A N 1
ATOM 2869 C CA . ILE A 1 346 ? 3.777 8.845 17.342 1.00 83.94 346 ILE A CA 1
ATOM 2870 C C . ILE A 1 346 ? 2.491 9.130 18.111 1.00 83.94 346 ILE A C 1
ATOM 2872 O O . ILE A 1 346 ? 2.533 9.488 19.279 1.00 83.94 346 ILE A O 1
ATOM 2876 N N . LEU A 1 347 ? 1.351 8.977 17.443 1.00 86.25 347 LEU A N 1
ATOM 2877 C CA . LEU A 1 347 ? 0.038 8.989 18.087 1.00 86.25 347 LEU A CA 1
ATOM 2878 C C . LEU A 1 347 ? -0.170 7.667 18.821 1.00 86.25 347 LEU A C 1
ATOM 2880 O O . LEU A 1 347 ? -0.143 6.629 18.162 1.00 86.25 347 LEU A O 1
ATOM 2884 N N . GLU A 1 348 ? -0.392 7.721 20.135 1.00 78.25 348 GLU A N 1
ATOM 2885 C CA . GLU A 1 348 ? -0.633 6.542 20.983 1.00 78.25 348 GLU A CA 1
ATOM 2886 C C . GLU A 1 348 ? -2.059 5.993 20.846 1.00 78.25 348 GLU A C 1
ATOM 2888 O O . GLU A 1 348 ? -2.285 4.793 20.980 1.00 78.25 348 GLU A O 1
ATOM 2893 N N . VAL A 1 349 ? -3.031 6.862 20.559 1.00 82.44 349 VAL A N 1
ATOM 2894 C CA . VAL A 1 349 ? -4.439 6.478 20.364 1.00 82.44 349 VAL A CA 1
ATOM 2895 C C . VAL A 1 349 ? -4.815 6.463 18.886 1.00 82.44 349 VAL A C 1
ATOM 2897 O O . VAL A 1 349 ? -4.060 6.922 18.018 1.00 82.44 349 VAL A O 1
ATOM 2900 N N . SER A 1 350 ? -5.995 5.921 18.576 1.00 84.56 350 SER A N 1
ATOM 2901 C CA . SER A 1 350 ? -6.473 5.893 17.200 1.00 84.56 350 SER A CA 1
ATOM 2902 C C . SER A 1 350 ? -6.700 7.316 16.676 1.00 84.56 350 SER A C 1
ATOM 2904 O O . SER A 1 350 ? -6.909 8.276 17.424 1.00 84.56 350 SER A O 1
ATOM 2906 N N . LEU A 1 351 ? -6.653 7.479 15.352 1.00 89.06 351 LEU A N 1
ATOM 2907 C CA . LEU A 1 351 ? -6.897 8.791 14.751 1.00 89.06 351 LEU A CA 1
ATOM 2908 C C . LEU A 1 351 ? -8.326 9.290 15.029 1.00 89.06 351 LEU A C 1
ATOM 2910 O O . LEU A 1 351 ? -8.543 10.498 15.043 1.00 89.06 351 LEU A O 1
ATOM 2914 N N . VAL A 1 352 ? -9.267 8.360 15.231 1.00 89.69 352 VAL A N 1
ATOM 2915 C CA . VAL A 1 352 ? -10.674 8.632 15.550 1.00 89.69 352 VAL A CA 1
ATOM 2916 C C . VAL A 1 352 ? -10.776 9.208 16.959 1.00 89.69 352 VAL A C 1
ATOM 2918 O O . VAL A 1 352 ? -11.224 10.340 17.101 1.00 89.69 352 VAL A O 1
ATOM 2921 N N . ASP A 1 353 ? -10.208 8.534 17.961 1.00 86.62 353 ASP A N 1
ATOM 2922 C CA . ASP A 1 353 ? -10.220 9.027 19.350 1.00 86.62 353 ASP A CA 1
ATOM 2923 C C . ASP A 1 353 ? -9.473 10.365 19.475 1.00 86.62 353 ASP A C 1
ATOM 2925 O O . ASP A 1 353 ? -9.832 11.242 20.257 1.00 86.62 353 ASP A O 1
ATOM 2929 N N . THR A 1 354 ? -8.410 10.552 18.682 1.00 89.31 354 THR A N 1
ATOM 2930 C CA . THR A 1 354 ? -7.674 11.827 18.645 1.00 89.31 354 THR A CA 1
ATOM 2931 C C . THR A 1 354 ? -8.557 12.961 18.110 1.00 89.31 354 THR A C 1
ATOM 2933 O O . THR A 1 354 ? -8.443 14.101 18.555 1.00 89.31 354 THR A O 1
ATOM 2936 N N . TYR A 1 355 ? -9.423 12.664 17.142 1.00 91.94 355 TYR A N 1
ATOM 2937 C CA . TYR A 1 355 ? -10.355 13.630 16.572 1.00 91.94 355 TYR A CA 1
ATOM 2938 C C . TYR A 1 355 ? -11.500 13.966 17.534 1.00 91.94 355 TYR A C 1
ATOM 2940 O O . TYR A 1 355 ? -11.884 15.130 17.627 1.00 91.94 355 TYR A O 1
ATOM 2948 N N . GLU A 1 356 ? -12.004 12.989 18.284 1.00 90.62 356 GLU A N 1
ATOM 2949 C CA . GLU A 1 356 ? -13.002 13.219 19.336 1.00 90.62 356 GLU A CA 1
ATOM 2950 C C . GLU A 1 356 ? -12.443 14.140 20.425 1.00 90.62 356 GLU A C 1
ATOM 2952 O O . GLU A 1 356 ? -13.016 15.196 20.685 1.00 90.62 356 GLU A O 1
ATOM 2957 N N . LYS A 1 357 ? -11.232 13.858 20.923 1.00 88.75 357 LYS A N 1
ATOM 2958 C CA . LYS A 1 357 ? -10.524 14.748 21.862 1.00 88.75 357 LYS A CA 1
ATOM 2959 C C . LYS A 1 357 ? -10.280 16.146 21.294 1.00 88.75 357 LYS A C 1
ATOM 2961 O O . LYS A 1 357 ? -10.300 17.130 22.028 1.00 88.75 357 LYS A O 1
ATOM 2966 N N . PHE A 1 358 ? -10.019 16.253 19.989 1.00 89.88 358 PHE A N 1
ATOM 2967 C CA . PHE A 1 358 ? -9.867 17.553 19.336 1.00 89.88 358 PHE A CA 1
ATOM 2968 C C . PHE A 1 358 ? -11.168 18.355 19.378 1.00 89.88 358 PHE A C 1
ATOM 2970 O O . PHE A 1 358 ? -11.118 19.547 19.673 1.00 89.88 358 PHE A O 1
ATOM 2977 N N . LYS A 1 359 ? -12.309 17.710 19.113 1.00 90.44 359 LYS A N 1
ATOM 2978 C CA . LYS A 1 359 ? -13.630 18.345 19.191 1.00 90.44 359 LYS A CA 1
ATOM 2979 C C . LYS A 1 359 ? -13.993 18.767 20.606 1.00 90.44 359 LYS A C 1
ATOM 2981 O O . LYS A 1 359 ? -14.500 19.867 20.770 1.00 90.44 359 LYS A O 1
ATOM 2986 N N . GLU A 1 360 ? -13.701 17.931 21.599 1.00 87.56 360 GLU A N 1
ATOM 2987 C CA . GLU A 1 360 ? -13.927 18.256 23.014 1.00 87.56 360 GLU A CA 1
ATOM 2988 C C . GLU A 1 360 ? -13.142 19.506 23.436 1.00 87.56 360 GLU A C 1
ATOM 2990 O O . GLU A 1 360 ? -13.670 20.366 24.129 1.00 87.56 360 GLU A O 1
ATOM 2995 N N . GLN A 1 361 ? -11.891 19.639 22.980 1.00 85.44 361 GLN A N 1
ATOM 2996 C CA . GLN A 1 361 ? -11.031 20.783 23.313 1.00 85.44 361 GLN A CA 1
ATOM 2997 C C . GLN A 1 361 ? -11.292 22.029 22.452 1.00 85.44 361 GLN A C 1
ATOM 2999 O O . GLN A 1 361 ? -10.892 23.125 22.828 1.00 85.44 361 GLN A O 1
ATOM 3004 N N . ASN A 1 362 ? -11.883 21.870 21.265 1.00 84.81 362 ASN A N 1
ATOM 3005 C CA . ASN A 1 362 ? -12.086 22.944 20.291 1.00 84.81 362 ASN A CA 1
ATOM 3006 C C . ASN A 1 362 ? -13.509 22.881 19.729 1.00 84.81 362 ASN A C 1
ATOM 3008 O O . ASN A 1 362 ? -13.700 22.685 18.524 1.00 84.81 362 ASN A O 1
ATOM 3012 N N . THR A 1 363 ? -14.498 23.065 20.601 1.00 84.44 363 THR A N 1
ATOM 3013 C CA . THR A 1 363 ? -15.930 23.038 20.257 1.00 84.44 363 THR A CA 1
ATOM 3014 C C . THR A 1 363 ? -16.310 24.090 19.211 1.00 84.44 363 THR A C 1
ATOM 3016 O O . THR A 1 363 ? -17.175 23.845 18.377 1.00 84.44 363 THR A O 1
ATOM 3019 N N . GLU A 1 364 ? -15.597 25.217 19.170 1.00 82.06 364 GLU A N 1
ATOM 3020 C CA . GLU A 1 364 ? -15.766 26.286 18.173 1.00 82.06 364 GLU A CA 1
ATOM 3021 C C . GLU A 1 364 ? -15.365 25.879 16.741 1.00 82.06 364 GLU A C 1
ATOM 3023 O O . GLU A 1 364 ? -15.731 26.536 15.768 1.00 82.06 364 GLU A O 1
ATOM 3028 N N . CYS A 1 365 ? -14.549 24.830 16.576 1.00 80.69 365 CYS A N 1
ATOM 3029 C CA . CYS A 1 365 ? -13.973 24.469 15.283 1.00 80.69 365 CYS A CA 1
ATOM 3030 C C . CYS A 1 365 ? -14.757 23.333 14.612 1.00 80.69 365 CYS A C 1
ATOM 3032 O O . CYS A 1 365 ? -14.552 22.149 14.895 1.00 80.69 365 CYS A O 1
ATOM 3034 N N . SER A 1 366 ? -15.602 23.679 13.638 1.00 82.44 366 SER A N 1
ATOM 3035 C CA . SER A 1 366 ? -16.320 22.699 12.814 1.00 82.44 366 SER A CA 1
ATOM 3036 C C . SER A 1 366 ? -15.410 22.114 11.723 1.00 82.44 366 SER A C 1
ATOM 3038 O O . SER A 1 366 ? -15.374 22.582 10.585 1.00 82.44 366 SER A O 1
ATOM 3040 N N . ILE A 1 367 ? -14.643 21.072 12.060 1.00 87.94 367 ILE A N 1
ATOM 3041 C CA . ILE A 1 367 ? -13.803 20.333 11.102 1.00 87.94 367 ILE A CA 1
ATOM 3042 C C . ILE A 1 367 ? -14.283 18.889 10.939 1.00 87.94 367 ILE A C 1
ATOM 3044 O O . ILE A 1 367 ? -14.574 18.203 11.916 1.00 87.94 367 ILE A O 1
ATOM 3048 N N . SER A 1 368 ? -14.338 18.389 9.700 1.00 90.00 368 SER A N 1
ATOM 3049 C CA . SER A 1 368 ? -14.645 16.980 9.420 1.00 90.00 368 SER A CA 1
ATOM 3050 C C . SER A 1 368 ? -13.444 16.065 9.689 1.00 90.00 368 SER A C 1
ATOM 3052 O O . SER A 1 368 ? -12.291 16.477 9.542 1.00 90.00 368 SER A O 1
ATOM 3054 N N . PHE A 1 369 ? -13.701 14.794 10.014 1.00 91.62 369 PHE A N 1
ATOM 3055 C CA . PHE A 1 369 ? -12.653 13.796 10.267 1.00 91.62 369 PHE A CA 1
ATOM 3056 C C . PHE A 1 369 ? -11.671 13.661 9.092 1.00 91.62 369 PHE A C 1
ATOM 3058 O O . PHE A 1 369 ? -10.454 13.663 9.274 1.00 91.62 369 PHE A O 1
ATOM 3065 N N . SER A 1 370 ? -12.187 13.608 7.862 1.00 88.38 370 SER A N 1
ATOM 3066 C CA . SER A 1 370 ? -11.365 13.513 6.651 1.00 88.38 370 SER A CA 1
ATOM 3067 C C . SER A 1 370 ? -10.432 14.717 6.502 1.00 88.38 370 SER A C 1
ATOM 3069 O O . SER A 1 370 ? -9.249 14.553 6.191 1.00 88.38 370 SER A O 1
ATOM 3071 N N . LYS A 1 371 ? -10.935 15.933 6.770 1.00 88.19 371 LYS A N 1
ATOM 3072 C CA . LYS A 1 371 ? -10.122 17.152 6.704 1.00 88.19 371 LYS A CA 1
ATOM 3073 C C . LYS A 1 371 ? -9.092 17.181 7.834 1.00 88.19 371 LYS A C 1
ATOM 3075 O O . LYS A 1 371 ? -7.920 17.418 7.545 1.00 88.19 371 LYS A O 1
ATOM 3080 N N . PHE A 1 372 ? -9.483 16.833 9.060 1.00 91.81 372 PHE A N 1
ATOM 3081 C CA . PHE A 1 372 ? -8.585 16.658 10.208 1.00 91.81 372 PHE A CA 1
ATOM 3082 C C . PHE A 1 372 ? -7.436 15.689 9.890 1.00 91.81 372 PHE A C 1
ATOM 3084 O O . PHE A 1 372 ? -6.262 16.033 10.031 1.00 91.81 372 PHE A O 1
ATOM 3091 N N . SER A 1 373 ? -7.755 14.511 9.347 1.00 90.44 373 SER A N 1
ATOM 3092 C CA . SER A 1 373 ? -6.759 13.514 8.946 1.00 90.44 373 SER A CA 1
ATOM 3093 C C . SER A 1 373 ? -5.821 14.020 7.847 1.00 90.44 373 SER A C 1
ATOM 3095 O O . SER A 1 373 ? -4.651 13.629 7.819 1.00 90.44 373 SER A O 1
ATOM 3097 N N . SER A 1 374 ? -6.323 14.841 6.921 1.00 88.25 374 SER A N 1
ATOM 3098 C CA . SER A 1 374 ? -5.530 15.397 5.817 1.00 88.25 374 SER A CA 1
ATOM 3099 C C . SER A 1 374 ? -4.591 16.522 6.260 1.00 88.25 374 SER A C 1
ATOM 3101 O O . SER A 1 374 ? -3.474 16.611 5.756 1.00 88.25 374 SER A O 1
ATOM 3103 N N . LEU A 1 375 ? -5.028 17.348 7.218 1.00 89.62 375 LEU A N 1
ATOM 3104 C CA . LEU A 1 375 ? -4.277 18.489 7.746 1.00 89.62 375 LEU A CA 1
ATOM 3105 C C . LEU A 1 375 ? -3.322 18.110 8.884 1.00 89.62 375 LEU A C 1
ATOM 3107 O O . LEU A 1 375 ? -2.566 18.956 9.361 1.00 89.62 375 LEU A O 1
ATOM 3111 N N . ARG A 1 376 ? -3.323 16.844 9.310 1.00 89.69 376 ARG A N 1
ATOM 3112 C CA . ARG A 1 376 ? -2.384 16.333 10.306 1.00 89.69 376 ARG A CA 1
ATOM 3113 C C . ARG A 1 376 ? -0.929 16.613 9.880 1.00 89.69 376 ARG A C 1
ATOM 3115 O O . ARG A 1 376 ? -0.543 16.237 8.766 1.00 89.69 376 ARG A O 1
ATOM 3122 N N . PRO A 1 377 ? -0.087 17.151 10.782 1.00 87.94 377 PRO A N 1
ATOM 3123 C CA . PRO A 1 377 ? 1.331 17.356 10.517 1.00 87.94 377 PRO A CA 1
ATOM 3124 C C . PRO A 1 377 ? 2.042 16.078 10.052 1.00 87.94 377 PRO A C 1
ATOM 3126 O O . PRO A 1 377 ? 1.840 14.982 10.578 1.00 87.94 377 PRO A O 1
ATOM 3129 N N . SER A 1 378 ? 2.900 16.207 9.039 1.00 86.50 378 SER A N 1
ATOM 3130 C CA . SER A 1 378 ? 3.539 15.049 8.394 1.00 86.50 378 SER A CA 1
ATOM 3131 C C . SER A 1 378 ? 4.548 14.308 9.287 1.00 86.50 378 SER A C 1
ATOM 3133 O O . SER A 1 378 ? 4.830 13.123 9.053 1.00 86.50 378 SER A O 1
ATOM 3135 N N . ASN A 1 379 ? 5.078 14.996 10.302 1.00 85.75 379 ASN A N 1
ATOM 3136 C CA . ASN A 1 379 ? 5.960 14.472 11.341 1.00 85.75 379 ASN A CA 1
ATOM 3137 C C . ASN A 1 379 ? 5.214 13.583 12.353 1.00 85.75 379 ASN A C 1
ATOM 3139 O O . ASN A 1 379 ? 5.851 12.746 12.985 1.00 85.75 379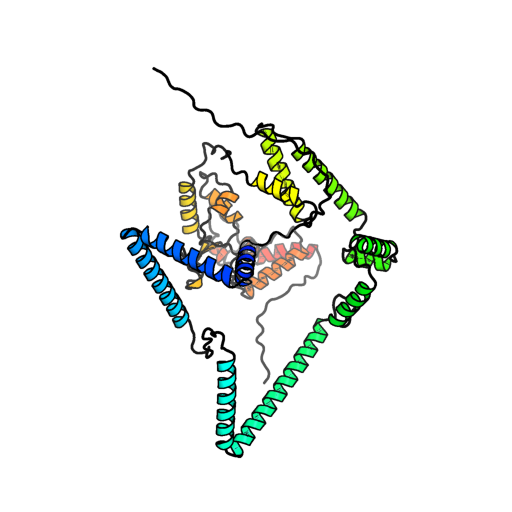 ASN A O 1
ATOM 3143 N N . VAL A 1 380 ? 3.884 13.675 12.439 1.00 87.69 380 VAL A N 1
ATOM 3144 C CA . VAL A 1 380 ? 3.055 12.828 13.305 1.00 87.69 380 VAL A CA 1
ATOM 3145 C C . VAL A 1 380 ? 2.641 11.550 12.563 1.00 87.69 380 VAL A C 1
ATOM 3147 O O . VAL A 1 380 ? 2.007 11.584 11.502 1.00 87.69 380 VAL A O 1
ATOM 3150 N N . LYS A 1 381 ? 3.015 10.388 13.102 1.00 85.75 381 LYS A N 1
ATOM 3151 C CA . LYS A 1 381 ? 2.712 9.058 12.553 1.00 85.75 381 LYS A CA 1
ATOM 3152 C C . LYS A 1 381 ? 1.692 8.328 13.427 1.00 85.75 381 LYS A C 1
ATOM 3154 O O . LYS A 1 381 ? 1.651 8.509 14.633 1.00 85.75 381 LYS A O 1
ATOM 3159 N N . THR A 1 382 ? 0.872 7.486 12.806 1.00 85.44 382 THR A N 1
ATOM 3160 C CA . THR A 1 382 ? -0.013 6.532 13.499 1.00 85.44 382 THR A CA 1
ATOM 3161 C C . THR A 1 382 ? 0.767 5.309 13.964 1.00 85.44 382 THR A C 1
ATOM 3163 O O . THR A 1 382 ? 1.687 4.899 13.248 1.00 85.44 382 THR A O 1
ATOM 3166 N N . MET A 1 383 ? 0.334 4.672 15.058 1.00 75.25 383 MET A N 1
ATOM 3167 C CA . MET A 1 383 ? 0.944 3.441 15.588 1.00 75.25 383 MET A CA 1
ATOM 3168 C C . MET A 1 383 ? 1.207 2.369 14.523 1.00 75.25 383 MET A C 1
ATOM 3170 O O . MET A 1 383 ? 2.309 1.842 14.462 1.00 75.25 383 MET A O 1
ATOM 3174 N N . ASN A 1 384 ? 0.275 2.139 13.590 1.00 71.69 384 ASN A N 1
ATOM 3175 C CA . ASN A 1 384 ? 0.419 1.112 12.542 1.00 71.69 384 ASN A CA 1
ATOM 3176 C C . ASN A 1 384 ? 1.650 1.289 11.634 1.00 71.69 384 ASN A C 1
ATOM 3178 O O . ASN A 1 384 ? 2.035 0.365 10.926 1.00 71.69 384 ASN A O 1
ATOM 3182 N N . LYS A 1 385 ? 2.244 2.490 11.587 1.00 69.75 385 LYS A N 1
ATOM 3183 C CA . LYS A 1 385 ? 3.443 2.767 10.779 1.00 69.75 385 LYS A CA 1
ATOM 3184 C C . LYS A 1 385 ? 4.740 2.580 11.557 1.00 69.75 385 LYS A C 1
ATOM 3186 O O . LYS A 1 385 ? 5.808 2.737 10.967 1.00 69.75 385 LYS A O 1
ATOM 3191 N N . ASN A 1 386 ? 4.652 2.300 12.852 1.00 67.25 386 ASN A N 1
ATOM 3192 C CA . ASN A 1 386 ? 5.800 2.036 13.687 1.00 67.25 386 ASN A CA 1
ATOM 3193 C C . ASN A 1 386 ? 5.897 0.530 13.918 1.00 67.25 386 ASN A C 1
ATOM 3195 O O . ASN A 1 386 ? 5.145 -0.047 14.697 1.00 67.25 386 ASN A O 1
ATOM 3199 N N . ALA A 1 387 ? 6.794 -0.113 13.181 1.00 55.28 387 ALA A N 1
ATOM 3200 C CA . ALA A 1 387 ? 7.080 -1.517 13.390 1.00 55.28 387 ALA A CA 1
ATOM 3201 C C . ALA A 1 387 ? 7.841 -1.644 14.725 1.00 55.28 387 ALA A C 1
ATOM 3203 O O . ALA A 1 387 ? 8.978 -1.196 14.809 1.00 55.28 387 ALA A O 1
ATOM 3204 N N . PHE A 1 388 ? 7.205 -2.238 15.740 1.00 53.56 388 PHE A N 1
ATOM 3205 C CA . PHE A 1 388 ? 7.865 -2.794 16.934 1.00 53.56 388 PHE A CA 1
ATOM 3206 C C . PHE A 1 388 ? 8.452 -1.828 17.988 1.00 53.56 388 PHE A C 1
ATOM 3208 O O . PHE A 1 388 ? 9.542 -2.083 18.485 1.00 53.56 388 PHE A O 1
ATOM 3215 N N . ASN A 1 389 ? 7.728 -0.785 18.418 1.00 55.62 389 ASN A N 1
ATOM 3216 C CA . ASN A 1 389 ? 8.144 -0.008 19.612 1.00 55.62 389 ASN A CA 1
ATOM 3217 C C . ASN A 1 389 ? 7.194 -0.120 20.813 1.00 55.62 389 ASN A C 1
ATOM 3219 O O . ASN A 1 389 ? 7.380 0.593 21.797 1.00 55.62 389 ASN A O 1
ATOM 3223 N N . ASN A 1 390 ? 6.176 -0.977 20.758 1.00 60.50 390 ASN A N 1
ATOM 3224 C CA . ASN A 1 390 ? 5.393 -1.249 21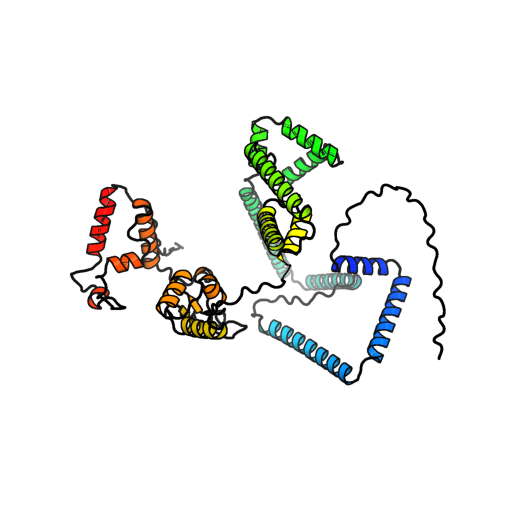.958 1.00 60.50 390 ASN A CA 1
ATOM 3225 C C . ASN A 1 390 ? 6.222 -2.164 22.862 1.00 60.50 390 ASN A C 1
ATOM 3227 O O . ASN A 1 390 ? 6.825 -3.118 22.373 1.00 60.50 390 ASN A O 1
ATOM 3231 N N . CYS A 1 391 ? 6.258 -1.875 24.163 1.00 63.72 391 CYS A N 1
ATOM 3232 C CA . CYS A 1 391 ? 6.847 -2.779 25.145 1.00 63.72 391 CYS A CA 1
ATOM 3233 C C . CYS A 1 391 ? 6.129 -4.137 25.056 1.00 63.72 391 CYS A C 1
ATOM 3235 O O . CYS A 1 391 ? 4.959 -4.244 25.424 1.00 63.72 391 CYS A O 1
ATOM 3237 N N . LEU A 1 392 ? 6.818 -5.152 24.530 1.00 69.75 392 LEU A N 1
ATOM 3238 C CA . LEU A 1 392 ? 6.383 -6.550 24.533 1.00 69.75 392 LEU A CA 1
ATOM 3239 C C . LEU A 1 392 ? 6.943 -7.236 25.781 1.00 69.75 392 LEU A C 1
ATOM 3241 O O . LEU A 1 392 ? 7.682 -8.212 25.685 1.00 69.75 392 LEU A O 1
ATOM 3245 N N . CYS A 1 393 ? 6.667 -6.686 26.966 1.00 80.75 393 CYS A N 1
ATOM 3246 C CA . CYS A 1 393 ? 7.017 -7.405 28.183 1.00 80.75 393 CYS A CA 1
ATOM 3247 C C . CYS A 1 393 ? 6.082 -8.607 28.360 1.00 80.75 393 CYS A C 1
ATOM 3249 O O . CYS A 1 393 ? 4.928 -8.596 27.909 1.00 80.75 393 CYS A O 1
ATOM 3251 N N . GLU A 1 394 ? 6.589 -9.632 29.041 1.00 84.75 394 GLU A N 1
ATOM 3252 C CA . GLU A 1 394 ? 5.842 -10.851 29.353 1.00 84.75 394 GLU A CA 1
ATOM 3253 C C . GLU A 1 394 ? 4.496 -10.517 30.015 1.00 84.75 394 GLU A C 1
ATOM 3255 O O . GLU A 1 394 ? 3.451 -11.012 29.597 1.00 84.75 394 GLU A O 1
ATOM 3260 N N . TYR A 1 395 ? 4.493 -9.584 30.971 1.00 85.44 395 TYR A N 1
ATOM 3261 C CA . TYR A 1 395 ? 3.291 -9.173 31.696 1.00 85.44 395 TYR A CA 1
ATOM 3262 C C . TYR A 1 395 ? 2.215 -8.556 30.795 1.00 85.44 395 TYR A C 1
ATOM 3264 O O . TYR A 1 395 ? 1.074 -9.017 30.801 1.00 85.44 395 TYR A O 1
ATOM 3272 N N . CYS A 1 396 ? 2.552 -7.530 30.003 1.00 82.94 396 CYS A N 1
ATOM 3273 C CA . CYS A 1 396 ? 1.575 -6.864 29.138 1.00 82.94 396 CYS A CA 1
ATOM 3274 C C . CYS A 1 396 ? 1.013 -7.826 28.092 1.00 82.94 396 CYS A C 1
ATOM 3276 O O . CYS A 1 396 ? -0.193 -7.826 27.840 1.00 82.94 396 CYS A O 1
ATOM 3278 N N . THR A 1 397 ? 1.875 -8.665 27.520 1.00 87.25 397 THR A N 1
ATOM 3279 C CA . THR A 1 397 ? 1.474 -9.585 26.458 1.00 87.25 397 THR A CA 1
ATOM 3280 C C . THR A 1 397 ? 0.597 -10.709 26.998 1.00 87.25 397 THR A C 1
ATOM 3282 O O . THR A 1 397 ? -0.437 -11.021 26.410 1.00 87.25 397 THR A O 1
ATOM 3285 N N . ASN A 1 398 ? 0.928 -11.255 28.171 1.00 90.12 398 ASN A N 1
ATOM 3286 C CA . ASN A 1 398 ? 0.115 -12.284 28.814 1.00 90.12 398 ASN A CA 1
ATOM 3287 C C . ASN A 1 398 ? -1.256 -11.770 29.255 1.00 90.12 398 ASN A C 1
ATOM 3289 O O . ASN A 1 398 ? -2.233 -12.509 29.160 1.00 90.12 398 ASN A O 1
ATOM 3293 N N . ILE A 1 399 ? -1.372 -10.508 29.681 1.00 88.88 399 ILE A N 1
ATOM 3294 C CA . ILE A 1 399 ? -2.683 -9.908 29.972 1.00 88.88 399 ILE A CA 1
ATOM 3295 C C . ILE A 1 399 ? -3.536 -9.843 28.698 1.00 88.88 399 ILE A C 1
ATOM 3297 O O . ILE A 1 399 ? -4.703 -10.226 28.724 1.00 88.88 399 ILE A O 1
ATOM 3301 N N . GLU A 1 400 ? -2.969 -9.411 27.569 1.00 88.25 400 GLU A N 1
ATOM 3302 C CA . GLU A 1 400 ? -3.694 -9.363 26.292 1.00 88.25 400 GLU A CA 1
ATOM 3303 C C . GLU A 1 400 ? -4.102 -10.757 25.794 1.00 88.25 400 GLU A C 1
ATOM 3305 O O . GLU A 1 400 ? -5.212 -10.928 25.287 1.00 88.25 400 GLU A O 1
ATOM 3310 N N . LEU A 1 401 ? -3.243 -11.767 25.970 1.00 90.56 401 LEU A N 1
ATOM 3311 C CA . LEU A 1 401 ? -3.554 -13.156 25.621 1.00 90.56 401 LEU A CA 1
ATOM 3312 C C . LEU A 1 401 ? -4.698 -13.716 26.481 1.00 90.56 401 LEU A C 1
ATOM 3314 O O . LEU A 1 401 ? -5.592 -14.371 25.945 1.00 90.56 401 LEU A O 1
ATOM 3318 N N . LYS A 1 402 ? -4.735 -13.383 27.778 1.00 89.12 402 LYS A N 1
ATOM 3319 C CA . LYS A 1 402 ? -5.850 -13.735 28.672 1.00 89.12 402 LYS A CA 1
ATOM 3320 C C . LYS A 1 402 ? -7.155 -13.037 28.282 1.00 89.12 402 LYS A C 1
ATOM 3322 O O . LYS A 1 402 ? -8.190 -13.692 28.235 1.00 89.12 402 LYS A O 1
ATOM 3327 N N . VAL A 1 403 ? -7.122 -11.745 27.938 1.00 88.56 403 VAL A N 1
ATOM 3328 C CA . VAL A 1 403 ? -8.319 -11.011 27.466 1.00 88.56 403 VAL A CA 1
ATOM 3329 C C . VAL A 1 403 ? -8.902 -11.660 26.213 1.00 88.56 403 VAL A C 1
ATOM 3331 O O . VAL A 1 403 ? -10.107 -11.882 26.146 1.00 88.56 403 VAL A O 1
ATOM 3334 N N . LYS A 1 404 ? -8.054 -12.033 25.249 1.00 88.00 404 LYS A N 1
ATOM 3335 C CA . LYS A 1 404 ? -8.499 -12.729 24.032 1.00 88.00 404 LYS A CA 1
ATOM 3336 C C . LYS A 1 404 ? -9.129 -14.087 24.331 1.00 88.00 404 LYS A C 1
ATOM 3338 O O . LYS A 1 404 ? -10.068 -14.485 23.650 1.00 88.00 404 LYS A O 1
ATOM 3343 N N . ALA A 1 405 ? -8.616 -14.808 25.324 1.00 87.56 405 ALA A N 1
ATOM 3344 C CA . ALA A 1 405 ? -9.205 -16.072 25.746 1.00 87.56 405 ALA A CA 1
ATOM 3345 C C . ALA A 1 405 ? -10.594 -15.866 26.371 1.00 87.56 405 ALA A C 1
ATOM 3347 O O . ALA A 1 405 ? -11.532 -16.575 26.019 1.00 87.56 405 ALA A O 1
ATOM 3348 N N . ILE A 1 406 ? -10.756 -14.838 27.210 1.00 84.31 406 ILE A N 1
ATOM 3349 C CA . ILE A 1 406 ? -12.060 -14.456 27.775 1.00 84.31 406 ILE A CA 1
ATOM 3350 C C . ILE A 1 406 ? -13.041 -14.064 26.661 1.00 84.31 406 ILE A C 1
ATOM 3352 O O . ILE A 1 406 ? -14.184 -14.516 26.660 1.00 84.31 406 ILE A O 1
ATOM 3356 N N . GLU A 1 407 ? -12.601 -13.279 25.675 1.00 85.81 407 GLU A N 1
ATOM 3357 C CA . GLU A 1 407 ? -13.434 -12.864 24.540 1.00 85.81 407 GLU A CA 1
ATOM 3358 C C . GLU A 1 407 ? -13.947 -14.060 23.724 1.00 85.81 407 GLU A C 1
ATOM 3360 O O . GLU A 1 407 ? -15.109 -14.069 23.322 1.00 85.81 407 GLU A O 1
ATOM 3365 N N . LYS A 1 408 ? -13.134 -15.109 23.539 1.00 83.00 408 LYS A N 1
ATOM 3366 C CA . LYS A 1 408 ? -13.576 -16.347 22.871 1.00 83.00 408 LYS A CA 1
ATOM 3367 C C . LYS A 1 408 ? -14.729 -17.034 23.606 1.00 83.00 408 LYS A C 1
ATOM 3369 O O . LYS A 1 408 ? -15.615 -17.584 22.962 1.00 83.00 408 LYS A O 1
ATOM 3374 N N . VAL A 1 409 ? -14.723 -16.996 24.936 1.00 81.06 409 VAL A N 1
ATOM 3375 C CA . VAL A 1 409 ? -15.716 -17.684 25.777 1.00 81.06 409 VAL A CA 1
ATOM 3376 C C . VAL A 1 409 ? -16.983 -16.850 25.916 1.00 81.06 409 VAL A C 1
ATOM 3378 O O . VAL A 1 409 ? -18.101 -17.350 25.777 1.00 81.06 409 VAL A O 1
ATOM 3381 N N . VAL A 1 410 ? -16.833 -15.553 26.180 1.00 78.94 410 VAL A N 1
ATOM 3382 C CA . VAL A 1 410 ? -17.956 -14.638 26.423 1.00 78.94 410 VAL A CA 1
ATOM 3383 C C . VAL A 1 410 ? -18.595 -14.171 25.108 1.00 78.94 410 VAL A C 1
ATOM 3385 O O . VAL A 1 410 ? -19.800 -13.911 25.075 1.00 78.94 410 VAL A O 1
ATOM 3388 N N . GLY A 1 411 ? -17.835 -14.159 24.010 1.00 72.56 411 GLY A N 1
ATOM 3389 C CA . GLY A 1 411 ? -18.220 -13.615 22.709 1.00 72.56 411 GLY A CA 1
ATOM 3390 C C . GLY A 1 411 ? -18.118 -12.085 22.661 1.00 72.56 411 GLY A C 1
ATOM 3391 O O . GLY A 1 411 ? -17.616 -11.443 23.583 1.00 72.56 411 GLY A O 1
ATOM 3392 N N . ASN A 1 412 ? -18.683 -11.470 21.614 1.00 67.31 412 ASN A N 1
ATOM 3393 C CA . ASN A 1 412 ? -18.694 -10.007 21.400 1.00 67.31 412 ASN A CA 1
ATOM 3394 C C . ASN A 1 412 ? -19.368 -9.179 22.521 1.00 67.31 412 ASN A C 1
ATOM 3396 O O . ASN A 1 412 ? -19.359 -7.949 22.463 1.00 67.31 412 ASN A O 1
ATOM 3400 N N . ARG A 1 413 ? -19.961 -9.829 23.533 1.00 63.38 413 ARG A N 1
ATOM 3401 C CA . ARG A 1 413 ? -20.528 -9.204 24.739 1.00 63.38 413 ARG A CA 1
ATOM 3402 C C . ARG A 1 413 ? -19.534 -9.119 25.904 1.00 63.38 413 ARG A C 1
ATOM 3404 O O . ARG A 1 413 ? -19.951 -8.848 27.025 1.00 63.38 413 ARG A O 1
ATOM 3411 N N . SER A 1 414 ? -18.243 -9.368 25.674 1.00 66.81 414 SER A N 1
ATOM 3412 C CA . SER A 1 414 ? -17.235 -9.218 26.725 1.00 66.81 414 SER A CA 1
ATOM 3413 C C . SER A 1 414 ? -17.259 -7.799 27.302 1.00 66.81 414 SER A C 1
ATOM 3415 O O . SER A 1 414 ? -17.127 -6.816 26.568 1.00 66.81 414 SER A O 1
ATOM 3417 N N . PHE A 1 415 ? -17.393 -7.701 28.626 1.00 74.81 415 PHE A N 1
ATOM 3418 C CA . PHE A 1 415 ? -17.282 -6.443 29.372 1.00 74.81 415 PHE A CA 1
ATOM 3419 C C . PHE A 1 415 ? -15.843 -5.896 29.370 1.00 74.81 415 PHE A C 1
ATOM 3421 O O . PHE A 1 415 ? -15.613 -4.738 29.704 1.00 74.81 415 PHE A O 1
ATOM 3428 N N . VAL A 1 416 ? -14.876 -6.706 28.925 1.00 79.50 416 VAL A N 1
ATOM 3429 C CA . VAL A 1 416 ? -13.466 -6.338 28.789 1.00 79.50 416 VAL A CA 1
ATOM 3430 C C . VAL A 1 416 ? -13.009 -6.551 27.351 1.00 79.50 416 VAL A C 1
ATOM 3432 O O . VAL A 1 416 ? -13.021 -7.680 26.860 1.00 79.50 416 VAL A O 1
ATOM 3435 N N . LYS A 1 417 ? -12.541 -5.489 26.687 1.00 79.56 417 LYS A N 1
ATOM 3436 C CA . LYS A 1 417 ? -11.976 -5.579 25.327 1.00 79.56 417 LYS A CA 1
ATOM 3437 C C . LYS A 1 417 ? -10.464 -5.437 25.306 1.00 79.56 417 LYS A C 1
ATOM 3439 O O . LYS A 1 417 ? -9.793 -5.961 24.423 1.00 79.56 417 LYS A O 1
ATOM 3444 N N . ASN A 1 418 ? -9.908 -4.699 26.259 1.00 81.50 418 ASN A N 1
ATOM 3445 C CA . ASN A 1 418 ? -8.477 -4.449 26.329 1.00 81.50 418 ASN A CA 1
ATOM 3446 C C . ASN A 1 418 ? -7.979 -4.432 27.784 1.00 81.50 418 ASN A C 1
ATOM 3448 O O . ASN A 1 418 ? -8.749 -4.376 28.742 1.00 81.50 418 ASN A O 1
ATOM 3452 N N . ARG A 1 419 ? -6.652 -4.440 27.953 1.00 82.56 419 ARG A N 1
ATOM 3453 C CA . ARG A 1 419 ? -5.990 -4.386 29.269 1.00 82.56 419 ARG A CA 1
ATOM 3454 C C . ARG A 1 419 ? -6.354 -3.150 30.102 1.00 82.56 419 ARG A C 1
ATOM 3456 O O . ARG A 1 419 ? -6.296 -3.194 31.328 1.00 82.56 419 ARG A O 1
ATOM 3463 N N . TYR A 1 420 ? -6.697 -2.040 29.451 1.00 84.94 420 TYR A N 1
ATOM 3464 C CA . TYR A 1 420 ? -7.061 -0.804 30.137 1.00 84.94 420 TYR A CA 1
ATOM 3465 C C . TYR A 1 420 ? -8.460 -0.898 30.736 1.00 84.94 420 TYR A C 1
ATOM 3467 O O . TYR A 1 420 ? -8.672 -0.362 31.817 1.00 84.94 420 TYR A O 1
ATOM 3475 N N . ASP A 1 421 ? -9.377 -1.614 30.090 1.00 84.44 421 ASP A N 1
ATOM 3476 C CA . ASP A 1 421 ? -10.721 -1.859 30.611 1.00 84.44 421 ASP A CA 1
ATOM 3477 C C . ASP A 1 421 ? -10.661 -2.704 31.891 1.00 84.44 421 ASP A C 1
ATOM 3479 O O . ASP A 1 421 ? -11.300 -2.340 32.871 1.00 84.44 421 ASP A O 1
ATOM 3483 N N . ILE A 1 422 ? -9.792 -3.729 31.948 1.00 85.56 422 ILE A N 1
ATOM 3484 C CA . ILE A 1 422 ? -9.519 -4.467 33.202 1.00 85.56 422 ILE A CA 1
ATOM 3485 C C . ILE A 1 422 ? -9.059 -3.502 34.292 1.00 85.56 422 ILE A C 1
ATOM 3487 O O . ILE A 1 422 ? -9.565 -3.520 35.410 1.00 85.56 422 ILE A O 1
ATOM 3491 N N . SER A 1 423 ? -8.081 -2.650 33.973 1.00 86.25 423 SER A N 1
ATOM 3492 C CA . SER A 1 423 ? -7.550 -1.702 34.950 1.00 86.25 423 SER A CA 1
ATOM 3493 C C . SER A 1 423 ? -8.653 -0.786 35.486 1.00 86.25 423 SER A C 1
ATOM 3495 O O . SER A 1 423 ? -8.773 -0.641 36.700 1.00 86.25 423 SER A O 1
ATOM 3497 N N . LYS A 1 424 ? -9.515 -0.252 34.610 1.00 86.75 424 LYS A N 1
ATOM 3498 C CA . LYS A 1 424 ? -10.660 0.584 34.999 1.00 86.75 424 LYS A CA 1
ATOM 3499 C C . LYS A 1 424 ? -11.642 -0.156 35.901 1.00 86.75 424 LYS A C 1
ATOM 3501 O O . LYS A 1 424 ? -12.044 0.416 36.904 1.00 86.75 424 LYS A O 1
ATOM 3506 N N . GLU A 1 425 ? -11.969 -1.407 35.585 1.00 85.44 425 GLU A N 1
ATOM 3507 C CA . GLU A 1 425 ? -12.912 -2.218 36.367 1.00 85.44 425 GLU A CA 1
ATOM 3508 C C . GLU A 1 425 ? -12.389 -2.522 37.778 1.00 85.44 425 GLU A C 1
ATOM 3510 O O . GLU A 1 425 ? -13.138 -2.629 38.745 1.00 85.44 425 GLU A O 1
ATOM 3515 N N . THR A 1 426 ? -11.066 -2.610 37.931 1.00 87.94 426 THR A N 1
ATOM 3516 C CA . THR A 1 426 ? -10.441 -2.797 39.248 1.00 87.94 426 THR A CA 1
ATOM 3517 C C . THR A 1 426 ? -10.323 -1.507 40.069 1.00 87.94 426 THR A C 1
ATOM 3519 O O . THR A 1 426 ? -9.777 -1.555 41.172 1.00 87.94 426 THR A O 1
ATOM 3522 N N . LEU A 1 427 ? -10.760 -0.355 39.553 1.00 89.75 427 LEU A N 1
ATOM 3523 C CA . LEU A 1 427 ? -10.656 0.954 40.203 1.00 89.75 427 LEU A CA 1
ATOM 3524 C C . LEU A 1 427 ? -12.053 1.523 40.484 1.00 89.75 427 LEU A C 1
ATOM 3526 O O . LEU A 1 427 ? -13.009 1.243 39.769 1.00 89.75 427 LEU A O 1
ATOM 3530 N N . CYS A 1 428 ? -12.180 2.351 41.522 1.00 88.00 428 CYS A N 1
ATOM 3531 C CA . CYS A 1 428 ? -13.419 3.094 41.764 1.00 88.00 428 CYS A CA 1
ATOM 3532 C C . CYS A 1 428 ? -13.746 4.026 40.590 1.00 88.00 428 CYS A C 1
ATOM 3534 O O . CYS A 1 428 ? -12.842 4.550 39.937 1.00 88.00 428 CYS A O 1
ATOM 3536 N N . ILE A 1 429 ? -15.036 4.300 40.379 1.00 86.44 429 ILE A N 1
ATOM 3537 C CA . ILE A 1 429 ? -15.495 5.324 39.433 1.00 86.44 429 ILE A CA 1
ATOM 3538 C C . ILE A 1 429 ? -14.836 6.661 39.798 1.00 86.44 429 ILE A C 1
ATOM 3540 O O . ILE A 1 429 ? -14.641 6.977 40.976 1.00 86.44 429 ILE A O 1
ATOM 3544 N N . LYS A 1 430 ? -14.432 7.427 38.781 1.00 86.38 430 LYS A N 1
ATOM 3545 C CA . LYS A 1 430 ? -13.850 8.755 38.991 1.00 86.38 430 LYS A CA 1
ATOM 3546 C C . LYS A 1 430 ? -14.878 9.654 39.674 1.00 86.38 430 LYS A C 1
ATOM 3548 O O . LYS A 1 430 ? -16.061 9.577 39.356 1.00 86.38 430 LYS A O 1
ATOM 3553 N N . ALA A 1 431 ? -14.423 10.510 40.585 1.00 82.00 431 ALA A N 1
ATOM 3554 C CA . ALA A 1 431 ? -15.290 11.546 41.124 1.00 82.00 431 ALA A CA 1
ATOM 3555 C C . ALA A 1 431 ? -15.771 12.440 39.971 1.00 82.00 431 ALA A C 1
ATOM 3557 O O . ALA A 1 431 ? -15.033 12.639 38.998 1.00 82.00 431 ALA A O 1
ATOM 3558 N N . ASN A 1 432 ? -17.000 12.954 40.066 1.00 73.69 432 ASN A N 1
ATOM 3559 C CA . ASN A 1 432 ? -17.547 13.847 39.049 1.00 73.69 432 ASN A CA 1
ATOM 3560 C C . ASN A 1 432 ? -16.532 14.969 38.773 1.00 73.69 432 ASN A C 1
ATOM 3562 O O . ASN A 1 432 ? -16.049 15.615 39.700 1.00 73.69 432 ASN A O 1
ATOM 3566 N N . TYR A 1 433 ? -16.176 15.140 37.498 1.00 72.00 433 TYR A N 1
ATOM 3567 C CA . TYR A 1 433 ? -15.211 16.124 36.988 1.00 72.00 433 TYR A CA 1
ATOM 3568 C C . TYR A 1 433 ? -13.714 15.872 37.263 1.00 72.00 433 TYR A C 1
ATOM 3570 O O . TYR A 1 433 ? -12.882 16.651 36.797 1.00 72.00 433 TYR A O 1
ATOM 3578 N N . SER A 1 434 ? -13.308 14.779 37.925 1.00 77.81 434 SER A N 1
ATOM 3579 C CA . SER A 1 434 ? -11.877 14.491 38.111 1.00 77.81 434 SER A CA 1
ATOM 3580 C C . SER A 1 434 ? -11.257 13.816 36.878 1.00 77.81 434 SER A C 1
ATOM 3582 O O . SER A 1 434 ? -11.706 12.775 36.395 1.00 77.81 434 SER A O 1
ATOM 3584 N N . GLN A 1 435 ? -10.152 14.372 36.367 1.00 79.44 435 GLN A N 1
ATOM 3585 C CA . GLN A 1 435 ? -9.422 13.761 35.245 1.00 79.44 435 GLN A CA 1
ATOM 3586 C C . GLN A 1 435 ? -8.782 12.416 35.646 1.00 79.44 435 GLN A C 1
ATOM 3588 O O . GLN A 1 435 ? -8.704 11.482 34.834 1.00 79.44 435 GLN A O 1
ATOM 3593 N N . PHE A 1 436 ? -8.361 12.297 36.907 1.00 81.62 436 PHE A N 1
ATOM 3594 C CA . PHE A 1 436 ? -7.622 11.158 37.452 1.00 81.62 436 PHE A CA 1
ATOM 3595 C C . PHE A 1 436 ? -8.428 10.389 38.506 1.00 81.62 436 PHE A C 1
ATOM 3597 O O . PHE A 1 436 ? -9.348 10.927 39.123 1.00 81.62 436 PHE A O 1
ATOM 3604 N N . TYR A 1 437 ? -8.068 9.118 38.698 1.00 86.88 437 TYR A N 1
ATOM 3605 C CA . TYR A 1 437 ? -8.570 8.289 39.794 1.00 86.88 437 TYR A CA 1
ATOM 3606 C C . TYR A 1 437 ? -7.949 8.723 41.125 1.00 86.88 437 TYR A C 1
ATOM 3608 O O . TYR A 1 437 ? -6.834 9.244 41.153 1.00 86.88 437 TYR A O 1
ATOM 3616 N N . HIS A 1 438 ? -8.645 8.464 42.232 1.00 87.69 438 HIS A N 1
ATOM 3617 C CA . HIS A 1 438 ? -8.125 8.776 43.560 1.00 87.69 438 HIS A CA 1
ATOM 3618 C C . HIS A 1 438 ? -6.817 8.012 43.831 1.00 87.69 438 HIS A C 1
ATOM 3620 O O . HIS A 1 438 ? -6.735 6.806 43.586 1.00 87.69 438 HIS A O 1
ATOM 3626 N N . LYS A 1 439 ? -5.807 8.690 44.395 1.00 88.69 439 LYS A N 1
ATOM 3627 C CA . LYS A 1 439 ? -4.468 8.123 44.644 1.00 88.69 439 LYS A CA 1
ATOM 3628 C C . LYS A 1 439 ? -4.520 6.801 45.422 1.00 88.69 439 LYS A C 1
ATOM 3630 O O . LYS A 1 439 ? -3.899 5.829 45.008 1.00 88.69 439 LYS A O 1
ATOM 3635 N N . LYS A 1 440 ? -5.357 6.721 46.467 1.00 90.25 440 LYS A N 1
ATOM 3636 C CA . LYS A 1 440 ? -5.571 5.480 47.246 1.00 90.25 440 LYS A CA 1
ATOM 3637 C C . LYS A 1 440 ? -6.022 4.282 46.388 1.00 90.25 440 LYS A C 1
ATOM 3639 O O . LYS A 1 440 ? -5.632 3.159 46.678 1.00 90.25 440 LYS A O 1
ATOM 3644 N N . CYS A 1 441 ? -6.810 4.505 45.330 1.00 89.19 441 CYS A N 1
ATOM 3645 C CA . CYS A 1 441 ? -7.234 3.435 44.416 1.00 89.19 441 CYS A CA 1
ATOM 3646 C C . CYS A 1 441 ? -6.072 2.960 43.532 1.00 89.19 441 CYS A C 1
ATOM 3648 O O . CYS A 1 441 ? -5.897 1.760 43.340 1.00 89.19 441 CYS A O 1
ATOM 3650 N N . LEU A 1 442 ? -5.264 3.898 43.023 1.00 87.00 442 LEU A N 1
ATOM 3651 C CA . LEU A 1 442 ? -4.089 3.597 42.197 1.00 87.00 442 LEU A CA 1
ATOM 3652 C C . LEU A 1 442 ? -3.017 2.835 42.988 1.00 87.00 442 LEU A C 1
ATOM 3654 O O . LEU A 1 442 ? -2.439 1.886 42.471 1.00 87.00 442 LEU A O 1
ATOM 3658 N N . GLU A 1 443 ? -2.817 3.201 44.256 1.00 89.56 443 GLU A N 1
ATOM 3659 C CA . GLU A 1 443 ? -1.919 2.506 45.191 1.00 89.56 443 GLU A CA 1
ATOM 3660 C C . GLU A 1 443 ? -2.495 1.193 45.743 1.00 89.56 443 GLU A C 1
ATOM 3662 O O . GLU A 1 443 ? -1.839 0.540 46.546 1.00 89.56 443 GLU A O 1
ATOM 3667 N N . ARG A 1 444 ? -3.714 0.800 45.339 1.00 87.75 444 ARG A N 1
ATOM 3668 C CA . ARG A 1 444 ? -4.411 -0.408 45.821 1.00 87.75 444 ARG A CA 1
ATOM 3669 C C . ARG A 1 444 ? -4.645 -0.453 47.339 1.00 87.75 444 ARG A C 1
ATOM 3671 O O . ARG A 1 444 ? -4.841 -1.524 47.892 1.00 87.75 444 ARG A O 1
ATOM 3678 N N . LYS A 1 445 ? -4.714 0.709 47.992 1.00 89.19 445 LYS A N 1
ATOM 3679 C CA . LYS A 1 445 ? -5.043 0.873 49.423 1.00 89.19 445 LYS A CA 1
ATOM 3680 C C . LYS A 1 445 ? -6.513 1.249 49.647 1.00 89.19 445 LYS A C 1
ATOM 3682 O O . LYS A 1 445 ? -6.845 1.927 50.613 1.00 89.19 445 LYS A O 1
ATOM 3687 N N . CYS A 1 446 ? -7.380 0.961 48.680 1.00 88.38 446 CYS A N 1
ATOM 3688 C CA . CYS A 1 446 ? -8.797 1.287 48.761 1.00 88.38 446 CYS A CA 1
ATOM 3689 C C . CYS A 1 446 ? -9.592 0.007 48.978 1.00 88.38 446 CYS A C 1
ATOM 3691 O O . CYS A 1 446 ? -9.584 -0.857 48.110 1.00 88.38 446 CYS A O 1
ATOM 3693 N N . ASP A 1 447 ? -10.353 -0.065 50.064 1.00 86.88 447 ASP A N 1
ATOM 3694 C CA . ASP A 1 447 ? -11.134 -1.266 50.400 1.00 86.88 447 ASP A CA 1
ATOM 3695 C C . ASP A 1 447 ? -12.339 -1.458 49.465 1.00 86.88 447 ASP A C 1
ATOM 3697 O O . ASP A 1 447 ? -12.889 -2.548 49.315 1.00 86.88 447 ASP A O 1
ATOM 3701 N N . LYS A 1 448 ? -12.748 -0.383 48.776 1.00 85.50 448 LYS A N 1
ATOM 3702 C CA . LYS A 1 448 ? -13.893 -0.379 47.860 1.00 85.50 448 LYS A CA 1
ATOM 3703 C C . LYS A 1 448 ? -13.554 -0.847 46.448 1.00 85.50 448 LYS A C 1
ATOM 3705 O O . LYS A 1 448 ? -14.484 -1.132 45.700 1.00 85.50 448 LYS A O 1
ATOM 3710 N N . CYS A 1 449 ? -12.295 -0.930 46.030 1.00 87.81 449 CYS A N 1
ATOM 3711 C CA . CYS A 1 449 ? -11.946 -1.398 44.685 1.00 87.81 449 CYS A CA 1
ATOM 3712 C C . CYS A 1 449 ? -10.730 -2.308 44.709 1.00 87.81 449 CYS A C 1
ATOM 3714 O O . CYS A 1 449 ? -9.880 -2.204 45.580 1.00 87.81 449 CYS A O 1
ATOM 3716 N N . GLY A 1 450 ? -10.595 -3.160 43.704 1.00 86.56 450 GLY A N 1
ATOM 3717 C CA . GLY A 1 450 ? -9.385 -3.945 43.557 1.00 86.56 450 GLY A CA 1
ATOM 3718 C C . GLY A 1 450 ? -9.572 -5.155 42.660 1.00 86.56 450 GLY A C 1
ATOM 3719 O O . GLY A 1 450 ? -10.657 -5.372 42.113 1.00 86.56 450 GLY A O 1
ATOM 3720 N N . PRO A 1 451 ? -8.514 -5.968 42.530 1.00 85.69 451 PRO A N 1
ATOM 3721 C CA . PRO A 1 451 ? -8.540 -7.183 41.725 1.00 85.69 451 PRO A CA 1
ATOM 3722 C C . PRO A 1 451 ? -9.617 -8.172 42.184 1.00 85.69 451 PRO A C 1
ATOM 3724 O O . PRO A 1 451 ? -10.247 -8.801 41.346 1.00 85.69 451 PRO A O 1
ATOM 3727 N N . ALA A 1 452 ? -9.894 -8.253 43.490 1.00 85.31 452 ALA A N 1
ATOM 3728 C CA . ALA A 1 452 ? -10.876 -9.186 44.044 1.00 85.31 452 ALA A CA 1
ATOM 3729 C C . ALA A 1 452 ? -12.299 -8.968 43.498 1.00 85.31 452 ALA A C 1
ATOM 3731 O O . ALA A 1 452 ? -13.004 -9.936 43.224 1.00 85.31 452 ALA A O 1
ATOM 3732 N N . LYS A 1 453 ? -12.716 -7.709 43.289 1.00 82.00 453 LYS A N 1
ATOM 3733 C CA . LYS A 1 453 ? -14.022 -7.402 42.682 1.00 82.00 453 LYS A CA 1
ATOM 3734 C C . LYS A 1 453 ? -14.092 -7.876 41.237 1.00 82.00 453 LYS A C 1
ATOM 3736 O O . LYS A 1 453 ? -15.066 -8.508 40.851 1.00 82.00 453 LYS A O 1
ATOM 3741 N N . PHE A 1 454 ? -13.030 -7.627 40.475 1.00 84.06 454 PHE A N 1
ATOM 3742 C CA . PHE A 1 454 ? -12.929 -8.097 39.100 1.00 84.06 454 PHE A CA 1
ATOM 3743 C C . PHE A 1 454 ? -12.958 -9.627 39.017 1.00 84.06 454 PHE A C 1
ATOM 3745 O O . PHE A 1 454 ? -13.647 -10.172 38.161 1.00 84.06 454 PHE A O 1
ATOM 3752 N N . THR A 1 455 ? -12.267 -10.321 39.928 1.00 85.44 455 THR A N 1
ATOM 3753 C CA . THR A 1 455 ? -12.304 -11.786 40.003 1.00 85.44 455 THR A CA 1
ATOM 3754 C C . THR A 1 455 ? -13.727 -12.292 40.213 1.00 85.44 455 THR A C 1
ATOM 3756 O O . THR A 1 455 ? -14.126 -13.184 39.477 1.00 85.44 455 THR A O 1
ATOM 3759 N N . LYS A 1 456 ? -14.507 -11.690 41.126 1.00 84.62 456 LYS A N 1
ATOM 3760 C CA . LYS A 1 456 ? -15.921 -12.055 41.345 1.00 84.62 456 LYS A CA 1
ATOM 3761 C C . LYS A 1 456 ? -16.767 -11.871 40.078 1.00 84.62 456 LYS A C 1
ATOM 3763 O O . LYS A 1 456 ? -17.409 -12.814 39.626 1.00 84.62 456 LYS A O 1
ATOM 3768 N N . SER A 1 457 ? -16.686 -10.698 39.442 1.00 81.69 457 SER A N 1
ATOM 3769 C CA . SER A 1 457 ? -17.407 -10.434 38.187 1.00 81.69 457 SER A CA 1
ATOM 3770 C C . SER A 1 457 ? -17.013 -11.410 37.073 1.00 81.69 457 SER A C 1
ATOM 3772 O O . SER A 1 457 ? -17.846 -11.814 36.265 1.00 81.69 457 SER A O 1
ATOM 3774 N N . LEU A 1 458 ? -15.738 -11.807 37.018 1.00 81.75 458 LEU A N 1
ATOM 3775 C CA . LEU A 1 458 ? -15.245 -12.762 36.032 1.00 81.75 458 LEU A CA 1
ATOM 3776 C C . LEU A 1 458 ? -15.713 -14.192 36.331 1.00 81.75 458 LEU A C 1
ATOM 3778 O O . LEU A 1 458 ? -16.130 -14.887 35.405 1.00 81.75 458 LEU A O 1
ATOM 3782 N N . THR A 1 459 ? -15.678 -14.633 37.592 1.00 82.06 459 THR A N 1
ATOM 3783 C CA . THR A 1 459 ? -16.148 -15.970 37.988 1.00 82.06 459 THR A CA 1
ATOM 3784 C C . THR A 1 459 ? -17.633 -16.141 37.712 1.00 82.06 459 THR A C 1
ATOM 3786 O O . THR A 1 459 ? -18.022 -17.169 37.170 1.00 82.06 459 THR A O 1
ATOM 3789 N N . ASP A 1 460 ? -18.451 -15.117 37.957 1.00 78.81 460 ASP A N 1
ATOM 3790 C CA . ASP A 1 460 ? -19.893 -15.170 37.684 1.00 78.81 460 ASP A CA 1
ATOM 3791 C C . ASP A 1 460 ? -20.197 -15.345 36.191 1.00 78.81 460 ASP A C 1
ATOM 3793 O O . ASP A 1 460 ? -21.185 -15.972 35.805 1.00 78.81 460 ASP A O 1
ATOM 3797 N N . VAL A 1 461 ? -19.342 -14.793 35.326 1.00 77.12 461 VAL A N 1
ATOM 3798 C CA . VAL A 1 461 ? -19.472 -14.912 33.870 1.00 77.12 461 VAL A CA 1
ATOM 3799 C C . VAL A 1 461 ? -18.946 -16.259 33.369 1.00 77.12 461 VAL A C 1
ATOM 3801 O O . VAL A 1 461 ? -19.547 -16.844 32.467 1.00 77.12 461 VAL A O 1
ATOM 3804 N N . LEU A 1 462 ? -17.850 -16.762 33.942 1.00 76.06 462 LEU A N 1
ATOM 3805 C CA . LEU A 1 462 ? -17.246 -18.038 33.547 1.00 76.06 462 LEU A CA 1
ATOM 3806 C C . LEU A 1 462 ? -18.056 -19.245 34.041 1.00 76.06 462 LEU A C 1
ATOM 3808 O O . LEU A 1 462 ? -18.267 -20.186 33.276 1.00 76.06 462 LEU A O 1
ATOM 3812 N N . ASN A 1 463 ? -18.590 -19.191 35.265 1.00 73.69 463 ASN A N 1
ATOM 3813 C CA . ASN A 1 463 ? -19.393 -20.269 35.851 1.00 73.69 463 ASN A CA 1
ATOM 3814 C C . ASN A 1 463 ? -20.694 -20.521 35.074 1.00 73.69 463 ASN A C 1
ATOM 3816 O O . ASN A 1 463 ? -21.166 -21.650 35.019 1.00 73.69 463 ASN A O 1
ATOM 3820 N N . LYS A 1 464 ? -21.239 -19.503 34.394 1.00 68.12 464 LYS A N 1
ATOM 3821 C CA . LYS A 1 464 ? -22.438 -19.638 33.548 1.00 68.12 464 LYS A CA 1
ATOM 3822 C C . LYS A 1 464 ? -22.234 -20.487 32.290 1.00 68.12 464 LYS A C 1
ATOM 3824 O O . LYS A 1 464 ? -23.222 -20.837 31.653 1.00 68.12 464 LYS A O 1
ATOM 3829 N N . LYS A 1 465 ? -20.989 -20.755 31.881 1.00 66.06 465 LYS A N 1
ATOM 3830 C CA . LYS A 1 465 ? -20.688 -21.436 30.609 1.00 66.06 465 LYS A CA 1
ATOM 3831 C C . LYS A 1 465 ? -19.941 -22.762 30.753 1.00 66.06 465 LYS A C 1
ATOM 3833 O O . LYS A 1 465 ? -19.762 -23.410 29.730 1.00 66.06 465 LYS A O 1
ATOM 3838 N N . SER A 1 466 ? -19.511 -23.139 31.967 1.00 60.59 466 SER A N 1
ATOM 3839 C CA . SER A 1 466 ? -18.893 -24.445 32.296 1.00 60.59 466 SER A CA 1
ATOM 3840 C C . SER A 1 466 ? -17.916 -24.981 31.232 1.00 60.59 466 SER A C 1
ATOM 3842 O O . SER A 1 466 ? -17.875 -26.169 30.927 1.00 60.59 466 SER A O 1
ATOM 3844 N N . THR A 1 467 ? -17.100 -24.092 30.661 1.00 67.06 467 THR A N 1
ATOM 3845 C CA . THR A 1 467 ? -16.115 -24.425 29.625 1.00 67.06 467 THR A CA 1
ATOM 3846 C C . THR A 1 467 ? -14.704 -24.190 30.132 1.00 67.06 467 THR A C 1
ATOM 3848 O O . THR A 1 467 ? -14.364 -23.076 30.535 1.00 67.06 467 THR A O 1
ATOM 3851 N N . THR A 1 468 ? -13.865 -25.220 30.039 1.00 77.06 468 THR A N 1
ATOM 3852 C CA . THR A 1 468 ? -12.411 -25.104 30.180 1.00 77.06 468 THR A CA 1
ATOM 3853 C C . THR A 1 468 ? -11.869 -24.152 29.113 1.00 77.06 468 THR A C 1
ATOM 3855 O O . THR A 1 468 ? -12.208 -24.272 27.936 1.00 77.06 468 THR A O 1
ATOM 3858 N N . VAL A 1 469 ? -11.045 -23.181 29.518 1.00 79.69 469 VAL A N 1
ATOM 3859 C CA . VAL A 1 469 ? -10.535 -22.129 28.625 1.00 79.69 469 VAL A CA 1
ATOM 3860 C C . VAL A 1 469 ? -9.043 -22.311 28.398 1.00 79.69 469 VAL A C 1
ATOM 3862 O O . VAL A 1 469 ? -8.232 -22.076 29.293 1.00 79.69 469 VAL A O 1
ATOM 3865 N N . GLU A 1 470 ? -8.672 -22.666 27.174 1.00 85.69 470 GLU A N 1
ATOM 3866 C CA . GLU A 1 470 ? -7.273 -22.717 26.759 1.00 85.69 470 GLU A CA 1
ATOM 3867 C C . GLU A 1 470 ? -6.778 -21.337 26.309 1.00 85.69 470 GLU A C 1
ATOM 3869 O O . GLU A 1 470 ? -7.446 -20.611 25.562 1.00 85.69 470 GLU A O 1
ATOM 3874 N N . TRP A 1 471 ? -5.574 -20.966 26.744 1.00 89.81 471 TRP A N 1
ATOM 3875 C CA . TRP A 1 471 ? -4.921 -19.725 26.338 1.00 89.81 471 TRP A CA 1
ATOM 3876 C C . TRP A 1 471 ? -3.413 -19.920 26.191 1.00 89.81 471 TRP A C 1
ATOM 3878 O O . TRP A 1 471 ? -2.813 -20.796 26.807 1.00 89.81 471 TRP A O 1
ATOM 3888 N N . HIS A 1 472 ? -2.795 -19.091 25.353 1.00 89.12 472 HIS A N 1
ATOM 3889 C CA . HIS A 1 472 ? -1.355 -19.138 25.123 1.00 89.12 472 HIS A CA 1
ATOM 3890 C C . HIS A 1 472 ? -0.626 -18.214 26.090 1.00 89.12 472 HIS A C 1
ATOM 3892 O O . HIS A 1 472 ? -1.016 -17.057 26.240 1.00 89.12 472 HIS A O 1
ATOM 3898 N N . ARG A 1 473 ? 0.472 -18.695 26.674 1.00 90.44 473 ARG A N 1
ATOM 3899 C CA . ARG A 1 473 ? 1.386 -17.898 27.491 1.00 90.44 473 ARG A CA 1
ATOM 3900 C C . ARG A 1 473 ? 2.625 -17.528 26.677 1.00 90.44 473 ARG A C 1
ATOM 3902 O O . ARG A 1 473 ? 3.210 -18.370 26.008 1.00 90.44 473 ARG A O 1
ATOM 3909 N N . TRP A 1 474 ? 3.023 -16.266 26.754 1.00 89.00 474 TRP A N 1
ATOM 3910 C CA . TRP A 1 474 ? 4.346 -15.800 26.366 1.00 89.00 474 TRP A CA 1
ATOM 3911 C C . TRP A 1 474 ? 5.279 -15.954 27.565 1.00 89.00 474 TRP A C 1
ATOM 3913 O O . TRP A 1 474 ? 4.957 -15.483 28.653 1.00 89.00 474 TRP A O 1
ATOM 3923 N N . GLU A 1 475 ? 6.433 -16.575 27.368 1.00 87.88 475 GLU A N 1
ATOM 3924 C CA . GLU A 1 475 ? 7.510 -16.651 28.355 1.00 87.88 475 GLU A CA 1
ATOM 3925 C C . GLU A 1 475 ? 8.865 -16.542 27.648 1.00 87.88 475 GLU A C 1
ATOM 3927 O O . GLU A 1 475 ? 9.008 -16.941 26.489 1.00 87.88 475 GLU A O 1
ATOM 3932 N N . ASN A 1 476 ? 9.857 -15.968 28.325 1.00 81.38 476 ASN A N 1
ATOM 3933 C CA . ASN A 1 476 ? 11.227 -15.963 27.823 1.00 81.38 476 ASN A CA 1
ATOM 3934 C C . ASN A 1 476 ? 11.918 -17.254 28.270 1.00 81.38 476 ASN A C 1
ATOM 3936 O O . ASN A 1 476 ? 12.213 -17.414 29.451 1.00 81.38 476 ASN A O 1
ATOM 3940 N N . GLN A 1 477 ? 12.200 -18.162 27.336 1.00 81.44 477 GLN A N 1
ATOM 3941 C CA . GLN A 1 477 ? 12.948 -19.382 27.638 1.00 81.44 477 GLN A CA 1
ATOM 3942 C C . GLN A 1 477 ? 14.453 -19.142 27.488 1.00 81.44 477 GLN A C 1
ATOM 3944 O O . GLN A 1 477 ? 14.940 -18.783 26.412 1.00 81.44 477 GLN A O 1
ATOM 3949 N N . THR A 1 478 ? 15.209 -19.359 28.562 1.00 78.56 478 THR A N 1
ATOM 3950 C CA . THR A 1 478 ? 16.669 -19.455 28.508 1.00 78.56 478 THR A CA 1
ATOM 3951 C C . THR A 1 478 ? 17.048 -20.843 28.000 1.00 78.56 478 THR A C 1
ATOM 3953 O O . THR A 1 478 ? 16.954 -21.839 28.712 1.00 78.56 478 THR A O 1
ATOM 3956 N N . ILE A 1 479 ? 17.472 -20.929 26.738 1.00 77.69 479 ILE A N 1
ATOM 3957 C CA . ILE A 1 479 ? 17.972 -22.185 26.170 1.00 77.69 479 ILE A CA 1
ATOM 3958 C C . ILE A 1 479 ? 19.352 -22.450 26.778 1.00 77.69 479 ILE A C 1
ATOM 3960 O O . ILE A 1 479 ? 20.353 -21.871 26.355 1.00 77.69 479 ILE A O 1
ATOM 3964 N N . ILE A 1 480 ? 19.409 -23.319 27.788 1.00 69.88 480 ILE A N 1
ATOM 3965 C CA . ILE A 1 480 ? 20.676 -23.849 28.288 1.00 69.88 480 ILE A CA 1
ATOM 3966 C C . ILE A 1 480 ? 21.167 -24.852 27.245 1.00 69.88 480 ILE A C 1
ATOM 3968 O O . ILE A 1 480 ? 20.707 -25.992 27.186 1.00 69.88 480 ILE A O 1
ATOM 3972 N N . HIS A 1 481 ? 22.089 -24.422 26.386 1.00 59.50 481 HIS A N 1
ATOM 3973 C CA . HIS A 1 481 ? 22.831 -25.352 25.546 1.00 59.50 481 HIS A CA 1
ATOM 3974 C C . HIS A 1 481 ? 23.684 -26.237 26.460 1.00 59.50 481 HIS A C 1
ATOM 3976 O O . HIS A 1 481 ? 24.700 -25.781 26.985 1.00 59.50 481 HIS A O 1
ATOM 3982 N N . LYS A 1 482 ? 23.271 -27.497 26.660 1.00 56.84 482 LYS A N 1
ATOM 3983 C CA . LYS A 1 482 ? 24.184 -28.534 27.154 1.00 56.84 482 LYS A CA 1
ATOM 3984 C C . LYS A 1 482 ? 25.336 -28.619 26.147 1.00 56.84 482 LYS A C 1
ATOM 3986 O O . LYS A 1 482 ? 25.086 -28.879 24.970 1.00 56.84 482 LYS A O 1
ATOM 3991 N N . ARG A 1 483 ? 26.539 -28.261 26.599 1.00 49.41 483 ARG A N 1
ATOM 3992 C CA . ARG A 1 483 ? 27.782 -28.420 25.839 1.00 49.41 483 ARG A CA 1
ATOM 3993 C C . ARG A 1 483 ? 28.162 -29.884 25.742 1.00 49.41 483 ARG A C 1
ATOM 3995 O O . ARG A 1 483 ? 27.918 -30.596 26.740 1.00 49.41 483 ARG A O 1
#

Foldseek 3Di:
DDDDDDDDDDDDDDDDDDDDDDDPPDPDDPDDPVRVVVVVVVVCVVDPVSVVVVVVVVVVVVVVVVVPDDPVRVVVVVVVVVVVVVVVVVVVVVVVVPDDPPPPDPPDPDDPDDPVNVVVVVVVVVVVVVVVVVPDDPVNVVVVVVVVVVVVVVVVVVVVVVVVVVQVVPPDDDPDSDPVVVVVVVVVVVVPADPDPVSNVVVVVVCQVPDDPVVVVVCVVVVVDPDPVRVVVVVVVVVVVVVLVCVLVVPPDPPDPVSLVVNLVSLVVCCVVCVVVPDPCVVSVVVSVVSPPPPDDDPPPQPPLADDPVVVLVLLVCLQVPDPQKAFDPPDPVQADPVPRDGAIEGNDDLVVSVVVSCVVCVSHPDDSVRSVVSHDPSYDYPVVDPDPDPPDQVQVQLQQVLVLLCVQLPPPDCDDHPVSLVVQQFDDDDVPDPDGDPCRVVVVDPVGHVVSVVVVSCVSCVVRPDDTDTDGDDDDDPPPPD